Protein AF-A0A2E7ZIE2-F1 (afdb_monomer)

Mean predicted aligned error: 14.26 Å

Sequence (470 aa):
MERVPLSIRKDHQDFEILAGKIQESRYFQNIDISLLKELLRQGEIVNFKAEEHLIRESEDRKPEIYVLIEGSLAVLSRETFLMRLEKAGDMVGEMSILDDREKNTTSVVAETESTVIAFSHNLFEVEPGASRVSVVYLIFTHILSEKLRITSARVMLEGNVREEDNSQPQLALVEGDNLLREQFASLIEKNWENVQLETYETPQTFLQSENQLIDLLIMDPGSSQSMNEIRDCILVSKQRARAIMIVSDFAEDTENRRLLSQWGVFEFLAKPCPEFDFEHALNRQRVIHYRERELKRVEEAADTDRLTGLANRRRLDEFVEALVTLYPEERAPFSLVISDVDNFKHYNDTHGHQMGDVVLARISGILKNRVRRGDLAARFGGEEFVVILPKCGSENAMRIAEQLRVAVEEEDIPYQDQQPLGNLTATFGVATFPEDADDVETLLKKADDCLYKGKESGRNVVISASNLSS

Secondary structure (DSSP, 8-state):
--EEEGGG---HHHHHHHHHHHHTSTTTTTS-HHHHHHHHHTSEEEEE-TT-EEE-TT--S--EEEEEEES-EEEEETTEEEEEE-STT-EESHHHHHTT-SS-S-EEEESSSEEEEEEEGGGG---TT-SS--HHHHHHHHHHHHHHHHHHHHHHHHHTS---TTPPPEEEEE-SSHHHHHHHHHHHHHHSTT-EEEEESSHHHHHTS----EEEEEE---SSS-HHHHHHHHHHHTTTEEEEEEESGGGGSHHHHHHHHHTT-SEEEPSS--HHHHHHHHHHHHHHHHHHHHHHHHHHHHHB-TTT-SBPHHHHHHHHHHHHHHHHHHT--EEEEEEEETTHHHHHHHH-HHHHHHHHHHHHHHHHHHSPTT-EEEEEETTEEEEEETT--HHHHHHHHHHHHHHHHTS--TTGGGSTTSS--EEEEEEEETTT-SSHHHHHHHHHHHHHHHHHTTSS-EEEHHHHT-

Nearest PDB structures (foldseek):
  6zxc-assembly2_D  TM=6.744E-01  e=1.181E-22  Leptospira biflexa serovar Patoc strain 'Patoc 1 (Paris)'
  2wb4-assembly1_B  TM=4.665E-01  e=3.055E-21  Caulobacter vibrioides CB15
  2v0n-assembly1_B  TM=4.742E-01  e=2.881E-20  Caulobacter vibrioides CB15
  7e6g-assembly1_B  TM=7.595E-01  e=2.134E-13  Pseudomonas aeruginosa
  6et7-assembly1_B  TM=3.714E-01  e=2.539E-15  Idiomarina sp. A28L

Radius of gyration: 28.69 Å; Cα contacts (8 Å, |Δi|>4): 835; chains: 1; bounding box: 59×73×70 Å

Solvent-accessible surface area (backbone atoms only — not comparable to full-atom values): 25091 Å² total; per-residue (Å²): 128,65,73,45,58,38,68,76,60,85,61,69,66,62,45,53,52,53,32,52,50,27,34,77,15,88,62,35,52,91,53,56,64,70,57,44,38,57,42,50,42,70,19,26,42,37,58,40,50,51,75,39,68,79,38,53,57,68,37,91,48,83,44,40,37,36,32,32,62,46,45,31,35,42,33,23,40,93,88,37,82,74,51,74,41,68,48,33,41,36,72,49,44,56,66,33,59,75,67,71,41,75,45,34,76,40,27,29,31,21,73,30,58,25,35,30,36,40,32,58,52,74,61,69,66,74,64,91,85,60,94,70,78,56,70,56,34,56,51,48,53,51,28,51,52,50,52,49,52,47,53,52,25,49,53,50,58,65,60,48,53,82,72,79,94,75,73,59,54,31,34,37,39,24,35,70,51,67,69,58,38,54,50,53,51,53,53,46,58,75,74,40,80,72,56,45,77,47,80,29,58,38,62,66,59,54,74,70,48,80,97,60,75,26,55,36,31,38,34,34,81,64,86,90,60,55,73,63,57,46,50,50,51,52,60,58,46,53,80,39,24,78,35,38,33,38,51,25,62,63,44,63,42,69,67,47,44,52,49,43,50,74,73,61,43,72,45,76,39,34,54,87,63,56,66,67,60,52,52,51,53,50,51,54,49,51,54,49,54,52,49,53,51,52,50,50,50,52,51,50,59,72,32,32,29,88,82,44,72,29,29,17,45,69,45,44,53,54,52,51,52,25,46,64,67,54,25,77,81,69,70,46,26,28,20,42,35,35,34,38,47,53,64,48,66,60,52,26,78,73,63,34,61,73,50,42,51,52,51,49,33,50,52,36,48,52,51,62,71,72,51,57,93,61,40,46,49,24,43,64,51,98,66,30,34,36,36,41,35,69,76,25,48,59,72,60,41,52,54,51,50,46,54,50,40,51,53,45,53,70,50,92,56,87,73,23,66,76,35,99,78,51,44,52,34,33,18,26,3,26,26,23,37,66,88,71,22,94,46,70,69,57,32,52,49,41,9,48,54,19,26,54,50,19,54,73,74,71,38,69,36,74,28,41,44,76,66,72,78,111

pLDDT: mean 83.03, std 12.36, range [40.09, 98.31]

Foldseek 3Di:
DDKAQLLVDPDPVVLLVLLVQQCVPQLNVPPDSVLSSVLLNQWIKDKDAAFDKPFDWFDQDAFKKKFWRAAKKFKAAPNHTDDMDHGGRDMDRVVCLVVVPSTDRIIMGTNHTTMIIIHGSVLCDDPVPDPDRDSNNVSVVSSVVLVVLLVVLVVLLVVLFDDPLDDFAEEEEADQDPVVQVVLVVLLCVQGPRYDYHYHNALVRVLPDDQAAHAEYEYANDDPDDPVSSLVSLLSCVVRYPAYEYEECLVVDPVSVVVCVVSPHPYYHYPVGDSVNSSVVSNVSVVVSVVVSVVVVVVQVVQADPLASFGEQVVVVSNVSSCLSPCVVVVQKKKKKKKFKPPLVVVCVVPNVVLSSVLNNVLSVLLVVLDDRSKGWYAHDDRMIMIMGTSDDDVRVQVSVLVSQVSSQPDDRPPQCVDPVRGITMEMFMFMPPVQHSDDVSRVVNSVVQRVVCSVVPGSYYGYSVNVVD

Structure (mmCIF, N/CA/C/O backbone):
data_AF-A0A2E7ZIE2-F1
#
_entry.id   AF-A0A2E7ZIE2-F1
#
loop_
_atom_site.group_PDB
_atom_site.id
_atom_site.type_symbol
_atom_site.label_atom_id
_atom_site.label_alt_id
_atom_site.label_comp_id
_atom_site.label_asym_id
_atom_site.label_entity_id
_atom_site.label_seq_id
_atom_site.pdbx_PDB_ins_code
_atom_site.Cartn_x
_atom_site.Cartn_y
_atom_site.Cartn_z
_atom_site.occupancy
_atom_site.B_iso_or_equiv
_atom_site.auth_seq_id
_atom_site.auth_comp_id
_atom_site.auth_asym_id
_atom_site.auth_atom_id
_atom_site.pdbx_PDB_model_num
ATOM 1 N N . MET A 1 1 ? 14.250 -29.341 -28.963 1.00 61.09 1 MET A N 1
ATOM 2 C CA . MET A 1 1 ? 13.100 -29.419 -28.043 1.00 61.09 1 MET A CA 1
ATOM 3 C C . MET A 1 1 ? 12.189 -30.533 -28.509 1.00 61.09 1 MET A C 1
ATOM 5 O O . MET A 1 1 ? 11.716 -30.480 -29.639 1.00 61.09 1 MET A O 1
ATOM 9 N N . GLU A 1 2 ? 11.998 -31.556 -27.685 1.00 71.00 2 GLU A N 1
ATOM 10 C CA . GLU A 1 2 ? 10.989 -32.583 -27.937 1.00 71.00 2 GLU A CA 1
ATOM 11 C C . GLU A 1 2 ? 9.670 -32.096 -27.331 1.00 71.00 2 GLU A C 1
ATOM 13 O O . GLU A 1 2 ? 9.598 -31.839 -26.130 1.00 71.00 2 GLU A O 1
ATOM 18 N N . ARG A 1 3 ? 8.657 -31.897 -28.177 1.00 79.88 3 ARG A N 1
ATOM 19 C CA . ARG A 1 3 ? 7.297 -31.552 -27.756 1.00 79.88 3 ARG A CA 1
ATOM 20 C C . ARG A 1 3 ? 6.421 -32.776 -27.926 1.00 79.88 3 ARG A C 1
ATOM 22 O O . ARG A 1 3 ? 6.376 -33.348 -29.015 1.00 79.88 3 ARG A O 1
ATOM 29 N N . VAL A 1 4 ? 5.737 -33.172 -26.860 1.00 78.56 4 VAL A N 1
ATOM 30 C CA . VAL A 1 4 ? 4.848 -34.335 -26.879 1.00 78.56 4 VAL A CA 1
ATOM 31 C C . VAL A 1 4 ? 3.434 -33.869 -26.543 1.00 78.56 4 VAL A C 1
ATOM 33 O O . VAL A 1 4 ? 3.190 -33.481 -25.396 1.00 78.56 4 VAL A O 1
ATOM 36 N N . PRO A 1 5 ? 2.491 -33.912 -27.504 1.00 78.25 5 PRO A N 1
ATOM 37 C CA . PRO A 1 5 ? 1.094 -33.609 -27.229 1.00 78.25 5 PRO A CA 1
ATOM 38 C C . PRO A 1 5 ? 0.547 -34.549 -26.160 1.00 78.25 5 PRO A C 1
ATOM 40 O O . PRO A 1 5 ? 0.622 -35.777 -26.295 1.00 78.25 5 PRO A O 1
ATOM 43 N N . LEU A 1 6 ? -0.031 -33.982 -25.102 1.00 74.44 6 LEU A N 1
ATOM 44 C CA . LEU A 1 6 ? -0.607 -34.780 -24.024 1.00 74.44 6 LEU A CA 1
ATOM 45 C C . LEU A 1 6 ? -1.815 -35.594 -24.502 1.00 74.44 6 LEU A C 1
ATOM 47 O O . LEU A 1 6 ? -2.008 -36.718 -24.049 1.00 74.44 6 LEU A O 1
ATOM 51 N N . SER A 1 7 ? -2.555 -35.099 -25.496 1.00 66.62 7 SER A N 1
ATOM 52 C CA . SER A 1 7 ? -3.693 -35.785 -26.127 1.00 66.62 7 SER A CA 1
ATOM 53 C C . SER A 1 7 ? -3.383 -37.181 -26.697 1.00 66.62 7 SER A C 1
ATOM 55 O O . SER A 1 7 ? -4.295 -37.991 -26.859 1.00 66.62 7 SER A O 1
ATOM 57 N N . ILE A 1 8 ? -2.113 -37.488 -26.991 1.00 62.53 8 ILE A N 1
ATOM 58 C CA . ILE A 1 8 ? -1.680 -38.773 -27.569 1.00 62.53 8 ILE A CA 1
ATOM 59 C C . ILE A 1 8 ? -1.384 -39.818 -26.474 1.00 62.53 8 ILE A C 1
ATOM 61 O O . ILE A 1 8 ? -1.391 -41.025 -26.746 1.00 62.53 8 ILE A O 1
ATOM 65 N N . ARG A 1 9 ? -1.165 -39.394 -25.220 1.00 62.25 9 ARG A N 1
ATOM 66 C CA . ARG A 1 9 ? -0.920 -40.313 -24.100 1.00 62.25 9 ARG A CA 1
ATOM 67 C C . ARG A 1 9 ? -2.225 -40.985 -23.672 1.00 62.25 9 ARG A C 1
ATOM 69 O O . ARG A 1 9 ? -3.185 -40.331 -23.283 1.00 62.25 9 ARG A O 1
ATOM 76 N N . LYS A 1 10 ? -2.253 -42.319 -23.741 1.00 53.31 10 LYS A N 1
ATOM 77 C CA . LYS A 1 10 ? -3.412 -43.145 -23.351 1.00 53.31 10 LYS A CA 1
ATOM 78 C C . LYS A 1 10 ? -3.459 -43.477 -21.858 1.00 53.31 10 LYS A C 1
ATOM 80 O O . LYS A 1 10 ? -4.452 -44.047 -21.412 1.00 53.31 10 LYS A O 1
ATOM 85 N N . ASP A 1 11 ? -2.400 -43.171 -21.110 1.00 57.69 11 ASP A N 1
ATOM 86 C CA . ASP A 1 11 ? -2.289 -43.571 -19.711 1.00 57.69 11 ASP A CA 1
ATOM 87 C C . ASP A 1 11 ? -2.931 -42.526 -18.790 1.00 57.69 11 ASP A C 1
ATOM 89 O O . ASP A 1 11 ? -2.459 -41.397 -18.662 1.00 57.69 11 ASP A O 1
ATOM 93 N N . HIS A 1 12 ? -4.056 -42.890 -18.175 1.00 55.53 12 HIS A N 1
ATOM 94 C CA . HIS A 1 12 ? -4.834 -41.996 -17.315 1.00 55.53 12 HIS A CA 1
ATOM 95 C C . HIS A 1 12 ? -4.101 -41.631 -16.011 1.00 55.53 12 HIS A C 1
ATOM 97 O O . HIS A 1 12 ? -4.421 -40.604 -15.415 1.00 55.53 12 HIS A O 1
ATOM 103 N N . GLN A 1 13 ? -3.124 -42.439 -15.576 1.00 55.69 13 GLN A N 1
ATOM 104 C CA . GLN A 1 13 ? -2.374 -42.205 -14.335 1.00 55.69 13 GLN A CA 1
ATOM 105 C C . GLN A 1 13 ? -1.437 -40.990 -14.421 1.00 55.69 13 GLN A C 1
ATOM 107 O O . GLN A 1 13 ? -1.330 -40.248 -13.447 1.00 55.69 13 GLN A O 1
ATOM 112 N N . ASP A 1 14 ? -0.841 -40.721 -15.587 1.00 67.81 14 ASP A N 1
ATOM 113 C CA . ASP A 1 14 ? 0.045 -39.564 -15.791 1.00 67.81 14 ASP A CA 1
ATOM 114 C C . ASP A 1 14 ? -0.699 -38.232 -15.593 1.00 67.81 14 ASP A C 1
ATOM 116 O O . ASP A 1 14 ? -0.176 -37.300 -14.984 1.00 67.81 14 ASP A O 1
ATOM 120 N N . PHE A 1 15 ? -1.948 -38.144 -16.065 1.00 72.75 15 PHE A N 1
ATOM 121 C CA . PHE A 1 15 ? -2.773 -36.940 -15.923 1.00 72.75 15 PHE A CA 1
ATOM 122 C C . PHE A 1 15 ? -3.209 -36.687 -14.484 1.00 72.75 15 PHE A C 1
ATOM 124 O O . PHE A 1 15 ? -3.296 -35.532 -14.082 1.00 72.75 15 PHE A O 1
ATOM 131 N N . GLU A 1 16 ? -3.483 -37.743 -13.716 1.00 78.44 16 GLU A N 1
ATOM 132 C CA . GLU A 1 16 ? -3.817 -37.627 -12.295 1.00 78.44 16 GLU A CA 1
ATOM 133 C C . GLU A 1 16 ? -2.646 -37.026 -11.513 1.00 78.44 16 GLU A C 1
ATOM 135 O O . GLU A 1 16 ? -2.832 -36.107 -10.722 1.00 78.44 16 GLU A O 1
ATOM 140 N N . ILE A 1 17 ? -1.431 -37.511 -11.790 1.00 81.81 17 ILE A N 1
ATOM 141 C CA . ILE A 1 17 ? -0.204 -37.058 -11.130 1.00 81.81 17 ILE A CA 1
ATOM 142 C C . ILE A 1 17 ? 0.107 -35.610 -11.512 1.00 81.81 17 ILE A C 1
ATOM 144 O O . ILE A 1 17 ? 0.389 -34.794 -10.638 1.00 81.81 17 ILE A O 1
ATOM 148 N N . LEU A 1 18 ? 0.040 -35.271 -12.804 1.00 84.38 18 LEU A N 1
ATOM 149 C CA . LEU A 1 18 ? 0.296 -33.907 -13.274 1.00 84.38 18 LEU A CA 1
ATOM 150 C C . LEU A 1 18 ? -0.753 -32.920 -12.756 1.00 84.38 18 LEU A C 1
ATOM 152 O O . LEU A 1 18 ? -0.381 -31.843 -12.298 1.00 84.38 18 LEU A O 1
ATOM 156 N N . ALA A 1 19 ? -2.037 -33.293 -12.792 1.00 84.50 19 ALA A N 1
ATOM 157 C CA . ALA A 1 19 ? -3.115 -32.471 -12.253 1.00 84.50 19 ALA A CA 1
ATOM 158 C C . ALA A 1 19 ? -2.938 -32.264 -10.746 1.00 84.50 19 ALA A C 1
ATOM 160 O O . ALA A 1 19 ? -3.031 -31.130 -10.296 1.00 84.50 19 ALA A O 1
ATOM 161 N N . GLY A 1 20 ? -2.602 -33.317 -9.993 1.00 84.19 20 GLY A N 1
ATOM 162 C CA . GLY A 1 20 ? -2.297 -33.214 -8.565 1.00 84.19 20 GLY A CA 1
ATOM 163 C C . GLY A 1 20 ? -1.125 -32.272 -8.280 1.00 84.19 20 GLY A C 1
ATOM 164 O O . GLY A 1 20 ? -1.261 -31.375 -7.456 1.00 84.19 20 GLY A O 1
ATOM 165 N N . LYS A 1 21 ? -0.015 -32.398 -9.027 1.00 84.56 21 LYS A N 1
ATOM 166 C CA . LYS A 1 21 ? 1.160 -31.515 -8.889 1.00 84.56 21 LYS A CA 1
ATOM 167 C C . LYS A 1 21 ? 0.812 -30.038 -9.089 1.00 84.56 21 LYS A C 1
ATOM 169 O O . LYS A 1 21 ? 1.276 -29.202 -8.323 1.00 84.56 21 LYS A O 1
ATOM 174 N N . ILE A 1 22 ? 0.030 -29.698 -10.120 1.00 86.12 22 ILE A N 1
ATOM 175 C CA . ILE A 1 22 ? -0.343 -28.294 -10.356 1.00 86.12 22 ILE A CA 1
ATOM 176 C C . ILE A 1 22 ? -1.458 -27.827 -9.424 1.00 86.12 22 ILE A C 1
ATOM 178 O O . ILE A 1 22 ? -1.486 -26.649 -9.108 1.00 86.12 22 ILE A O 1
ATOM 182 N N . GLN A 1 23 ? -2.348 -28.709 -8.958 1.00 84.12 23 GLN A N 1
ATOM 183 C CA . GLN A 1 23 ? -3.450 -28.352 -8.057 1.00 84.12 23 GLN A CA 1
ATOM 184 C C . GLN A 1 23 ? -2.951 -27.875 -6.687 1.00 84.12 23 GLN A C 1
ATOM 186 O O . GLN A 1 23 ? -3.627 -27.096 -6.029 1.00 84.12 23 GLN A O 1
ATOM 191 N N . GLU A 1 24 ? -1.746 -28.275 -6.279 1.00 78.62 24 GLU A N 1
ATOM 192 C CA . GLU A 1 24 ? -1.072 -27.722 -5.096 1.00 78.62 24 GLU A CA 1
ATOM 193 C C . GLU A 1 24 ? -0.619 -26.260 -5.285 1.00 78.62 24 GLU A C 1
ATOM 195 O O . GLU A 1 24 ? -0.261 -25.587 -4.320 1.00 78.62 24 GLU A O 1
ATOM 200 N N . SER A 1 25 ? -0.633 -25.746 -6.517 1.00 79.94 25 SER A N 1
ATOM 201 C CA . SER A 1 25 ? -0.287 -24.363 -6.836 1.00 79.94 25 SER A CA 1
ATOM 202 C C . SER A 1 25 ? -1.461 -23.412 -6.627 1.00 79.94 25 SER A C 1
ATOM 204 O O . SER A 1 25 ? -2.591 -23.688 -7.040 1.00 79.94 25 SER A O 1
ATOM 206 N N . ARG A 1 26 ? -1.174 -22.210 -6.116 1.00 70.88 26 ARG A N 1
ATOM 207 C CA . ARG A 1 26 ? -2.163 -21.144 -5.871 1.00 70.88 26 ARG A CA 1
ATOM 208 C C . ARG A 1 26 ? -3.068 -20.792 -7.037 1.00 70.88 26 ARG A C 1
ATOM 210 O O . ARG A 1 26 ? -4.203 -20.388 -6.820 1.00 70.88 26 ARG A O 1
ATOM 217 N N . TYR A 1 27 ? -2.575 -20.926 -8.266 1.00 78.94 27 TYR A N 1
ATOM 218 C CA . TYR A 1 27 ? -3.345 -20.581 -9.458 1.00 78.94 27 TYR A CA 1
ATOM 219 C C . TYR A 1 27 ? -4.385 -21.649 -9.821 1.00 78.94 27 TYR A C 1
ATOM 221 O O . TYR A 1 27 ? -5.355 -21.351 -10.513 1.00 78.94 27 TYR A O 1
ATOM 229 N N . PHE A 1 28 ? -4.192 -22.887 -9.361 1.00 80.62 28 PHE A N 1
ATOM 230 C CA . PHE A 1 28 ? -4.978 -24.050 -9.774 1.00 80.62 28 PHE A CA 1
ATOM 231 C C . PHE A 1 28 ? -5.731 -24.722 -8.612 1.00 80.62 28 PHE A C 1
ATOM 233 O O . PHE A 1 28 ? -6.606 -25.546 -8.869 1.00 80.62 28 PHE A O 1
ATOM 240 N N . GLN A 1 29 ? -5.448 -24.361 -7.355 1.00 76.75 29 GLN A N 1
ATOM 241 C CA . GLN A 1 29 ? -6.015 -24.996 -6.153 1.00 76.75 29 GLN A CA 1
ATOM 242 C C . GLN A 1 29 ? -7.550 -25.006 -6.080 1.00 76.75 29 GLN A C 1
ATOM 244 O O . GLN A 1 29 ? -8.136 -25.966 -5.586 1.00 76.75 29 GLN A O 1
ATOM 249 N N . ASN A 1 30 ? -8.213 -23.980 -6.623 1.00 72.44 30 ASN A N 1
ATOM 250 C CA . ASN A 1 30 ? -9.676 -23.856 -6.609 1.00 72.44 30 ASN A CA 1
ATOM 251 C C . ASN A 1 30 ? -10.349 -24.445 -7.859 1.00 72.44 30 ASN A C 1
ATOM 253 O O . ASN A 1 30 ? -11.558 -24.300 -8.048 1.00 72.44 30 ASN A O 1
ATOM 257 N N . ILE A 1 31 ? -9.580 -25.098 -8.731 1.00 77.50 31 ILE A N 1
ATOM 258 C CA . ILE A 1 31 ? -10.083 -25.694 -9.964 1.00 77.50 31 ILE A CA 1
ATOM 259 C C . ILE A 1 31 ? -10.325 -27.181 -9.726 1.00 77.50 31 ILE A C 1
ATOM 261 O O . ILE A 1 31 ? -9.458 -27.903 -9.229 1.00 77.50 31 ILE A O 1
ATOM 265 N N . ASP A 1 32 ? -11.515 -27.650 -10.106 1.00 79.25 32 ASP A N 1
ATOM 266 C CA . ASP A 1 32 ? -11.859 -29.065 -10.021 1.00 79.25 32 ASP A CA 1
ATOM 267 C C . ASP A 1 32 ? -10.839 -29.913 -10.798 1.00 79.25 32 ASP A C 1
ATOM 269 O O . ASP A 1 32 ? -10.479 -29.609 -11.940 1.00 79.25 32 ASP A O 1
ATOM 273 N N . ILE A 1 33 ? -10.380 -31.007 -10.191 1.00 82.75 33 ILE A N 1
ATOM 274 C CA . ILE A 1 33 ? -9.320 -31.837 -10.766 1.00 82.75 33 ILE A CA 1
ATOM 275 C C . ILE A 1 33 ? -9.715 -32.424 -12.132 1.00 82.75 33 ILE A C 1
ATOM 277 O O . ILE A 1 33 ? -8.855 -32.666 -12.977 1.00 82.75 33 ILE A O 1
ATOM 281 N N . SER A 1 34 ? -11.009 -32.641 -12.393 1.00 79.69 34 SER A N 1
ATOM 282 C CA . SER A 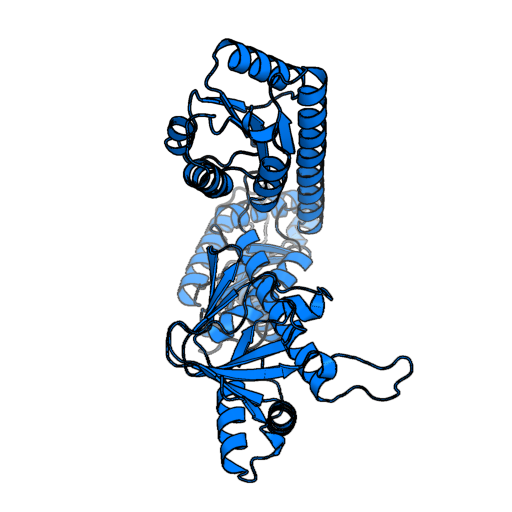1 34 ? -11.492 -33.087 -13.703 1.00 79.69 34 SER A CA 1
ATOM 283 C C . SER A 1 34 ? -11.321 -32.012 -14.779 1.00 79.69 34 SER A C 1
ATOM 285 O O . SER A 1 34 ? -10.935 -32.335 -15.904 1.00 79.69 34 SER A O 1
ATOM 287 N N . LEU A 1 35 ? -11.516 -30.740 -14.421 1.00 79.44 35 LEU A N 1
ATOM 288 C CA . LEU A 1 35 ? -11.279 -29.591 -15.295 1.00 79.44 35 LEU A CA 1
ATOM 289 C C . LEU A 1 35 ? -9.783 -29.378 -15.538 1.00 79.44 35 LEU A C 1
ATOM 291 O O . LEU A 1 35 ? -9.390 -29.114 -16.672 1.00 79.44 35 LEU A O 1
ATOM 295 N N . LEU A 1 36 ? -8.941 -29.574 -14.517 1.00 82.31 36 LEU A N 1
ATOM 296 C CA . LEU A 1 36 ? -7.484 -29.550 -14.675 1.00 82.31 36 LEU A CA 1
ATOM 297 C C . LEU A 1 36 ? -7.002 -30.628 -15.646 1.00 82.31 36 LEU A C 1
ATOM 299 O O . LEU A 1 36 ? -6.205 -30.345 -16.533 1.00 82.31 36 LEU A O 1
ATOM 303 N N . LYS A 1 37 ? -7.514 -31.858 -15.549 1.00 82.31 37 LYS A N 1
ATOM 304 C CA . LYS A 1 37 ? -7.164 -32.922 -16.505 1.00 82.31 37 LYS A CA 1
ATOM 305 C C . LYS A 1 37 ? -7.562 -32.556 -17.932 1.00 82.31 37 LYS A C 1
ATOM 307 O O . LYS A 1 37 ? -6.804 -32.828 -18.860 1.00 82.31 37 LYS A O 1
ATOM 312 N N . GLU A 1 38 ? -8.729 -31.940 -18.111 1.00 79.62 38 GLU A N 1
ATOM 313 C CA . GLU A 1 38 ? -9.181 -31.501 -19.432 1.00 79.62 38 GLU A CA 1
ATOM 314 C C . GLU A 1 38 ? -8.338 -30.345 -19.975 1.00 79.62 38 GLU A C 1
ATOM 316 O O . GLU A 1 38 ? -7.999 -30.352 -21.156 1.00 79.62 38 GLU A O 1
ATOM 321 N N . LEU A 1 39 ? -7.908 -29.418 -19.112 1.00 82.19 39 LEU A N 1
ATOM 322 C CA . LEU A 1 39 ? -6.913 -28.407 -19.455 1.00 82.19 39 LEU A CA 1
ATOM 323 C C . LEU A 1 39 ? -5.627 -29.075 -19.952 1.00 82.19 39 LEU A C 1
ATOM 325 O O . LEU A 1 39 ? -5.203 -28.829 -21.077 1.00 82.19 39 LEU A O 1
ATOM 329 N N . LEU A 1 40 ? -5.038 -29.964 -19.146 1.00 83.94 40 LEU A N 1
ATOM 330 C CA . LEU A 1 40 ? -3.769 -30.624 -19.455 1.00 83.94 40 LEU A CA 1
ATOM 331 C C . LEU A 1 40 ? -3.797 -31.371 -20.794 1.00 83.94 40 LEU A C 1
ATOM 333 O O . LEU A 1 40 ? -2.806 -31.371 -21.517 1.00 83.94 40 LEU A O 1
ATOM 337 N N . ARG A 1 41 ? -4.933 -31.963 -21.178 1.00 82.69 41 ARG A N 1
ATOM 338 C CA . ARG A 1 41 ? -5.091 -32.646 -22.477 1.00 82.69 41 ARG A CA 1
ATOM 339 C C . ARG A 1 41 ? -4.884 -31.744 -23.691 1.00 82.69 41 ARG A C 1
ATOM 341 O O . ARG A 1 41 ? -4.563 -32.257 -24.761 1.00 82.69 41 ARG A O 1
ATOM 348 N N . GLN A 1 42 ? -5.076 -30.439 -23.528 1.00 82.50 42 GLN A N 1
ATOM 349 C CA . GLN A 1 42 ? -4.936 -29.436 -24.584 1.00 82.50 4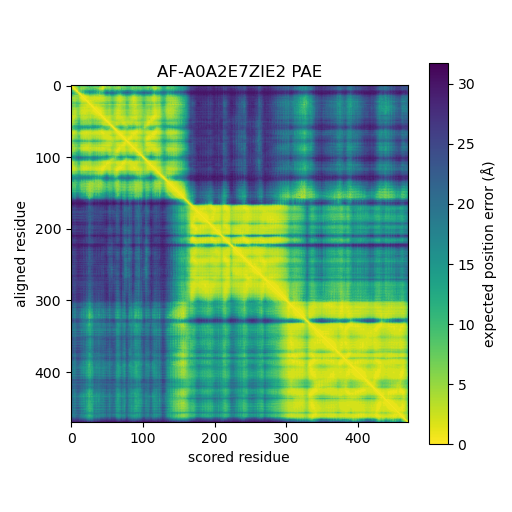2 GLN A CA 1
ATOM 350 C C . GLN A 1 42 ? -3.515 -28.850 -24.649 1.00 82.50 42 GLN A C 1
ATOM 352 O O . GLN A 1 42 ? -3.233 -28.034 -25.524 1.00 82.50 42 GLN A O 1
ATOM 357 N N . GLY A 1 43 ? -2.628 -29.255 -23.733 1.00 85.25 43 GLY A N 1
ATOM 358 C CA . GLY A 1 43 ? -1.239 -28.812 -23.677 1.00 85.25 43 GLY A CA 1
ATOM 359 C C . GLY A 1 43 ? -0.240 -29.795 -24.296 1.00 85.25 43 GLY A C 1
ATOM 360 O O . GLY A 1 43 ? -0.531 -30.962 -24.576 1.00 85.25 43 GLY A O 1
ATOM 361 N N . GLU A 1 44 ? 0.987 -29.319 -24.471 1.00 87.94 44 GLU A N 1
ATOM 362 C CA . GLU A 1 44 ? 2.140 -30.117 -24.891 1.00 87.94 44 GLU A CA 1
ATOM 363 C C . GLU A 1 44 ? 3.158 -30.167 -23.752 1.00 87.94 44 GLU A C 1
ATOM 365 O O . GLU A 1 44 ? 3.555 -29.122 -23.240 1.00 87.94 44 GLU A O 1
ATOM 370 N N . ILE A 1 45 ? 3.621 -31.360 -23.362 1.00 87.69 45 ILE A N 1
ATOM 371 C CA . ILE A 1 45 ? 4.778 -31.446 -22.462 1.00 87.69 45 ILE A CA 1
ATOM 372 C C . ILE A 1 45 ? 6.019 -31.059 -23.251 1.00 87.69 45 ILE A C 1
ATOM 374 O O . ILE A 1 45 ? 6.259 -31.579 -24.348 1.00 87.69 45 ILE A O 1
ATOM 378 N N . VAL A 1 46 ? 6.825 -30.189 -22.655 1.00 89.06 46 VAL A N 1
ATOM 379 C CA . VAL A 1 46 ? 8.121 -29.795 -23.190 1.00 89.06 46 VAL A CA 1
ATOM 380 C C . VAL A 1 46 ? 9.173 -29.950 -22.100 1.00 89.06 46 VAL A C 1
ATOM 382 O O . VAL A 1 46 ? 9.029 -29.414 -21.002 1.00 89.06 46 VAL A O 1
ATOM 385 N N . ASN A 1 47 ? 10.224 -30.702 -22.419 1.00 88.12 47 ASN A N 1
ATOM 386 C CA . ASN A 1 47 ? 11.371 -30.906 -21.541 1.00 88.12 47 ASN A CA 1
ATOM 387 C C . ASN A 1 47 ? 12.531 -30.018 -21.993 1.00 88.12 47 ASN A C 1
ATOM 389 O O . ASN A 1 47 ? 12.807 -29.924 -23.194 1.00 88.12 47 ASN A O 1
ATOM 393 N N . PHE A 1 48 ? 13.219 -29.429 -21.023 1.00 83.31 48 PHE A N 1
ATOM 394 C CA . PHE A 1 48 ? 14.355 -28.538 -21.212 1.00 83.31 48 PHE A CA 1
ATOM 395 C C . PHE A 1 48 ? 15.558 -29.070 -20.470 1.00 83.31 48 PHE A C 1
ATOM 397 O O . PHE A 1 48 ? 15.444 -29.555 -19.342 1.00 83.31 48 PHE A O 1
ATOM 404 N N . LYS A 1 49 ? 16.720 -28.927 -21.095 1.00 87.50 49 LYS A N 1
ATOM 405 C CA . LYS A 1 49 ? 17.994 -29.024 -20.387 1.00 87.50 49 LYS A CA 1
ATOM 406 C C . LYS A 1 49 ? 18.316 -27.690 -19.725 1.00 87.50 49 LYS A C 1
ATOM 408 O O . LYS A 1 49 ? 17.806 -26.650 -20.139 1.00 87.50 49 LYS A O 1
ATOM 413 N N . ALA A 1 50 ? 19.196 -27.723 -18.729 1.00 83.50 50 ALA A N 1
ATOM 414 C CA . ALA A 1 50 ? 19.774 -26.500 -18.189 1.00 83.50 50 ALA A CA 1
ATOM 415 C C . ALA A 1 50 ? 20.372 -25.642 -19.323 1.00 83.50 50 ALA A C 1
ATOM 417 O O . ALA A 1 50 ? 20.928 -26.177 -20.284 1.00 83.50 50 ALA A O 1
ATOM 418 N N . GLU A 1 51 ? 20.229 -24.326 -19.194 1.00 81.25 51 GLU A N 1
ATOM 419 C CA . GLU A 1 51 ? 20.642 -23.278 -20.137 1.00 81.25 51 GLU A CA 1
ATOM 420 C C . GLU A 1 51 ? 19.843 -23.213 -21.456 1.00 81.25 51 GLU A C 1
ATOM 422 O O . GLU A 1 51 ? 20.088 -22.338 -22.291 1.00 81.25 51 GLU A O 1
ATOM 427 N N . GLU A 1 52 ? 18.843 -24.078 -21.668 1.00 87.94 52 GLU A N 1
ATOM 428 C CA . GLU A 1 52 ? 17.962 -23.955 -22.832 1.00 87.94 52 GLU A CA 1
ATOM 429 C C . GLU A 1 52 ? 16.957 -22.803 -22.657 1.00 87.94 52 GLU A C 1
ATOM 431 O O . GLU A 1 52 ? 16.288 -22.662 -21.632 1.00 87.94 52 GLU A O 1
ATOM 436 N N . HIS A 1 53 ? 16.822 -21.976 -23.698 1.00 83.38 53 HIS A N 1
ATOM 437 C CA . HIS A 1 53 ? 15.839 -20.893 -23.735 1.00 83.38 53 HIS A CA 1
ATOM 438 C C . HIS A 1 53 ? 14.457 -21.434 -24.106 1.00 83.38 53 HIS A C 1
ATOM 440 O O . HIS A 1 53 ? 14.277 -21.963 -25.201 1.00 83.38 53 HIS A O 1
ATOM 446 N N . LEU A 1 54 ? 13.483 -21.232 -23.224 1.00 84.12 54 LEU A N 1
ATOM 447 C CA . LEU A 1 54 ? 12.064 -21.498 -23.447 1.00 84.12 54 LEU A CA 1
ATOM 448 C C . LEU A 1 54 ? 11.410 -20.413 -24.313 1.00 84.12 54 LEU A C 1
ATOM 450 O O . LEU A 1 54 ? 10.664 -20.719 -25.240 1.00 84.12 54 LEU A O 1
ATOM 454 N N . ILE A 1 55 ? 11.699 -19.150 -23.997 1.00 83.38 55 ILE A N 1
ATOM 455 C CA . ILE A 1 55 ? 11.224 -17.965 -24.719 1.00 83.38 55 ILE A CA 1
ATOM 456 C C . ILE A 1 55 ? 12.440 -17.091 -25.000 1.00 83.38 55 ILE A C 1
ATOM 458 O O . ILE A 1 55 ? 13.253 -16.863 -24.098 1.00 83.38 55 ILE A O 1
ATOM 462 N N . ARG A 1 56 ? 12.577 -16.582 -26.225 1.00 81.75 56 ARG A N 1
ATOM 463 C CA . ARG A 1 56 ? 13.539 -15.517 -26.526 1.00 81.75 56 ARG A CA 1
ATOM 464 C C . ARG A 1 56 ? 12.816 -14.188 -26.711 1.00 81.75 56 ARG A C 1
ATOM 466 O O . ARG A 1 56 ? 11.748 -14.113 -27.315 1.00 81.75 56 ARG A O 1
ATOM 473 N N . GLU A 1 57 ? 13.419 -13.129 -26.182 1.00 70.75 57 GLU A N 1
ATOM 474 C CA . GLU A 1 57 ? 12.912 -11.771 -26.363 1.00 70.75 57 GLU A CA 1
ATOM 475 C C . GLU A 1 57 ? 12.932 -11.411 -27.857 1.00 70.75 57 GLU A C 1
ATOM 477 O O . GLU A 1 57 ? 13.885 -11.729 -28.570 1.00 70.75 57 GLU A O 1
ATOM 482 N N . SER A 1 58 ? 11.873 -10.756 -28.336 1.00 65.50 58 SER A N 1
ATOM 483 C CA . SER A 1 58 ? 11.676 -10.392 -29.748 1.00 65.50 58 SER A CA 1
ATOM 484 C C . SER A 1 58 ? 11.628 -11.562 -30.743 1.00 65.50 58 SER A C 1
ATOM 486 O O . SER A 1 58 ? 11.741 -11.335 -31.949 1.00 65.50 58 SER A O 1
ATOM 488 N N . GLU A 1 59 ? 11.439 -12.796 -30.269 1.00 74.69 59 GLU A N 1
ATOM 489 C CA . GLU A 1 59 ? 11.216 -13.954 -31.136 1.00 74.69 59 GLU A CA 1
ATOM 490 C C . GLU A 1 59 ? 9.885 -13.811 -31.886 1.00 74.69 59 GLU A C 1
ATOM 492 O O . GLU A 1 59 ? 8.850 -13.536 -31.276 1.00 74.69 59 GLU A O 1
ATOM 497 N N . ASP A 1 60 ? 9.923 -13.993 -33.209 1.00 66.38 60 ASP A N 1
ATOM 498 C CA . ASP A 1 60 ? 8.753 -13.952 -34.094 1.00 66.38 60 ASP A CA 1
ATOM 499 C C . ASP A 1 60 ? 7.981 -15.273 -33.996 1.00 66.38 60 ASP A C 1
ATOM 501 O O . ASP A 1 60 ? 8.033 -16.151 -34.861 1.00 66.38 60 ASP A O 1
ATOM 505 N N . ARG A 1 61 ? 7.356 -15.465 -32.837 1.00 70.00 61 ARG A N 1
ATOM 506 C CA . ARG A 1 61 ? 6.610 -16.664 -32.492 1.00 70.00 61 ARG A CA 1
ATOM 507 C C . ARG A 1 61 ? 5.363 -16.259 -31.734 1.00 70.00 61 ARG A C 1
ATOM 509 O O . ARG A 1 61 ? 5.435 -15.512 -30.761 1.00 70.00 61 ARG A O 1
ATOM 516 N N . LYS A 1 62 ? 4.229 -16.816 -32.156 1.00 71.38 62 LYS A N 1
ATOM 517 C CA . LYS A 1 62 ? 2.958 -16.610 -31.469 1.00 71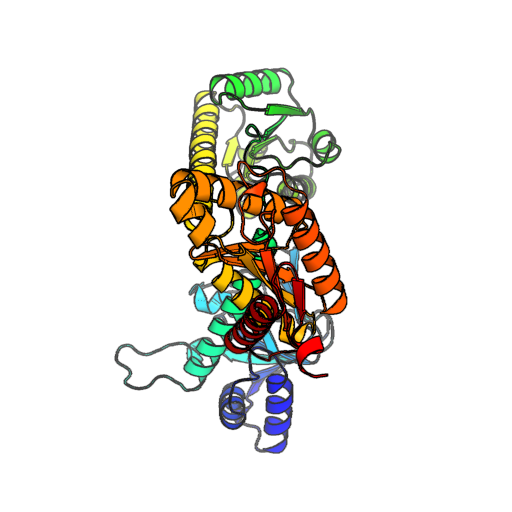.38 62 LYS A CA 1
ATOM 518 C C . LYS A 1 62 ? 3.084 -17.002 -29.989 1.00 71.38 62 LYS A C 1
ATOM 520 O O . LYS A 1 62 ? 3.671 -18.052 -29.706 1.00 71.38 62 LYS A O 1
ATOM 525 N N . PRO A 1 63 ? 2.562 -16.184 -29.064 1.00 74.31 63 PRO A N 1
ATOM 526 C CA . PRO A 1 63 ? 2.800 -16.385 -27.647 1.00 74.31 63 PRO A CA 1
ATOM 527 C C . PRO A 1 63 ? 2.150 -17.683 -27.146 1.00 74.31 63 PRO A C 1
ATOM 529 O O . PRO A 1 63 ? 1.155 -18.169 -27.683 1.00 74.31 63 PRO A O 1
ATOM 532 N N . GLU A 1 64 ? 2.748 -18.286 -26.127 1.00 84.19 64 GLU A N 1
ATOM 533 C CA . GLU A 1 64 ? 2.260 -19.509 -25.489 1.00 84.19 64 GLU A CA 1
ATOM 534 C C . GLU A 1 64 ? 2.302 -19.300 -23.975 1.00 84.19 64 GLU A C 1
ATOM 536 O O . GLU A 1 64 ? 3.185 -18.597 -23.477 1.00 84.19 64 GLU A O 1
ATOM 541 N N . ILE A 1 65 ? 1.371 -19.913 -23.243 1.00 85.94 65 ILE A N 1
ATOM 542 C CA . ILE A 1 65 ? 1.477 -20.004 -21.783 1.00 85.94 65 ILE A CA 1
ATOM 543 C C . ILE A 1 65 ? 2.255 -21.261 -21.445 1.00 85.94 65 ILE A C 1
ATOM 545 O O . ILE A 1 65 ? 1.952 -22.341 -21.948 1.00 85.94 65 ILE A O 1
ATOM 549 N N . TYR A 1 66 ? 3.221 -21.126 -20.550 1.00 88.94 66 TYR A N 1
ATOM 550 C CA . TYR A 1 66 ? 3.972 -22.243 -20.009 1.00 88.94 66 TYR A CA 1
ATOM 551 C C . TYR A 1 66 ? 3.670 -22.386 -18.529 1.00 88.94 66 TYR A C 1
ATOM 553 O O . TYR A 1 66 ? 3.754 -21.411 -17.787 1.00 88.94 66 TYR A O 1
ATOM 561 N N . VAL A 1 67 ? 3.337 -23.604 -18.113 1.00 90.44 67 VAL A N 1
ATOM 562 C CA . VAL A 1 67 ? 3.124 -23.976 -16.712 1.00 90.44 67 VAL A CA 1
ATOM 563 C C . VAL A 1 67 ? 4.243 -24.921 -16.296 1.00 90.44 67 VAL A C 1
ATOM 565 O O . VAL A 1 67 ? 4.406 -25.986 -16.892 1.00 90.44 67 VAL A O 1
ATOM 568 N N . LEU A 1 68 ? 5.029 -24.531 -15.298 1.00 90.94 68 LEU A N 1
ATOM 569 C CA . LEU A 1 68 ? 6.113 -25.332 -14.745 1.00 90.94 68 LEU A CA 1
ATOM 570 C C . LEU A 1 68 ? 5.540 -26.560 -14.032 1.00 90.94 68 LEU A C 1
ATOM 572 O O . LEU A 1 68 ? 4.603 -26.454 -13.248 1.00 90.94 68 LEU A O 1
ATOM 576 N N . ILE A 1 69 ? 6.112 -27.730 -14.290 1.00 90.81 69 ILE A N 1
ATOM 577 C CA . ILE A 1 69 ? 5.795 -28.970 -13.569 1.00 90.81 69 ILE A CA 1
ATOM 578 C C . ILE A 1 69 ? 6.938 -29.343 -12.633 1.00 90.81 69 ILE A C 1
ATOM 580 O O . ILE A 1 69 ? 6.696 -29.813 -11.524 1.00 90.81 69 ILE A O 1
ATOM 584 N N . GLU A 1 70 ? 8.175 -29.160 -13.091 1.00 89.62 70 GLU A N 1
ATOM 585 C CA . GLU A 1 70 ? 9.382 -29.531 -12.357 1.00 89.62 70 GLU A CA 1
ATOM 586 C C . GLU A 1 70 ? 10.589 -28.760 -12.900 1.00 89.62 70 GLU A C 1
ATOM 588 O O . GLU A 1 70 ? 10.638 -28.479 -14.098 1.00 89.62 70 GLU A O 1
ATOM 593 N N . GLY A 1 71 ? 11.560 -28.447 -12.041 1.00 88.50 71 GLY A N 1
ATOM 594 C CA . GLY A 1 71 ? 12.777 -27.710 -12.395 1.00 88.50 71 GLY A CA 1
ATOM 595 C C . GLY A 1 71 ? 12.740 -26.238 -11.981 1.00 88.50 71 GLY A C 1
ATOM 596 O O . GLY A 1 71 ? 11.971 -25.857 -11.102 1.00 88.50 71 GLY A O 1
ATOM 597 N N . SER A 1 72 ? 13.594 -25.424 -12.602 1.00 87.12 72 SER A N 1
ATOM 598 C CA . SER A 1 72 ? 13.732 -23.992 -12.324 1.00 87.12 72 SER A CA 1
ATOM 599 C C . SER A 1 72 ? 13.882 -23.206 -13.617 1.00 87.12 72 SER A C 1
ATOM 601 O O . SER A 1 72 ? 14.728 -23.532 -14.456 1.00 87.12 72 SER A O 1
ATOM 603 N N . LEU A 1 73 ? 13.090 -22.146 -13.761 1.00 87.38 73 LEU A N 1
ATOM 604 C CA . LEU A 1 73 ? 13.147 -21.239 -14.903 1.00 87.38 73 LEU A CA 1
ATOM 605 C C . LEU A 1 73 ? 13.425 -19.810 -14.434 1.00 87.38 73 LEU A C 1
ATOM 607 O O . LEU A 1 73 ? 12.685 -19.267 -13.614 1.00 87.38 73 LEU A O 1
ATOM 611 N N . ALA A 1 74 ? 14.435 -19.168 -15.010 1.00 76.88 74 ALA A N 1
ATOM 612 C CA . ALA A 1 74 ? 14.685 -17.742 -14.857 1.00 76.88 74 ALA A CA 1
ATOM 613 C C . ALA A 1 74 ? 13.940 -16.958 -15.943 1.00 76.88 74 ALA A C 1
ATOM 615 O O . ALA A 1 74 ? 14.105 -17.216 -17.137 1.00 76.88 74 ALA A O 1
ATOM 616 N N . VAL A 1 75 ? 13.144 -15.976 -15.530 1.00 81.81 75 VAL A N 1
ATOM 617 C CA . VAL A 1 75 ? 12.482 -15.016 -16.416 1.00 81.81 75 VAL A CA 1
ATOM 618 C C . VAL A 1 75 ? 13.303 -13.735 -16.419 1.00 81.81 75 VAL A C 1
ATOM 620 O O . VAL A 1 75 ? 13.551 -13.139 -15.371 1.00 81.81 75 VAL A O 1
ATOM 623 N N . LEU A 1 76 ? 13.721 -13.302 -17.601 1.00 71.81 76 LEU A N 1
ATOM 624 C CA . LEU A 1 76 ? 14.550 -12.126 -17.820 1.00 71.81 76 LEU A CA 1
ATOM 625 C C . LEU A 1 76 ? 13.838 -11.163 -18.776 1.00 71.81 76 LEU A C 1
ATOM 627 O O . LEU A 1 76 ? 13.132 -11.589 -19.683 1.00 71.81 76 LEU A O 1
ATOM 631 N N . SER A 1 77 ? 14.060 -9.863 -18.643 1.00 75.75 77 SER A N 1
ATOM 632 C CA . SER A 1 77 ? 13.682 -8.867 -19.654 1.00 75.75 77 SER A CA 1
ATOM 633 C C . SER A 1 77 ? 14.876 -7.975 -19.913 1.00 75.75 77 SER A C 1
ATOM 635 O O . SER A 1 77 ? 15.473 -7.473 -18.960 1.00 75.75 77 SER A O 1
ATOM 637 N N . ARG A 1 78 ? 15.273 -7.815 -21.182 1.00 71.75 78 ARG A N 1
ATOM 638 C CA . ARG A 1 78 ? 16.469 -7.050 -21.563 1.00 71.75 78 ARG A CA 1
ATOM 639 C C . ARG A 1 78 ? 17.705 -7.492 -20.769 1.00 71.75 78 ARG A C 1
ATOM 641 O O . ARG A 1 78 ? 18.425 -6.661 -20.218 1.00 71.75 78 ARG A O 1
ATOM 648 N N . GLU A 1 79 ? 17.887 -8.812 -20.653 1.00 65.25 79 GLU A N 1
ATOM 649 C CA . GLU A 1 79 ? 18.955 -9.490 -19.884 1.00 65.25 79 GLU A CA 1
ATOM 650 C C . GLU A 1 79 ? 18.940 -9.240 -18.363 1.00 65.25 79 GLU A C 1
ATOM 652 O O . GLU A 1 79 ? 19.816 -9.719 -17.648 1.00 65.25 79 GLU A O 1
ATOM 657 N N . THR A 1 80 ? 17.938 -8.533 -17.840 1.00 54.59 80 THR A N 1
ATOM 658 C CA . THR A 1 80 ? 17.769 -8.310 -16.400 1.00 54.59 80 THR A CA 1
ATOM 659 C C . THR A 1 80 ? 16.874 -9.395 -15.821 1.00 54.59 80 THR A C 1
ATOM 661 O O . THR A 1 80 ? 15.789 -9.640 -16.348 1.00 54.59 80 THR A O 1
ATOM 664 N N . PHE A 1 81 ? 17.305 -10.039 -14.737 1.00 66.38 81 PHE A N 1
ATOM 665 C CA . PHE A 1 81 ? 16.490 -11.018 -14.019 1.00 66.38 81 PHE A CA 1
ATOM 666 C C . PHE A 1 81 ? 15.243 -10.340 -13.442 1.00 66.38 81 PHE A C 1
ATOM 668 O O . PHE A 1 81 ? 15.351 -9.373 -12.691 1.00 66.38 81 PHE A O 1
ATOM 675 N N . LEU A 1 82 ? 14.066 -10.852 -13.799 1.00 62.00 82 LEU A N 1
ATOM 676 C CA . LEU A 1 82 ? 12.789 -10.387 -13.266 1.00 62.00 82 LEU A CA 1
ATOM 677 C C . LEU A 1 82 ? 12.338 -11.260 -12.103 1.00 62.00 82 LEU A C 1
ATOM 679 O O . LEU A 1 82 ? 12.028 -10.767 -11.023 1.00 62.00 82 LEU A O 1
ATOM 683 N N . MET A 1 83 ? 12.264 -12.565 -12.346 1.00 71.88 83 MET A N 1
ATOM 684 C CA . MET A 1 83 ? 11.761 -13.529 -11.380 1.00 71.88 83 MET A CA 1
ATOM 685 C C . MET A 1 83 ? 12.209 -14.939 -11.740 1.00 71.88 83 MET A C 1
ATOM 687 O O . MET A 1 83 ? 12.639 -15.208 -12.862 1.00 71.88 83 MET A O 1
ATOM 691 N N . ARG A 1 84 ? 12.042 -15.853 -10.789 1.00 80.38 84 ARG A N 1
ATOM 692 C CA . ARG A 1 84 ? 12.262 -17.280 -10.985 1.00 80.38 84 ARG A CA 1
ATOM 693 C C . ARG A 1 84 ? 10.973 -18.051 -10.736 1.00 80.38 84 ARG A C 1
ATOM 695 O O . ARG A 1 84 ? 10.210 -17.693 -9.840 1.00 80.38 84 ARG A O 1
ATOM 702 N N . LEU A 1 85 ? 10.753 -19.083 -11.539 1.00 83.19 85 LEU A N 1
ATOM 703 C CA . LEU A 1 85 ? 9.701 -20.077 -11.364 1.00 83.19 85 LEU A CA 1
ATOM 704 C C . LEU A 1 85 ? 10.356 -21.335 -10.799 1.00 83.19 85 LEU A C 1
ATOM 706 O O . LEU A 1 85 ? 11.254 -21.880 -11.438 1.00 83.19 85 LEU A O 1
ATOM 710 N N . GLU A 1 86 ? 9.927 -21.774 -9.621 1.00 83.81 86 GLU A N 1
ATOM 711 C CA . GLU A 1 86 ? 10.514 -22.933 -8.921 1.00 83.81 86 GLU A CA 1
ATOM 712 C C . GLU A 1 86 ? 9.446 -23.932 -8.455 1.00 83.81 86 GLU A C 1
ATOM 714 O O . GLU A 1 86 ? 9.767 -25.065 -8.095 1.00 83.81 86 GLU A O 1
ATOM 719 N N . LYS A 1 87 ? 8.167 -23.536 -8.435 1.00 84.62 87 LYS A N 1
ATOM 720 C CA . LYS A 1 87 ? 7.075 -24.382 -7.953 1.00 84.62 87 LYS A CA 1
ATOM 721 C C . LYS A 1 87 ? 6.272 -24.947 -9.116 1.00 84.62 87 LYS A C 1
ATOM 723 O O . LYS A 1 87 ? 6.017 -24.268 -10.110 1.00 84.62 87 LYS A O 1
ATOM 728 N N . ALA A 1 88 ? 5.806 -26.186 -8.963 1.00 86.88 88 ALA A N 1
ATOM 729 C CA . ALA A 1 88 ? 4.810 -26.739 -9.871 1.00 86.88 88 ALA A CA 1
ATOM 730 C C . ALA A 1 88 ? 3.584 -25.806 -9.925 1.00 86.88 88 ALA A C 1
ATOM 732 O O . ALA A 1 88 ? 3.139 -25.283 -8.905 1.00 86.88 88 ALA A O 1
ATOM 733 N N . GLY A 1 89 ? 3.077 -25.554 -11.129 1.00 85.88 89 GLY A N 1
ATOM 734 C CA . GLY A 1 89 ? 2.010 -24.599 -11.409 1.00 85.88 89 GLY A CA 1
ATOM 735 C C . GLY A 1 89 ? 2.457 -23.141 -11.586 1.00 85.88 89 GLY A C 1
ATOM 736 O O . GLY A 1 89 ? 1.645 -22.334 -12.032 1.00 85.88 89 GLY A O 1
ATOM 737 N N . ASP A 1 90 ? 3.717 -22.776 -11.315 1.00 86.00 90 ASP A N 1
ATOM 738 C CA . ASP A 1 90 ? 4.222 -21.449 -11.692 1.00 86.00 90 ASP A CA 1
ATOM 739 C C . ASP A 1 90 ? 4.109 -21.251 -13.212 1.00 86.00 90 ASP A C 1
ATOM 741 O O . ASP A 1 90 ? 4.334 -22.179 -13.990 1.00 86.00 90 ASP A O 1
ATOM 745 N N . MET A 1 91 ? 3.751 -20.043 -13.655 1.00 87.12 91 MET A N 1
ATOM 746 C CA . MET A 1 91 ? 3.412 -19.791 -15.059 1.00 87.12 91 MET A CA 1
ATOM 747 C C . MET A 1 91 ? 4.075 -18.543 -15.644 1.00 87.12 91 MET A C 1
ATOM 749 O O . MET A 1 91 ? 4.263 -17.542 -14.942 1.00 87.12 91 MET A O 1
ATOM 753 N N . VAL A 1 92 ? 4.356 -18.592 -16.948 1.00 83.56 92 VAL A N 1
ATOM 754 C CA . VAL A 1 92 ? 4.924 -17.488 -17.739 1.00 83.56 92 VAL A CA 1
ATOM 755 C C . VAL A 1 92 ? 4.375 -17.471 -19.166 1.00 83.56 92 VAL A C 1
ATOM 757 O O . VAL A 1 92 ? 3.900 -18.487 -19.672 1.00 83.56 92 VAL A O 1
ATOM 760 N N . GLY A 1 93 ? 4.468 -16.317 -19.828 1.00 77.69 93 GLY A N 1
ATOM 761 C CA . GLY A 1 93 ? 4.013 -16.096 -21.205 1.00 77.69 93 GLY A CA 1
ATOM 762 C C . GLY A 1 93 ? 2.620 -15.470 -21.301 1.00 77.69 93 GLY A C 1
ATOM 763 O O . GLY A 1 93 ? 2.196 -15.057 -22.377 1.00 77.69 93 GLY A O 1
ATOM 764 N N . GLU A 1 94 ? 1.926 -15.313 -20.175 1.00 72.69 94 GLU A N 1
ATOM 765 C CA . GLU A 1 94 ? 0.563 -14.791 -20.144 1.00 72.69 94 GLU A CA 1
ATOM 766 C C . GLU A 1 94 ? 0.431 -13.319 -20.536 1.00 72.69 94 GLU A C 1
ATOM 768 O O . GLU A 1 94 ? -0.562 -12.935 -21.150 1.00 72.69 94 GLU A O 1
ATOM 773 N N . MET A 1 95 ? 1.434 -12.498 -20.215 1.00 64.94 95 MET A N 1
ATOM 774 C CA . MET A 1 95 ? 1.440 -11.075 -20.566 1.00 64.94 95 MET A CA 1
ATOM 775 C C . MET A 1 95 ? 1.485 -10.869 -22.078 1.00 64.94 95 MET A C 1
ATOM 777 O O . MET A 1 95 ? 0.829 -9.968 -22.592 1.00 64.94 95 MET A O 1
ATOM 781 N N . SER A 1 96 ? 2.190 -11.741 -22.805 1.00 67.75 96 SER A N 1
ATOM 782 C CA . SER A 1 96 ? 2.225 -11.681 -24.267 1.00 67.75 96 SER A CA 1
ATOM 783 C C . SER A 1 96 ? 0.858 -11.997 -24.892 1.00 67.75 96 SER A C 1
ATOM 785 O O . SER A 1 96 ? 0.566 -11.488 -25.968 1.00 67.75 96 SER A O 1
ATOM 787 N N . ILE A 1 97 ? 0.015 -12.799 -24.224 1.00 67.19 97 ILE A N 1
ATOM 788 C CA . ILE A 1 97 ? -1.350 -13.120 -24.681 1.00 67.19 97 ILE A CA 1
ATOM 789 C C . ILE A 1 97 ? -2.340 -12.010 -24.315 1.00 67.19 97 ILE A C 1
ATOM 791 O O . ILE A 1 97 ? -3.203 -11.682 -25.120 1.00 67.19 97 ILE A O 1
ATOM 795 N N . LEU A 1 98 ? -2.220 -11.420 -23.122 1.00 60.84 98 LEU A N 1
ATOM 796 C CA . LEU A 1 98 ? -3.123 -10.361 -22.657 1.00 60.84 98 LEU A CA 1
ATOM 797 C C . LEU A 1 98 ? -2.938 -9.036 -23.407 1.00 60.84 98 LEU A C 1
ATOM 799 O O . LEU A 1 98 ? -3.923 -8.358 -23.686 1.00 60.84 98 LEU A O 1
ATOM 803 N N . ASP A 1 99 ? -1.700 -8.686 -23.755 1.00 56.19 99 ASP A N 1
ATOM 804 C CA . ASP A 1 99 ? -1.396 -7.439 -24.463 1.00 56.19 99 ASP A CA 1
ATOM 805 C C . ASP A 1 99 ? -1.524 -7.558 -25.999 1.00 56.19 99 ASP A C 1
ATOM 807 O O . ASP A 1 99 ? -1.192 -6.603 -26.702 1.00 56.19 99 ASP A O 1
ATOM 811 N N . ASP A 1 100 ? -1.940 -8.723 -26.521 1.00 55.72 100 ASP A N 1
ATOM 812 C CA . ASP A 1 100 ? -1.990 -9.048 -27.961 1.00 55.72 100 ASP A CA 1
ATOM 813 C C . ASP A 1 100 ? -0.695 -8.650 -28.703 1.00 55.72 100 ASP A C 1
ATOM 815 O O . ASP A 1 100 ? -0.693 -8.102 -29.808 1.00 55.72 100 ASP A O 1
ATOM 819 N N . ARG A 1 101 ? 0.456 -8.843 -28.043 1.00 55.91 101 ARG A N 1
ATOM 820 C CA . ARG A 1 101 ? 1.748 -8.433 -28.603 1.00 55.91 101 ARG A CA 1
ATOM 821 C C . ARG A 1 101 ? 2.215 -9.474 -29.605 1.00 55.91 101 ARG A C 1
ATOM 823 O O . ARG A 1 101 ? 2.375 -10.643 -29.271 1.00 55.91 101 ARG A O 1
ATOM 830 N N . GLU A 1 102 ? 2.592 -9.012 -30.794 1.00 54.47 102 GLU A N 1
ATOM 831 C CA . GLU A 1 102 ? 3.206 -9.861 -31.824 1.00 54.47 102 GLU A CA 1
ATOM 832 C C . GLU A 1 102 ? 4.576 -10.437 -31.403 1.00 54.47 102 GLU A C 1
ATOM 834 O O . GLU A 1 102 ? 5.067 -11.370 -32.032 1.00 54.47 102 GLU A O 1
ATOM 839 N N . LYS A 1 103 ? 5.219 -9.893 -30.354 1.00 58.62 103 LYS A N 1
ATOM 840 C CA . LYS A 1 103 ? 6.573 -10.272 -29.914 1.00 58.62 103 LYS A CA 1
ATOM 841 C C . LYS A 1 103 ? 6.694 -10.395 -28.398 1.00 58.62 103 LYS A C 1
ATOM 843 O O . LYS A 1 103 ? 6.177 -9.563 -27.652 1.00 58.62 103 LYS A O 1
ATOM 848 N N . ASN A 1 104 ? 7.480 -11.378 -27.956 1.00 60.72 104 ASN A N 1
ATOM 849 C CA . ASN A 1 104 ? 7.796 -11.581 -26.542 1.00 60.72 104 ASN A CA 1
ATOM 850 C C . ASN A 1 104 ? 8.696 -10.463 -25.992 1.00 60.72 104 ASN A C 1
ATOM 852 O O . ASN A 1 104 ? 9.719 -10.124 -26.585 1.00 60.72 104 ASN A O 1
ATOM 856 N N . THR A 1 105 ? 8.336 -9.921 -24.830 1.00 63.56 105 THR A N 1
ATOM 857 C CA . THR A 1 105 ? 9.075 -8.863 -24.107 1.00 63.56 105 THR A CA 1
ATOM 858 C C . THR A 1 105 ? 10.020 -9.406 -23.032 1.00 63.56 105 THR A C 1
ATOM 860 O O . THR A 1 105 ? 10.728 -8.649 -22.364 1.00 63.56 105 THR A O 1
ATOM 863 N N . THR A 1 106 ? 10.011 -10.723 -22.841 1.00 73.94 106 THR A N 1
ATOM 864 C CA . THR A 1 106 ? 10.814 -11.442 -21.857 1.00 73.94 106 THR A CA 1
ATOM 865 C C . THR A 1 106 ? 11.506 -12.620 -22.530 1.00 73.94 106 THR A C 1
ATOM 867 O O . THR A 1 106 ? 11.040 -13.145 -23.543 1.00 73.94 106 THR A O 1
ATOM 870 N N . SER A 1 107 ? 12.639 -13.022 -21.971 1.00 82.81 107 SER A N 1
ATOM 871 C CA . SER A 1 107 ? 13.269 -14.303 -22.242 1.00 82.81 107 SER A CA 1
ATOM 872 C C . SER A 1 107 ? 13.115 -15.200 -21.024 1.00 82.81 107 SER A C 1
ATOM 874 O O . SER A 1 107 ? 13.130 -14.735 -19.889 1.00 82.81 107 SER A O 1
ATOM 876 N N . VAL A 1 108 ? 12.931 -16.490 -21.258 1.00 86.56 108 VAL A N 1
ATOM 877 C CA . VAL A 1 108 ? 12.809 -17.483 -20.193 1.00 86.56 108 VAL A CA 1
ATOM 878 C C . VAL A 1 108 ? 13.850 -18.553 -20.448 1.00 86.56 108 VAL A C 1
ATOM 880 O O . VAL A 1 108 ? 13.913 -19.086 -21.555 1.00 86.56 108 VAL A O 1
ATOM 883 N N . VAL A 1 109 ? 14.673 -18.844 -19.448 1.00 88.06 109 VAL A N 1
ATOM 884 C CA . VAL A 1 109 ? 15.794 -19.785 -19.537 1.00 88.06 109 VAL A CA 1
ATOM 885 C C . VAL A 1 109 ? 15.658 -20.820 -18.440 1.00 88.06 109 VAL A C 1
ATOM 887 O O . VAL A 1 109 ? 15.379 -20.474 -17.295 1.00 88.06 109 VAL A O 1
ATOM 890 N N . ALA A 1 110 ? 15.861 -22.087 -18.777 1.00 88.06 110 ALA A N 1
ATOM 891 C CA . ALA A 1 110 ? 15.916 -23.145 -17.785 1.00 88.06 110 ALA A CA 1
ATOM 892 C C . ALA A 1 110 ? 17.247 -23.083 -17.022 1.00 88.06 110 ALA A C 1
ATOM 894 O O . ALA A 1 110 ? 18.313 -23.178 -17.619 1.00 88.06 110 ALA A O 1
ATOM 895 N N . GLU A 1 111 ? 17.210 -22.917 -15.703 1.00 79.94 111 GLU A N 1
ATOM 896 C CA . GLU A 1 111 ? 18.417 -22.964 -14.862 1.00 79.94 111 GLU A CA 1
ATOM 897 C C . GLU A 1 111 ? 18.815 -24.412 -14.545 1.00 79.94 111 GLU A C 1
ATOM 899 O O . GLU A 1 111 ? 19.991 -24.719 -14.358 1.00 79.94 111 GLU A O 1
ATOM 904 N N . THR A 1 112 ? 17.833 -25.314 -14.519 1.00 87.88 112 THR A N 1
ATOM 905 C CA . THR A 1 112 ? 18.010 -26.760 -14.338 1.00 87.88 112 THR A CA 1
ATOM 906 C C . THR A 1 112 ? 17.301 -27.523 -15.449 1.00 87.88 112 THR A C 1
ATOM 908 O O . THR A 1 112 ? 16.519 -26.946 -16.207 1.00 87.88 112 THR A O 1
ATOM 911 N N . GLU A 1 113 ? 17.495 -28.844 -15.518 1.00 89.62 113 GLU A N 1
ATOM 912 C CA . GLU A 1 113 ? 16.551 -29.679 -16.267 1.00 89.62 113 GLU A CA 1
ATOM 913 C C . GLU A 1 113 ? 15.131 -29.412 -15.756 1.00 89.62 113 GLU A C 1
ATOM 915 O O . GLU A 1 113 ? 14.894 -29.399 -14.545 1.00 89.62 113 GLU A O 1
ATOM 920 N N . SER A 1 114 ? 14.228 -29.090 -16.680 1.00 90.25 114 SER A N 1
ATOM 921 C CA . SER A 1 114 ? 12.904 -28.568 -16.352 1.00 90.25 114 SER A CA 1
ATOM 922 C C . SER A 1 114 ? 11.845 -29.147 -17.279 1.00 90.25 114 SER A C 1
ATOM 924 O O . SER A 1 114 ? 12.080 -29.351 -18.468 1.00 90.25 114 SER A O 1
ATOM 926 N N . THR A 1 115 ? 10.660 -29.395 -16.737 1.00 90.75 115 THR A N 1
ATOM 927 C CA . THR A 1 115 ? 9.488 -29.876 -17.471 1.00 90.75 115 THR A CA 1
ATOM 928 C C . THR A 1 115 ? 8.389 -28.837 -17.367 1.00 90.75 115 THR A C 1
ATOM 930 O O . THR A 1 115 ? 8.026 -28.427 -16.264 1.00 90.75 115 THR A O 1
ATOM 933 N N . VAL A 1 116 ? 7.824 -28.438 -18.503 1.00 91.50 116 VAL A N 1
ATOM 934 C CA . VAL A 1 116 ? 6.681 -27.519 -18.556 1.00 91.50 116 VAL A CA 1
ATOM 935 C C . VAL A 1 116 ? 5.562 -28.099 -19.407 1.00 91.50 116 VAL A C 1
ATOM 937 O O . VAL A 1 116 ? 5.781 -28.994 -20.228 1.00 91.50 116 VAL A O 1
ATOM 940 N N . ILE A 1 117 ? 4.373 -27.528 -19.262 1.00 90.31 117 ILE A N 1
ATOM 941 C CA . ILE A 1 117 ? 3.252 -27.740 -20.171 1.00 90.31 117 ILE A CA 1
ATOM 942 C C . ILE A 1 117 ? 3.008 -26.444 -20.934 1.00 90.31 117 ILE A C 1
ATOM 944 O O . ILE A 1 117 ? 2.772 -25.400 -20.328 1.00 90.31 117 ILE A O 1
ATOM 948 N N . ALA A 1 118 ? 3.110 -26.520 -22.257 1.00 88.75 118 ALA A N 1
ATOM 949 C CA . ALA A 1 118 ? 2.902 -25.411 -23.174 1.00 88.75 118 ALA A CA 1
ATOM 950 C C . ALA A 1 118 ? 1.459 -25.397 -23.690 1.00 88.75 118 ALA A C 1
ATOM 952 O O . ALA A 1 118 ? 0.939 -26.425 -24.129 1.00 88.75 118 ALA A O 1
ATOM 953 N N . PHE A 1 119 ? 0.838 -24.222 -23.674 1.00 86.88 119 PHE A N 1
ATOM 954 C CA . PHE A 1 119 ? -0.512 -23.966 -24.161 1.00 86.88 119 PHE A CA 1
ATOM 955 C C . PHE A 1 119 ? -0.476 -22.899 -25.251 1.00 86.88 119 PHE A C 1
ATOM 957 O O . PHE A 1 119 ? 0.018 -21.791 -25.043 1.00 86.88 119 PHE A O 1
ATOM 964 N N . SER A 1 120 ? -1.017 -23.231 -26.420 1.00 82.00 120 SER A N 1
ATOM 965 C CA . SER A 1 120 ? -0.985 -22.352 -27.591 1.00 82.00 120 SER A CA 1
ATOM 966 C C . SER A 1 120 ? -1.955 -21.168 -27.472 1.00 82.00 120 SER A C 1
ATOM 968 O O . SER A 1 120 ? -3.085 -21.367 -27.027 1.00 82.00 120 SER A O 1
ATOM 970 N N . HIS A 1 121 ? -1.575 -19.975 -27.964 1.00 76.00 121 HIS A N 1
ATOM 971 C CA . HIS A 1 121 ? -2.472 -18.805 -28.100 1.00 76.00 121 HIS A CA 1
ATOM 972 C C . HIS A 1 121 ? -3.833 -19.119 -28.760 1.00 76.00 121 HIS A C 1
ATOM 974 O O . HIS A 1 121 ? -4.827 -18.494 -28.413 1.00 76.00 121 HIS A O 1
ATOM 980 N N . ASN A 1 122 ? -3.916 -20.103 -29.667 1.00 74.69 122 ASN A N 1
ATOM 981 C CA . ASN A 1 122 ? -5.175 -20.475 -30.332 1.00 74.69 122 ASN A CA 1
ATOM 982 C C . ASN A 1 122 ? -6.264 -20.907 -29.333 1.00 74.69 122 ASN A C 1
ATOM 984 O O . ASN A 1 122 ? -7.451 -20.804 -29.620 1.00 74.69 122 ASN A O 1
ATOM 988 N N . LEU A 1 123 ? -5.874 -21.405 -28.152 1.00 73.25 123 LEU A N 1
ATOM 989 C CA . LEU A 1 123 ? -6.811 -21.791 -27.092 1.00 73.25 123 LEU A CA 1
ATOM 990 C C . LEU A 1 123 ? -7.516 -20.578 -26.458 1.00 73.25 123 LEU A C 1
ATOM 992 O O . LEU A 1 123 ? -8.486 -20.759 -25.718 1.00 73.25 123 LEU A O 1
ATOM 996 N N . PHE A 1 124 ? -7.031 -19.368 -26.750 1.00 68.44 124 PHE A N 1
ATOM 997 C CA . PHE A 1 124 ? -7.509 -18.096 -26.217 1.00 68.44 124 PHE A CA 1
ATOM 998 C C . PHE A 1 124 ? -8.319 -17.282 -27.236 1.00 68.44 124 PHE A C 1
ATOM 1000 O O . PHE A 1 124 ? -8.942 -16.289 -26.863 1.00 68.44 124 PHE A O 1
ATOM 1007 N N . GLU A 1 125 ? -8.348 -17.702 -28.504 1.00 68.81 125 GLU A N 1
ATOM 1008 C CA . GLU A 1 125 ? -9.139 -17.050 -29.546 1.00 68.81 125 GLU A CA 1
ATOM 1009 C C . GLU A 1 125 ? -10.623 -17.432 -29.403 1.00 68.81 125 GLU A C 1
ATOM 1011 O O . GLU A 1 125 ? -10.988 -18.608 -29.349 1.00 68.81 125 GLU A O 1
ATOM 1016 N N . VAL A 1 126 ? -11.499 -16.426 -29.340 1.00 63.50 126 VAL A N 1
ATOM 1017 C CA . VAL A 1 126 ? -12.957 -16.614 -29.332 1.00 63.50 126 VAL A CA 1
ATOM 1018 C C . VAL A 1 126 ? -13.508 -16.124 -30.665 1.00 63.50 126 VAL A C 1
ATOM 1020 O O . VAL A 1 126 ? -13.405 -14.939 -30.981 1.00 63.50 126 VAL A O 1
ATOM 1023 N N . GLU A 1 127 ? -14.109 -17.021 -31.454 1.00 64.50 127 GLU A N 1
ATOM 1024 C CA . GLU A 1 127 ? -14.730 -16.625 -32.721 1.00 64.50 127 GLU A CA 1
ATOM 1025 C C . GLU A 1 127 ? -15.872 -15.612 -32.486 1.00 64.50 127 GLU A C 1
ATOM 1027 O O . GLU A 1 127 ? -16.719 -15.822 -31.605 1.00 64.50 127 GLU A O 1
ATOM 1032 N N . PRO A 1 128 ? -15.960 -14.528 -33.282 1.00 53.50 128 PRO A N 1
ATOM 1033 C CA . PRO A 1 128 ? -17.045 -13.561 -33.170 1.00 53.50 128 PRO A CA 1
ATOM 1034 C C . PRO A 1 128 ? -18.417 -14.232 -33.344 1.00 53.50 128 PRO A C 1
ATOM 1036 O O . PRO A 1 128 ? -18.731 -14.765 -34.405 1.00 53.50 128 PRO A O 1
ATOM 1039 N N . GLY A 1 129 ? -19.256 -14.189 -32.303 1.00 57.41 129 GLY A N 1
ATOM 1040 C CA . GLY A 1 129 ? -20.591 -14.804 -32.310 1.00 57.41 129 GLY A CA 1
ATOM 1041 C C . GLY A 1 129 ? -20.647 -16.254 -31.813 1.00 57.41 129 GLY A C 1
ATOM 1042 O O . GLY A 1 129 ? -21.711 -16.875 -31.880 1.00 57.41 129 GLY A O 1
ATOM 1043 N N . ALA A 1 130 ? -19.546 -16.798 -31.285 1.00 65.00 130 ALA A N 1
ATOM 1044 C CA . ALA A 1 130 ? -19.546 -18.105 -30.642 1.00 65.00 130 ALA A CA 1
ATOM 1045 C C . ALA A 1 130 ? -20.512 -18.139 -29.440 1.00 65.00 130 ALA A C 1
ATOM 1047 O O . ALA A 1 130 ? -20.457 -17.309 -28.536 1.00 65.00 130 ALA A O 1
ATOM 1048 N N . SER A 1 131 ? -21.396 -19.141 -29.411 1.00 49.59 131 SER A N 1
ATOM 1049 C CA . SER A 1 131 ? -22.356 -19.352 -28.312 1.00 49.59 131 SER A CA 1
ATOM 1050 C C . SER A 1 131 ? -21.762 -20.098 -27.112 1.00 49.59 131 SER A C 1
ATOM 1052 O O . SER A 1 131 ? -22.439 -20.283 -26.099 1.00 49.59 131 SER A O 1
ATOM 1054 N N . ARG A 1 132 ? -20.517 -20.575 -27.229 1.00 54.88 132 ARG A N 1
ATOM 1055 C CA . ARG A 1 132 ? -19.802 -21.347 -26.208 1.00 54.88 132 ARG A CA 1
ATOM 1056 C C . ARG A 1 132 ? -18.329 -20.962 -26.215 1.00 54.88 132 ARG A C 1
ATOM 1058 O O . ARG A 1 132 ? -17.716 -20.898 -27.275 1.00 54.88 132 ARG A O 1
ATOM 1065 N N . VAL A 1 133 ? -17.785 -20.746 -25.026 1.00 60.22 133 VAL A N 1
ATOM 1066 C CA . VAL A 1 133 ? -16.366 -20.472 -24.781 1.00 60.22 133 VAL A CA 1
ATOM 1067 C C . VAL A 1 133 ? -15.685 -21.786 -24.388 1.00 60.22 133 VAL A C 1
ATOM 1069 O O . VAL A 1 133 ? -16.303 -22.623 -23.726 1.00 60.22 133 VAL A O 1
ATOM 1072 N N . SER A 1 134 ? -14.438 -22.000 -24.816 1.00 67.69 134 SER A N 1
ATOM 1073 C CA . SER A 1 134 ? -13.678 -23.201 -24.444 1.00 67.69 134 SER A CA 1
ATOM 1074 C C . SER A 1 134 ? -13.500 -23.284 -22.923 1.00 67.69 134 SER A C 1
ATOM 1076 O O . SER A 1 134 ? -13.228 -22.281 -22.265 1.00 67.69 134 SER A O 1
ATOM 1078 N N . VAL A 1 135 ? -13.601 -24.490 -22.358 1.00 66.38 135 VAL A N 1
ATOM 1079 C CA . VAL A 1 135 ? -13.316 -24.744 -20.932 1.00 66.38 135 VAL A CA 1
ATOM 1080 C C . VAL A 1 135 ? -11.896 -24.289 -20.568 1.00 66.38 135 VAL A C 1
ATOM 1082 O O . VAL A 1 135 ? -11.683 -23.741 -19.492 1.00 66.38 135 VAL A O 1
ATOM 1085 N N . VAL A 1 136 ? -10.948 -24.430 -21.500 1.00 66.81 136 VAL A N 1
ATOM 1086 C CA . VAL A 1 136 ? -9.563 -23.957 -21.355 1.00 66.81 136 VAL A CA 1
ATOM 1087 C C . VAL A 1 136 ? -9.495 -22.447 -21.165 1.00 66.81 136 VAL A C 1
ATOM 1089 O O . VAL A 1 136 ? -8.792 -21.976 -20.276 1.00 66.81 136 VAL A O 1
ATOM 1092 N N . TYR A 1 137 ? -10.249 -21.698 -21.972 1.00 68.94 137 TYR A N 1
ATOM 1093 C CA . TYR A 1 137 ? -10.307 -20.244 -21.869 1.00 68.94 137 TYR A CA 1
ATOM 1094 C C . TYR A 1 137 ? -10.819 -19.835 -20.487 1.00 68.94 137 TYR A C 1
ATOM 1096 O O . TYR A 1 137 ? -10.164 -19.054 -19.814 1.00 68.94 137 TYR A O 1
ATOM 1104 N N . LEU A 1 138 ? -11.926 -20.426 -20.016 1.00 68.25 138 LEU A N 1
ATOM 1105 C CA . LEU A 1 138 ? -12.490 -20.121 -18.693 1.00 68.25 138 LEU A CA 1
ATOM 1106 C C . LEU A 1 138 ? -11.503 -20.407 -17.552 1.00 68.25 138 LEU A C 1
ATOM 1108 O O . LEU A 1 138 ? -11.370 -19.595 -16.637 1.00 68.25 138 LEU A O 1
ATOM 1112 N N . ILE A 1 139 ? -10.795 -21.537 -17.623 1.00 71.19 139 ILE A N 1
ATOM 1113 C CA . ILE A 1 139 ? -9.776 -21.914 -16.639 1.00 71.19 139 ILE A CA 1
ATOM 1114 C C . ILE A 1 139 ? -8.624 -20.905 -16.641 1.00 71.19 139 ILE A C 1
ATOM 1116 O O . ILE A 1 139 ? -8.247 -20.411 -15.581 1.00 71.19 139 ILE A O 1
ATOM 1120 N N . PHE A 1 140 ? -8.091 -20.542 -17.809 1.00 71.12 140 PHE A N 1
ATOM 1121 C CA . PHE A 1 140 ? -7.024 -19.550 -17.868 1.00 71.12 140 PHE A CA 1
ATOM 1122 C C . PHE A 1 140 ? -7.481 -18.149 -17.481 1.00 71.12 140 PHE A C 1
ATOM 1124 O O . PHE A 1 140 ? -6.733 -17.456 -16.805 1.00 71.12 140 PHE A O 1
ATOM 1131 N N . THR A 1 141 ? -8.693 -17.722 -17.834 1.00 66.94 141 THR A N 1
ATOM 1132 C CA . THR A 1 141 ? -9.242 -16.449 -17.348 1.00 66.94 141 THR A CA 1
ATOM 1133 C C . THR A 1 141 ? -9.283 -16.430 -15.822 1.00 66.94 141 THR A C 1
ATOM 1135 O O . THR A 1 141 ? -8.886 -15.436 -15.219 1.00 66.94 141 THR A O 1
ATOM 1138 N N . HIS A 1 142 ? -9.696 -17.534 -15.192 1.00 71.44 142 HIS A N 1
ATOM 1139 C CA . HIS A 1 142 ? -9.669 -17.666 -13.737 1.00 71.44 142 HIS A CA 1
ATOM 1140 C C . HIS A 1 142 ? -8.239 -17.570 -13.181 1.00 71.44 142 HIS A C 1
ATOM 1142 O O . HIS A 1 142 ? -7.979 -16.753 -12.304 1.00 71.44 142 HIS A O 1
ATOM 1148 N N . ILE A 1 143 ? -7.296 -18.323 -13.752 1.00 71.44 143 ILE A N 1
ATOM 1149 C CA . ILE A 1 143 ? -5.874 -18.307 -13.372 1.00 71.44 143 ILE A CA 1
ATOM 1150 C C . ILE A 1 143 ? -5.260 -16.901 -13.498 1.00 71.44 143 ILE A C 1
ATOM 1152 O O . ILE A 1 143 ? -4.561 -16.437 -12.598 1.00 71.44 143 ILE A O 1
ATOM 1156 N N . LEU A 1 144 ? -5.524 -16.204 -14.605 1.00 67.81 144 LEU A N 1
ATOM 1157 C CA . LEU A 1 144 ? -5.016 -14.855 -14.860 1.00 67.81 144 LEU A CA 1
ATOM 1158 C C . LEU A 1 144 ? -5.633 -13.835 -13.911 1.00 67.81 144 LEU A C 1
ATOM 1160 O O . LEU A 1 144 ? -4.915 -12.987 -13.386 1.00 67.81 144 LEU A O 1
ATOM 1164 N N . SER A 1 145 ? -6.935 -13.950 -13.646 1.00 67.56 145 SER A N 1
ATOM 1165 C CA . SER A 1 145 ? -7.615 -13.145 -12.633 1.00 67.56 145 SER A CA 1
ATOM 1166 C C . SER A 1 145 ? -6.981 -13.345 -11.255 1.00 67.56 145 SER A C 1
ATOM 1168 O O . SER A 1 145 ? -6.727 -12.370 -10.552 1.00 67.56 145 SER A O 1
ATOM 1170 N N . GLU A 1 146 ? -6.670 -14.587 -10.883 1.00 69.56 146 GLU A N 1
ATOM 1171 C CA . GLU A 1 146 ? -6.027 -14.916 -9.609 1.00 69.56 146 GLU A CA 1
ATOM 1172 C C . GLU A 1 146 ? -4.603 -14.336 -9.527 1.00 69.56 146 GLU A C 1
ATOM 1174 O O . GLU A 1 146 ? -4.217 -13.726 -8.527 1.00 69.56 146 GLU A O 1
ATOM 1179 N N . LYS A 1 147 ? -3.824 -14.443 -10.612 1.00 69.06 147 LYS A N 1
ATOM 1180 C CA . LYS A 1 147 ? -2.469 -13.873 -10.708 1.00 69.06 147 LYS A CA 1
ATOM 1181 C C . LYS A 1 147 ? -2.465 -12.344 -10.645 1.00 69.06 147 LYS A C 1
ATOM 1183 O O . LYS A 1 147 ? -1.589 -11.767 -9.992 1.00 69.06 147 LYS A O 1
ATOM 1188 N N . LEU A 1 148 ? -3.440 -11.694 -11.280 1.00 63.25 148 LEU A N 1
ATOM 1189 C CA . LEU A 1 148 ? -3.645 -10.250 -11.172 1.00 63.25 148 LEU A CA 1
ATOM 1190 C C . LEU A 1 148 ? -4.006 -9.865 -9.737 1.00 63.25 148 LEU A C 1
ATOM 1192 O O . LEU A 1 148 ? -3.353 -8.981 -9.190 1.00 63.25 148 LEU A O 1
ATOM 1196 N N . ARG A 1 149 ? -4.938 -10.582 -9.089 1.00 65.62 149 ARG A N 1
ATOM 1197 C CA . ARG A 1 149 ? -5.319 -10.331 -7.687 1.00 65.62 149 ARG A CA 1
ATOM 1198 C C . ARG A 1 149 ? -4.106 -10.366 -6.755 1.00 65.62 149 ARG A C 1
ATOM 1200 O O . ARG A 1 149 ? -3.922 -9.456 -5.953 1.00 65.62 149 ARG A O 1
ATOM 1207 N N . ILE A 1 150 ? -3.234 -11.366 -6.907 1.00 65.94 150 ILE A N 1
ATOM 1208 C CA . ILE A 1 150 ? -2.001 -11.510 -6.111 1.00 65.94 150 ILE A CA 1
ATOM 1209 C C . ILE A 1 150 ? -1.014 -10.367 -6.378 1.00 65.94 150 ILE A C 1
ATOM 1211 O O . ILE A 1 150 ? -0.447 -9.808 -5.439 1.00 65.94 150 ILE A O 1
ATOM 1215 N N . THR A 1 151 ? -0.785 -10.022 -7.646 1.00 59.38 151 THR A N 1
ATOM 1216 C CA . THR A 1 151 ? 0.134 -8.933 -8.016 1.00 59.38 151 THR A CA 1
ATOM 1217 C C . THR A 1 151 ? -0.363 -7.595 -7.468 1.00 59.38 151 THR A C 1
ATOM 1219 O O . THR A 1 151 ? 0.402 -6.873 -6.832 1.00 59.38 151 THR A O 1
ATOM 1222 N N . SER A 1 152 ? -1.654 -7.301 -7.635 1.00 56.56 152 SER A N 1
ATOM 1223 C CA . SER A 1 152 ? -2.297 -6.107 -7.084 1.00 56.56 152 SER A CA 1
ATOM 1224 C C . SER A 1 152 ? -2.205 -6.061 -5.560 1.00 56.56 152 SER A C 1
ATOM 1226 O O . SER A 1 152 ? -1.839 -5.025 -5.011 1.00 56.56 152 SER A O 1
ATOM 1228 N N . ALA A 1 153 ? -2.445 -7.184 -4.875 1.00 65.31 153 ALA A N 1
ATOM 1229 C CA . ALA A 1 153 ? -2.294 -7.277 -3.426 1.00 65.31 153 ALA A CA 1
ATOM 1230 C C . ALA A 1 153 ? -0.855 -6.965 -2.976 1.00 65.31 153 ALA A C 1
ATOM 1232 O O . ALA A 1 153 ? -0.663 -6.220 -2.018 1.00 65.31 153 ALA A O 1
ATOM 1233 N N . ARG A 1 154 ? 0.169 -7.471 -3.683 1.00 65.75 154 ARG A N 1
ATOM 1234 C CA . ARG A 1 154 ? 1.579 -7.178 -3.357 1.00 65.75 154 ARG A CA 1
ATOM 1235 C C . ARG A 1 154 ? 1.897 -5.698 -3.493 1.00 65.75 154 ARG A C 1
ATOM 1237 O O . ARG A 1 154 ? 2.396 -5.107 -2.540 1.00 65.75 154 ARG A O 1
ATOM 1244 N N . VAL A 1 155 ? 1.544 -5.104 -4.632 1.00 60.41 155 VAL A N 1
ATOM 1245 C CA . VAL A 1 155 ? 1.749 -3.670 -4.887 1.00 60.41 155 VAL A CA 1
ATOM 1246 C C . VAL A 1 155 ? 1.034 -2.827 -3.830 1.00 60.41 155 VAL A C 1
ATOM 1248 O O . VAL A 1 155 ? 1.594 -1.855 -3.331 1.00 60.41 155 VAL A O 1
ATOM 1251 N N . MET A 1 156 ? -0.178 -3.218 -3.429 1.00 67.19 156 MET A N 1
ATOM 1252 C CA . MET A 1 156 ? -0.935 -2.514 -2.399 1.00 67.19 156 MET A CA 1
ATOM 1253 C C . MET A 1 156 ? -0.260 -2.573 -1.020 1.00 67.19 156 MET A C 1
ATOM 1255 O O . MET A 1 156 ? -0.183 -1.548 -0.336 1.00 67.19 156 MET A O 1
ATOM 1259 N N . LEU A 1 157 ? 0.231 -3.747 -0.605 1.00 70.88 157 LEU A N 1
ATOM 1260 C CA . LEU A 1 157 ? 0.933 -3.901 0.673 1.00 70.88 157 LEU A CA 1
ATOM 1261 C C . LEU A 1 157 ? 2.285 -3.172 0.675 1.00 70.88 157 LEU A C 1
ATOM 1263 O O . LEU A 1 157 ? 2.626 -2.537 1.672 1.00 70.88 157 LEU A O 1
ATOM 1267 N N . GLU A 1 158 ? 3.030 -3.221 -0.432 1.00 65.06 158 GLU A N 1
ATOM 1268 C CA . GLU A 1 158 ? 4.285 -2.477 -0.618 1.00 65.06 158 GLU A CA 1
ATOM 1269 C C . GLU A 1 158 ? 4.045 -0.957 -0.609 1.00 65.06 158 GLU A C 1
ATOM 1271 O O . GLU A 1 158 ? 4.795 -0.207 0.018 1.00 65.06 158 GLU A O 1
ATOM 1276 N N . GLY A 1 159 ? 2.949 -0.509 -1.228 1.00 56.66 159 GLY A N 1
ATOM 1277 C CA . GLY A 1 159 ? 2.516 0.887 -1.277 1.00 56.66 159 GLY A CA 1
ATOM 1278 C C . GLY A 1 159 ? 1.918 1.428 0.026 1.00 56.66 159 GLY A C 1
ATOM 1279 O O . GLY A 1 159 ? 1.739 2.635 0.149 1.00 56.66 159 GLY A O 1
ATOM 1280 N N . ASN A 1 160 ? 1.654 0.591 1.041 1.00 63.31 160 ASN A N 1
ATOM 1281 C CA . ASN A 1 160 ? 1.191 1.053 2.365 1.00 63.31 160 ASN A CA 1
ATOM 1282 C C . ASN A 1 160 ? 2.287 1.790 3.172 1.00 63.31 160 ASN A C 1
ATOM 1284 O O . ASN A 1 160 ? 2.113 2.195 4.324 1.00 63.31 160 ASN A O 1
ATOM 1288 N N . VAL A 1 161 ? 3.450 1.974 2.559 1.00 51.06 161 VAL A N 1
ATOM 1289 C CA . VAL A 1 161 ? 4.509 2.852 3.018 1.00 51.06 161 VAL A CA 1
ATOM 1290 C C . VAL A 1 161 ? 4.110 4.304 2.741 1.00 51.06 161 VAL A C 1
ATOM 1292 O O . VAL A 1 161 ? 4.220 4.787 1.620 1.00 51.06 161 VAL A O 1
ATOM 1295 N N . ARG A 1 162 ? 3.683 5.024 3.785 1.00 48.53 162 ARG A N 1
ATOM 1296 C CA . ARG A 1 162 ? 3.506 6.482 3.717 1.00 48.53 162 ARG A CA 1
ATOM 1297 C C . ARG A 1 162 ? 4.828 7.134 3.296 1.00 48.53 162 ARG A C 1
ATOM 1299 O O . ARG A 1 162 ? 5.796 7.091 4.055 1.00 48.53 162 ARG A O 1
ATOM 1306 N N . GLU A 1 163 ? 4.876 7.705 2.095 1.00 47.59 163 GLU A N 1
ATOM 1307 C CA . GLU A 1 163 ? 5.913 8.677 1.736 1.00 47.59 163 GLU A CA 1
ATOM 1308 C C . GLU A 1 163 ? 5.583 9.992 2.454 1.00 47.59 163 GLU A C 1
ATOM 1310 O O . GLU A 1 163 ? 4.422 10.396 2.504 1.00 47.59 163 GLU A O 1
ATOM 1315 N N . GLU A 1 164 ? 6.576 10.649 3.050 1.00 46.91 164 GLU A N 1
ATOM 1316 C CA . GLU A 1 164 ? 6.371 11.966 3.656 1.00 46.91 164 GLU A CA 1
ATOM 1317 C C . GLU A 1 164 ? 6.062 12.996 2.551 1.00 46.91 164 GLU A C 1
ATOM 1319 O O . GLU A 1 164 ? 6.931 13.368 1.766 1.00 46.91 164 GLU A O 1
ATOM 1324 N N . ASP A 1 165 ? 4.802 13.444 2.490 1.00 47.12 165 ASP A N 1
ATOM 1325 C CA . ASP A 1 165 ? 4.205 14.312 1.454 1.00 47.12 165 ASP A CA 1
ATOM 1326 C C . ASP A 1 165 ? 4.659 15.789 1.522 1.00 47.12 165 ASP A C 1
ATOM 1328 O O . ASP A 1 165 ? 3.891 16.715 1.272 1.00 47.12 165 ASP A O 1
ATOM 1332 N N . ASN A 1 166 ? 5.912 16.056 1.901 1.00 47.34 166 ASN A N 1
ATOM 1333 C CA . ASN A 1 166 ? 6.382 17.439 2.060 1.00 47.34 166 ASN A CA 1
ATOM 1334 C C . ASN A 1 166 ? 7.797 17.724 1.545 1.00 47.34 166 ASN A C 1
ATOM 1336 O O . ASN A 1 166 ? 8.350 18.786 1.833 1.00 47.34 166 ASN A O 1
ATOM 1340 N N . SER A 1 167 ? 8.397 16.823 0.764 1.00 63.03 167 SER A N 1
ATOM 1341 C CA . SER A 1 167 ? 9.698 17.097 0.155 1.00 63.03 167 SER A CA 1
ATOM 1342 C C . SER A 1 167 ? 9.557 18.009 -1.072 1.00 63.03 167 SER A C 1
ATOM 1344 O O . SER A 1 167 ? 8.752 17.776 -1.986 1.00 63.03 167 SER A O 1
ATOM 1346 N N . GLN A 1 168 ? 10.356 19.079 -1.081 1.00 80.56 168 GLN A N 1
ATOM 1347 C CA . GLN A 1 168 ? 10.655 19.863 -2.282 1.00 80.56 168 GLN A CA 1
ATOM 1348 C C . GLN A 1 168 ? 11.116 18.919 -3.407 1.00 80.56 168 GLN A C 1
ATOM 1350 O O . GLN A 1 168 ? 11.793 17.935 -3.085 1.00 80.56 168 GLN A O 1
ATOM 1355 N N . PRO A 1 169 ? 10.763 19.181 -4.686 1.00 87.62 169 PRO A N 1
ATOM 1356 C CA . PRO A 1 169 ? 11.227 18.362 -5.800 1.00 87.62 169 PRO A CA 1
ATOM 1357 C C . PRO A 1 169 ? 12.749 18.216 -5.760 1.00 87.62 169 PRO A C 1
ATOM 1359 O O . PRO A 1 169 ? 13.452 19.218 -5.630 1.00 87.62 169 PRO A O 1
ATOM 1362 N N . GLN A 1 170 ? 13.238 16.983 -5.835 1.00 91.19 170 GLN A N 1
ATOM 1363 C CA . GLN A 1 170 ? 14.664 16.662 -5.776 1.00 91.19 170 GLN A CA 1
ATOM 1364 C C . GLN A 1 170 ? 15.188 16.453 -7.188 1.00 91.19 170 GLN A C 1
ATOM 1366 O O . GLN A 1 170 ? 14.808 15.487 -7.849 1.00 91.19 170 GLN A O 1
ATOM 1371 N N . LEU A 1 171 ? 16.046 17.345 -7.668 1.00 94.62 171 LEU A N 1
ATOM 1372 C CA . LEU A 1 171 ? 16.675 17.236 -8.979 1.00 94.62 171 LEU A CA 1
ATOM 1373 C C . LEU A 1 171 ? 18.175 17.009 -8.828 1.00 94.62 171 LEU A C 1
ATOM 1375 O O . LEU A 1 171 ? 18.825 17.597 -7.967 1.00 94.62 171 LEU A O 1
ATOM 1379 N N . ALA A 1 172 ? 18.729 16.196 -9.722 1.00 95.19 172 ALA A N 1
ATOM 1380 C CA . ALA A 1 172 ? 20.168 16.020 -9.850 1.00 95.19 172 ALA A CA 1
ATOM 1381 C C . ALA A 1 172 ? 20.610 16.380 -11.271 1.00 95.19 172 ALA A C 1
ATOM 1383 O O . ALA A 1 172 ? 19.981 15.957 -12.241 1.00 95.19 172 ALA A O 1
ATOM 1384 N N . LEU A 1 173 ? 21.695 17.143 -11.395 1.00 96.81 173 LEU A N 1
ATOM 1385 C CA . LEU A 1 173 ? 22.323 17.502 -12.664 1.00 96.81 173 LEU A CA 1
ATOM 1386 C C . LEU A 1 173 ? 23.750 16.956 -12.705 1.00 96.81 173 LEU A C 1
ATOM 1388 O O . LEU A 1 173 ? 24.590 17.363 -11.910 1.00 96.81 173 LEU A O 1
ATOM 1392 N N . VAL A 1 174 ? 24.038 16.070 -13.651 1.00 95.62 174 VAL A N 1
ATOM 1393 C CA . VAL A 1 174 ? 25.373 15.521 -13.900 1.00 95.62 174 VAL A CA 1
ATOM 1394 C C . VAL A 1 174 ? 25.889 16.084 -15.218 1.00 95.62 174 VAL A C 1
ATOM 1396 O O . VAL A 1 174 ? 25.415 15.703 -16.287 1.00 95.62 174 VAL A O 1
ATOM 1399 N N . GLU A 1 175 ? 26.860 16.989 -15.142 1.00 94.94 175 GLU A N 1
ATOM 1400 C CA . GLU A 1 175 ? 27.444 17.646 -16.311 1.00 94.94 175 GLU A CA 1
ATOM 1401 C C . GLU A 1 175 ? 28.932 17.927 -16.070 1.00 94.94 175 GLU A C 1
ATOM 1403 O O . GLU A 1 175 ? 29.309 18.550 -15.073 1.00 94.94 175 GLU A O 1
ATOM 1408 N N . GLY A 1 176 ? 29.778 17.455 -16.987 1.00 92.19 176 GLY A N 1
ATOM 1409 C CA . GLY A 1 176 ? 31.231 17.574 -16.873 1.00 92.19 176 GLY A CA 1
ATOM 1410 C C . GLY A 1 176 ? 31.751 18.958 -17.254 1.00 92.19 176 GLY A C 1
ATOM 1411 O O . GLY A 1 176 ? 32.743 19.419 -16.690 1.00 92.19 176 GLY A O 1
ATOM 1412 N N . ASP A 1 177 ? 31.078 19.643 -18.181 1.00 92.94 177 ASP A N 1
ATOM 1413 C CA . ASP A 1 177 ? 31.424 21.012 -18.554 1.00 92.94 177 ASP A CA 1
ATOM 1414 C C . ASP A 1 177 ? 30.866 22.007 -17.523 1.00 92.94 177 ASP A C 1
ATOM 1416 O O . ASP A 1 177 ? 29.655 22.146 -17.356 1.00 92.94 177 ASP A O 1
ATOM 1420 N N . ASN A 1 178 ? 31.751 22.732 -16.829 1.00 94.12 178 ASN A N 1
ATOM 1421 C CA . ASN A 1 178 ? 31.337 23.658 -15.774 1.00 94.12 178 ASN A CA 1
ATOM 1422 C C . ASN A 1 178 ? 30.427 24.791 -16.283 1.00 94.12 178 ASN A C 1
ATOM 1424 O O . ASN A 1 178 ? 29.514 25.197 -15.570 1.00 94.12 178 ASN A O 1
ATOM 1428 N N . LEU A 1 179 ? 30.648 25.290 -17.504 1.00 94.19 179 LEU A N 1
ATOM 1429 C CA . LEU A 1 179 ? 29.842 26.371 -18.071 1.00 94.19 179 LEU A CA 1
ATOM 1430 C C . LEU A 1 179 ? 28.434 25.873 -18.414 1.00 94.19 179 LEU A C 1
ATOM 1432 O O . LEU A 1 179 ? 27.454 26.536 -18.079 1.00 94.19 179 LEU A O 1
ATOM 1436 N N . LEU A 1 180 ? 28.326 24.695 -19.039 1.00 93.38 180 LEU A N 1
ATOM 1437 C CA . LEU A 1 180 ? 27.026 24.078 -19.327 1.00 93.38 180 LEU A CA 1
ATOM 1438 C C . LEU A 1 180 ? 26.291 23.686 -18.045 1.00 93.38 180 LEU A C 1
ATOM 1440 O O . LEU A 1 180 ? 25.078 23.867 -17.956 1.00 93.38 180 LEU A O 1
ATOM 1444 N N . ARG A 1 181 ? 27.014 23.202 -17.031 1.00 95.50 181 ARG A N 1
ATOM 1445 C CA . ARG A 1 181 ? 26.443 22.858 -15.726 1.00 95.50 181 ARG A CA 1
ATOM 1446 C C . ARG A 1 181 ? 25.830 24.080 -15.048 1.00 95.50 181 ARG A C 1
ATOM 1448 O O . ARG A 1 181 ? 24.686 24.011 -14.609 1.00 95.50 181 ARG A O 1
ATOM 1455 N N . GLU A 1 182 ? 26.554 25.199 -15.003 1.00 96.06 182 GLU A N 1
ATOM 1456 C CA . GLU A 1 182 ? 26.045 26.471 -14.469 1.00 96.06 182 GLU A CA 1
ATOM 1457 C C . GLU A 1 182 ? 24.854 26.997 -15.286 1.00 96.06 182 GLU A C 1
ATOM 1459 O O . GLU A 1 182 ? 23.864 27.462 -14.716 1.00 96.06 182 GLU A O 1
ATOM 1464 N N . GLN A 1 183 ? 24.908 26.878 -16.618 1.00 95.69 183 GLN A N 1
ATOM 1465 C CA . GLN A 1 183 ? 23.818 27.286 -17.503 1.00 95.69 183 GLN A CA 1
ATOM 1466 C C . GLN A 1 183 ? 22.544 26.465 -17.256 1.00 95.69 183 GLN A C 1
ATOM 1468 O O . GLN A 1 183 ? 21.481 27.042 -17.027 1.00 95.69 183 GLN A O 1
ATOM 1473 N N . PHE A 1 184 ? 22.630 25.131 -17.268 1.00 96.25 184 PHE A N 1
ATOM 1474 C CA . PHE A 1 184 ? 21.475 24.265 -17.025 1.00 96.25 184 PHE A CA 1
ATOM 1475 C C . PHE A 1 184 ? 20.941 24.409 -15.601 1.00 96.25 184 PHE A C 1
ATOM 1477 O O . PHE A 1 184 ? 19.725 24.462 -15.434 1.00 96.25 184 PHE A O 1
ATOM 1484 N N . ALA A 1 185 ? 21.805 24.551 -14.590 1.00 96.69 185 ALA A N 1
ATOM 1485 C CA . ALA A 1 185 ? 21.372 24.818 -13.219 1.00 96.69 185 ALA A CA 1
ATOM 1486 C C . ALA A 1 185 ? 20.546 26.112 -13.126 1.00 96.69 185 ALA A C 1
ATOM 1488 O O . ALA A 1 185 ? 19.430 26.098 -12.607 1.00 96.69 185 ALA A O 1
ATOM 1489 N N . SER A 1 186 ? 21.033 27.201 -13.731 1.00 95.56 186 SER A N 1
ATOM 1490 C CA . SER A 1 186 ? 20.312 28.479 -13.802 1.00 95.56 186 SER A CA 1
ATOM 1491 C C . SER A 1 186 ? 18.959 28.351 -14.515 1.00 95.56 186 SER A C 1
ATOM 1493 O O . SER A 1 186 ? 17.944 28.875 -14.051 1.00 95.56 186 SER A O 1
ATOM 1495 N N . LEU A 1 187 ? 18.904 27.601 -15.623 1.00 95.44 187 LEU A N 1
ATOM 1496 C CA . LEU A 1 187 ? 17.654 27.331 -16.340 1.00 95.44 187 LEU A CA 1
ATOM 1497 C C . LEU A 1 187 ? 16.663 26.519 -15.497 1.00 95.44 187 LEU A C 1
ATOM 1499 O O . LEU A 1 187 ? 15.465 26.805 -15.549 1.00 95.44 187 LEU A O 1
ATOM 1503 N N . ILE A 1 188 ? 17.137 25.542 -14.717 1.00 96.31 188 ILE A N 1
ATOM 1504 C CA . ILE A 1 188 ? 16.302 24.747 -13.808 1.00 96.31 188 ILE A CA 1
ATOM 1505 C C . ILE A 1 188 ? 15.696 25.641 -12.730 1.00 96.31 188 ILE A C 1
ATOM 1507 O O . ILE A 1 188 ? 14.474 25.685 -12.603 1.00 96.31 188 ILE A O 1
ATOM 1511 N N . GLU A 1 189 ? 16.520 26.398 -12.007 1.00 93.19 189 GLU A N 1
ATOM 1512 C CA . GLU A 1 189 ? 16.069 27.265 -10.911 1.00 93.19 189 GLU A CA 1
ATOM 1513 C C . GLU A 1 189 ? 15.100 28.354 -11.391 1.00 93.19 189 GLU A C 1
ATOM 1515 O O . GLU A 1 189 ? 14.123 28.676 -10.715 1.00 93.19 189 GLU A O 1
ATOM 1520 N N . LYS A 1 190 ? 15.323 28.888 -12.597 1.00 92.81 190 LYS A N 1
ATOM 1521 C CA . LYS A 1 190 ? 14.434 29.871 -13.231 1.00 92.81 190 LYS A CA 1
ATOM 1522 C C . LYS A 1 190 ? 13.071 29.283 -13.608 1.00 92.81 190 LYS A C 1
ATOM 1524 O O . LYS A 1 190 ? 12.069 29.996 -13.561 1.00 92.81 190 LYS A O 1
ATOM 1529 N N . ASN A 1 191 ? 13.023 28.022 -14.043 1.00 90.62 191 ASN A N 1
ATOM 1530 C CA . ASN A 1 191 ? 11.814 27.406 -14.602 1.00 90.62 191 ASN A CA 1
ATOM 1531 C C . ASN A 1 191 ? 11.097 26.456 -13.630 1.00 90.62 191 ASN A C 1
ATOM 1533 O O . ASN A 1 191 ? 9.953 26.078 -13.889 1.00 90.62 191 ASN A O 1
ATOM 1537 N N . TRP A 1 192 ? 11.707 26.078 -12.509 1.00 90.94 192 TRP A N 1
ATOM 1538 C CA . TRP A 1 192 ? 11.104 25.207 -11.505 1.00 90.94 192 TRP A CA 1
ATOM 1539 C C . TRP A 1 192 ? 11.307 25.777 -10.100 1.00 90.94 192 TRP A C 1
ATOM 1541 O O . TRP A 1 192 ? 12.340 25.594 -9.466 1.00 90.94 192 TRP A O 1
ATOM 1551 N N . GLU A 1 193 ? 10.283 26.471 -9.601 1.00 84.38 193 GLU A N 1
ATOM 1552 C CA . GLU A 1 193 ? 10.316 27.077 -8.269 1.00 84.38 193 GLU A CA 1
ATOM 1553 C C . GLU A 1 193 ? 10.379 26.022 -7.151 1.00 84.38 193 GLU A C 1
ATOM 1555 O O . GLU A 1 193 ? 9.740 24.971 -7.233 1.00 84.38 193 GLU A O 1
ATOM 1560 N N . ASN A 1 194 ? 11.089 26.353 -6.064 1.00 84.12 194 ASN A N 1
ATOM 1561 C CA . ASN A 1 194 ? 11.213 25.542 -4.843 1.00 84.12 194 ASN A CA 1
ATOM 1562 C C . ASN A 1 194 ? 11.811 24.138 -5.050 1.00 84.12 194 ASN A C 1
ATOM 1564 O O . ASN A 1 194 ? 11.468 23.215 -4.312 1.00 84.12 194 ASN A O 1
ATOM 1568 N N . VAL A 1 195 ? 12.691 23.980 -6.038 1.00 89.94 195 VAL A N 1
ATOM 1569 C CA . VAL A 1 195 ? 13.454 22.751 -6.277 1.00 89.94 195 VAL A CA 1
ATOM 1570 C C . VAL A 1 195 ? 14.689 22.674 -5.372 1.00 89.94 195 VAL A C 1
ATOM 1572 O O . VAL A 1 195 ? 15.337 23.688 -5.114 1.00 89.94 195 VAL A O 1
ATOM 1575 N N . GLN A 1 196 ? 15.034 21.474 -4.907 1.00 91.69 196 GLN A N 1
ATOM 1576 C CA . GLN A 1 196 ? 16.367 21.173 -4.387 1.00 91.69 196 GLN A CA 1
ATOM 1577 C C . GLN A 1 196 ? 17.186 20.575 -5.525 1.00 91.69 196 GLN A C 1
ATOM 1579 O O . GLN A 1 196 ? 16.869 19.492 -6.013 1.00 91.69 196 GLN A O 1
ATOM 1584 N N . LEU A 1 197 ? 18.190 21.319 -5.986 1.00 94.25 197 LEU A N 1
ATOM 1585 C CA . LEU A 1 197 ? 19.067 20.910 -7.075 1.00 94.25 197 LEU A CA 1
ATOM 1586 C C . LEU A 1 197 ? 20.443 20.536 -6.527 1.00 94.25 197 LEU A C 1
ATOM 1588 O O . LEU A 1 197 ? 21.131 21.364 -5.933 1.00 94.25 197 LEU A O 1
ATOM 1592 N N . GLU A 1 198 ? 20.866 19.309 -6.800 1.00 94.19 198 GLU A N 1
ATOM 1593 C CA . GLU A 1 198 ? 22.234 18.857 -6.579 1.00 94.19 198 GLU A CA 1
ATOM 1594 C C . GLU A 1 198 ? 22.975 18.745 -7.911 1.00 94.19 198 GLU A C 1
ATOM 1596 O O . GLU A 1 198 ? 22.459 18.198 -8.886 1.00 94.19 198 GLU A O 1
ATOM 1601 N N . THR A 1 199 ? 24.207 19.247 -7.966 1.00 95.69 199 THR A N 1
ATOM 1602 C CA . THR A 1 199 ? 25.024 19.210 -9.183 1.00 95.69 199 THR A CA 1
ATOM 1603 C C . THR A 1 199 ? 26.256 18.338 -8.997 1.00 95.69 199 THR A C 1
ATOM 1605 O O . THR A 1 199 ? 26.929 18.414 -7.971 1.00 95.69 199 THR A O 1
ATOM 1608 N N . TYR A 1 200 ? 26.597 17.582 -10.030 1.00 94.00 200 TYR A N 1
ATOM 1609 C CA . TYR A 1 200 ? 27.669 16.602 -10.043 1.00 94.00 200 TYR A CA 1
ATOM 1610 C C . TYR A 1 200 ? 28.512 16.767 -11.304 1.00 94.00 200 TYR A C 1
ATOM 1612 O O . TYR A 1 200 ? 27.998 17.078 -12.379 1.00 94.00 200 TYR A O 1
ATOM 1620 N N . GLU A 1 201 ? 29.816 16.528 -11.184 1.00 92.56 201 GLU A N 1
ATOM 1621 C CA . GLU A 1 201 ? 30.727 16.638 -12.330 1.00 92.56 201 GLU A CA 1
ATOM 1622 C C . GLU A 1 201 ? 30.749 15.368 -13.174 1.00 92.56 201 GLU A C 1
ATOM 1624 O O . GLU A 1 201 ? 31.000 15.412 -14.374 1.00 92.56 201 GLU A O 1
ATOM 1629 N N . THR A 1 202 ? 30.504 14.220 -12.541 1.00 90.94 202 THR A N 1
ATOM 1630 C CA . THR A 1 202 ? 30.559 12.917 -13.204 1.00 90.94 202 THR A CA 1
ATOM 1631 C C . THR A 1 202 ? 29.446 11.996 -12.712 1.00 90.94 202 THR A C 1
ATOM 1633 O O . THR A 1 202 ? 29.015 12.109 -11.554 1.00 90.94 202 THR A O 1
ATOM 1636 N N . PRO A 1 203 ? 29.013 11.021 -13.530 1.00 88.88 203 PRO A N 1
ATOM 1637 C CA . PRO A 1 203 ? 28.042 10.033 -13.079 1.00 88.88 203 PRO A CA 1
ATOM 1638 C C . PRO A 1 203 ? 28.531 9.238 -11.862 1.00 88.88 203 PRO A C 1
ATOM 1640 O O . PRO A 1 203 ? 27.747 8.932 -10.968 1.00 88.88 203 PRO A O 1
ATOM 1643 N N . GLN A 1 204 ? 29.838 8.974 -11.755 1.00 87.06 204 GLN A N 1
ATOM 1644 C CA . GLN A 1 204 ? 30.415 8.277 -10.604 1.00 87.06 204 GLN A CA 1
ATOM 1645 C C . GLN A 1 204 ? 30.226 9.063 -9.299 1.00 87.06 204 GLN A C 1
ATOM 1647 O O . GLN A 1 204 ? 29.886 8.466 -8.280 1.00 87.06 204 GLN A O 1
ATOM 1652 N N . THR A 1 205 ? 30.402 10.390 -9.325 1.00 89.88 205 THR A N 1
ATOM 1653 C CA . THR A 1 205 ? 30.185 11.233 -8.135 1.00 89.88 205 THR A CA 1
ATOM 1654 C C . THR A 1 205 ? 28.723 11.260 -7.692 1.00 89.88 205 THR A C 1
ATOM 1656 O O . THR A 1 205 ? 28.460 11.259 -6.494 1.00 89.88 205 THR A O 1
ATOM 1659 N N . PHE A 1 206 ? 27.778 11.198 -8.635 1.00 89.50 206 PHE A N 1
ATOM 1660 C CA . PHE A 1 206 ? 26.357 11.037 -8.320 1.00 89.50 206 PHE A CA 1
ATOM 1661 C C . PHE A 1 206 ? 26.083 9.671 -7.686 1.00 89.50 206 PHE A C 1
ATOM 1663 O O . PHE A 1 206 ? 25.479 9.578 -6.622 1.00 89.50 206 PHE A O 1
ATOM 1670 N N . LEU A 1 207 ? 26.594 8.591 -8.281 1.00 84.12 207 LEU A N 1
ATOM 1671 C CA . LEU A 1 207 ? 26.372 7.233 -7.780 1.00 84.12 207 LEU A CA 1
ATOM 1672 C C . LEU A 1 207 ? 26.949 6.989 -6.373 1.00 84.12 207 LEU A C 1
ATOM 1674 O O . LEU A 1 207 ? 26.465 6.097 -5.681 1.00 84.12 207 LEU A O 1
ATOM 1678 N N . GLN A 1 208 ? 27.930 7.785 -5.939 1.00 84.50 208 GLN A N 1
ATOM 1679 C CA . GLN A 1 208 ? 28.542 7.719 -4.605 1.00 84.50 208 GLN A CA 1
ATOM 1680 C C . GLN A 1 208 ? 27.863 8.604 -3.542 1.00 84.50 208 GLN A C 1
ATOM 1682 O O . GLN A 1 208 ? 28.222 8.493 -2.369 1.00 84.50 208 GLN A O 1
ATOM 1687 N N . SER A 1 209 ? 26.924 9.483 -3.916 1.00 82.38 209 SER A N 1
ATOM 1688 C CA . SER A 1 209 ? 26.244 10.379 -2.968 1.00 82.38 209 SER A CA 1
ATOM 1689 C C . SER A 1 209 ? 25.197 9.668 -2.098 1.00 82.38 209 SER A C 1
ATOM 1691 O O . SER A 1 209 ? 24.861 8.506 -2.337 1.00 82.38 209 SER A O 1
ATOM 1693 N N . GLU A 1 210 ? 24.693 10.356 -1.064 1.00 73.00 210 GLU A N 1
ATOM 1694 C CA . GLU A 1 210 ? 23.719 9.802 -0.115 1.00 73.00 210 GLU A CA 1
ATOM 1695 C C . GLU A 1 210 ? 22.433 9.290 -0.795 1.00 73.00 210 GLU A C 1
ATOM 1697 O O . GLU A 1 210 ? 21.992 9.776 -1.839 1.00 73.00 210 GLU A O 1
ATOM 1702 N N . ASN A 1 211 ? 21.810 8.275 -0.184 1.00 60.88 211 ASN A N 1
ATOM 1703 C CA . ASN A 1 211 ? 20.605 7.619 -0.696 1.00 60.88 211 ASN A CA 1
ATOM 1704 C C . ASN A 1 211 ? 19.356 8.491 -0.496 1.00 60.88 211 ASN A C 1
ATOM 1706 O O . ASN A 1 211 ? 18.524 8.215 0.369 1.00 60.88 211 ASN A O 1
ATOM 1710 N N . GLN A 1 212 ? 19.206 9.512 -1.334 1.00 69.50 212 GLN A N 1
ATOM 1711 C CA . GLN A 1 212 ? 17.946 10.213 -1.532 1.00 69.50 212 GLN A CA 1
ATOM 1712 C C . GLN A 1 212 ? 17.365 9.872 -2.908 1.00 69.50 212 GLN A C 1
ATOM 1714 O O . GLN A 1 212 ? 18.093 9.730 -3.893 1.00 69.50 212 GLN A O 1
ATOM 1719 N N . LEU A 1 213 ? 16.044 9.681 -2.959 1.00 80.94 213 LEU A N 1
ATOM 1720 C CA . LEU A 1 213 ? 15.324 9.447 -4.207 1.00 80.94 213 LEU A CA 1
ATOM 1721 C C . LEU A 1 213 ? 15.179 10.777 -4.960 1.00 80.94 213 LEU A C 1
ATOM 1723 O O . LEU A 1 213 ? 14.682 11.754 -4.402 1.00 80.94 213 LEU A O 1
ATOM 1727 N N . ILE A 1 214 ? 15.595 10.787 -6.221 1.00 88.44 214 ILE A N 1
ATOM 1728 C CA . ILE A 1 214 ? 15.578 11.941 -7.117 1.00 88.44 214 ILE A CA 1
ATOM 1729 C C . ILE A 1 214 ? 14.314 11.894 -7.984 1.00 88.44 214 ILE A C 1
ATOM 1731 O O . ILE A 1 214 ? 13.975 10.860 -8.563 1.00 88.44 214 ILE A O 1
ATOM 1735 N N . ASP A 1 215 ? 13.612 13.016 -8.107 1.00 88.12 215 ASP A N 1
ATOM 1736 C CA . ASP A 1 215 ? 12.436 13.148 -8.968 1.00 88.12 215 ASP A CA 1
ATOM 1737 C C . ASP A 1 215 ? 12.831 13.220 -10.451 1.00 88.12 215 ASP A C 1
ATOM 1739 O O . ASP A 1 215 ? 12.209 12.568 -11.290 1.00 88.12 215 ASP A O 1
ATOM 1743 N N . LEU A 1 216 ? 13.890 13.968 -10.777 1.00 93.31 216 LEU A N 1
ATOM 1744 C CA . LEU A 1 216 ? 14.439 14.056 -12.130 1.00 93.31 216 LEU A CA 1
ATOM 1745 C C . LEU A 1 216 ? 15.972 14.126 -12.102 1.00 93.31 216 LEU A C 1
ATOM 1747 O O . LEU A 1 216 ? 16.558 15.045 -11.531 1.00 93.31 216 LEU A O 1
ATOM 1751 N N . LEU A 1 217 ? 16.617 13.164 -12.761 1.00 95.06 217 LEU A N 1
ATOM 1752 C CA . LEU A 1 217 ? 18.050 13.178 -13.040 1.00 95.06 217 LEU A CA 1
ATOM 1753 C C . LEU A 1 217 ? 18.284 13.683 -14.464 1.00 95.06 217 LEU A C 1
ATOM 1755 O O . LEU A 1 217 ? 17.834 13.062 -15.424 1.00 95.06 217 LEU A O 1
ATOM 1759 N N . ILE A 1 218 ? 19.022 14.776 -14.601 1.00 97.00 218 ILE A N 1
ATOM 1760 C CA . ILE A 1 218 ? 19.513 15.298 -15.874 1.00 97.00 218 ILE A CA 1
ATOM 1761 C C . ILE A 1 218 ? 20.989 14.931 -15.961 1.00 97.00 218 ILE A C 1
ATOM 1763 O O . ILE A 1 218 ? 21.759 15.289 -15.075 1.00 97.00 218 ILE A O 1
ATOM 1767 N N . MET A 1 219 ? 21.394 14.186 -16.983 1.00 94.50 219 MET A N 1
ATOM 1768 C CA . MET A 1 219 ? 22.745 13.628 -17.026 1.00 94.50 219 MET A CA 1
ATOM 1769 C C . MET A 1 219 ? 23.329 13.614 -18.434 1.00 94.50 219 MET A C 1
ATOM 1771 O O . MET A 1 219 ? 22.686 13.162 -19.382 1.00 94.50 219 MET A O 1
ATOM 1775 N N . ASP A 1 220 ? 24.591 14.016 -18.542 1.00 94.19 220 ASP A N 1
ATOM 1776 C CA . ASP A 1 220 ? 25.474 13.556 -19.607 1.00 94.19 220 ASP A CA 1
ATOM 1777 C C . ASP A 1 220 ? 26.234 12.306 -19.122 1.00 94.19 220 ASP A C 1
ATOM 1779 O O . ASP A 1 220 ? 27.028 12.402 -18.181 1.00 94.19 220 ASP A O 1
ATOM 1783 N N . PRO A 1 221 ? 26.009 11.116 -19.713 1.00 84.25 221 PRO A N 1
ATOM 1784 C CA . PRO A 1 221 ? 26.755 9.916 -19.343 1.00 84.25 221 PRO A CA 1
ATOM 1785 C C . PRO A 1 221 ? 28.232 9.972 -19.781 1.00 84.25 221 PRO A C 1
ATOM 1787 O O . PRO A 1 221 ? 29.036 9.172 -19.306 1.00 84.25 221 PRO A O 1
ATOM 1790 N N . GLY A 1 222 ? 28.608 10.930 -20.637 1.00 78.81 222 GLY A N 1
ATOM 1791 C CA . GLY A 1 222 ? 29.966 11.130 -21.133 1.00 78.81 222 GLY A CA 1
ATOM 1792 C C . GLY A 1 222 ? 30.236 10.430 -22.469 1.00 78.81 222 GLY A C 1
ATOM 1793 O O . GLY A 1 222 ? 29.731 9.346 -22.750 1.00 78.81 222 GLY A O 1
ATOM 1794 N N . SER A 1 223 ? 31.073 11.056 -23.302 1.00 63.78 223 SER A N 1
ATOM 1795 C CA . SER A 1 223 ? 31.356 10.635 -24.685 1.00 63.78 223 SER A CA 1
ATOM 1796 C C . SER A 1 223 ? 32.565 9.701 -24.848 1.00 63.78 223 SER A C 1
ATOM 1798 O O . SER A 1 223 ? 32.774 9.145 -25.924 1.00 63.78 223 SER A O 1
ATOM 1800 N N . SER A 1 224 ? 33.368 9.502 -23.798 1.00 57.03 224 SER A N 1
ATOM 1801 C CA . SER A 1 224 ? 34.576 8.657 -23.814 1.00 57.03 224 SER A CA 1
ATOM 1802 C C . SER A 1 224 ? 34.370 7.243 -23.255 1.00 57.03 224 SER A C 1
ATOM 1804 O O . SER A 1 224 ? 35.326 6.469 -23.191 1.00 57.03 224 SER A O 1
ATOM 1806 N N . GLN A 1 225 ? 33.144 6.906 -22.852 1.00 63.53 225 GLN A N 1
ATOM 1807 C CA . GLN A 1 225 ? 32.779 5.615 -22.268 1.00 63.53 225 GLN A CA 1
ATOM 1808 C C . GLN A 1 225 ? 32.286 4.632 -23.339 1.00 63.53 225 GLN A C 1
ATOM 1810 O O . GLN A 1 225 ? 31.753 5.019 -24.380 1.00 63.53 225 GLN A O 1
ATOM 1815 N N . SER A 1 226 ? 32.462 3.337 -23.090 1.00 75.12 226 SER A N 1
ATOM 1816 C CA . SER A 1 226 ? 31.879 2.283 -23.922 1.00 75.12 226 SER A CA 1
ATOM 1817 C C . SER A 1 226 ? 30.347 2.270 -23.807 1.00 75.12 226 SER A C 1
ATOM 1819 O O . SER A 1 226 ? 29.785 2.665 -22.787 1.00 75.12 226 SER A O 1
ATOM 1821 N N . MET A 1 227 ? 29.643 1.753 -24.824 1.00 74.44 227 MET A N 1
ATOM 1822 C CA . MET A 1 227 ? 28.171 1.655 -24.777 1.00 74.44 227 MET A CA 1
ATOM 1823 C C . MET A 1 227 ? 27.650 0.886 -23.553 1.00 74.44 227 MET A C 1
ATOM 1825 O O . MET A 1 227 ? 26.587 1.220 -23.035 1.00 74.44 227 MET A O 1
ATOM 1829 N N . ASN A 1 228 ? 28.389 -0.124 -23.081 1.00 71.94 228 ASN A N 1
ATOM 1830 C CA . ASN A 1 228 ? 28.002 -0.899 -21.902 1.00 71.94 228 ASN A CA 1
ATOM 1831 C C . ASN A 1 228 ? 28.107 -0.068 -20.619 1.00 71.94 228 ASN A C 1
ATOM 1833 O O . ASN A 1 228 ? 27.211 -0.128 -19.790 1.00 71.94 228 ASN A O 1
ATOM 1837 N N . GLU A 1 229 ? 29.141 0.762 -20.485 1.00 73.62 229 GLU A N 1
ATOM 1838 C CA . GLU A 1 229 ? 29.300 1.646 -19.323 1.00 73.62 229 GLU A CA 1
ATOM 1839 C C . GLU A 1 229 ? 28.183 2.698 -19.260 1.00 73.62 229 GLU A C 1
ATOM 1841 O O . GLU A 1 229 ? 27.617 2.929 -18.192 1.00 73.62 229 GLU A O 1
ATOM 1846 N N . ILE A 1 230 ? 27.794 3.265 -20.409 1.00 79.38 230 ILE A N 1
ATOM 1847 C CA . ILE A 1 230 ? 26.661 4.200 -20.501 1.00 79.38 230 ILE A CA 1
ATOM 1848 C C . ILE A 1 230 ? 25.350 3.501 -20.108 1.00 79.38 230 ILE A C 1
ATOM 1850 O O . ILE A 1 230 ? 24.568 4.046 -19.323 1.00 79.38 230 ILE A O 1
ATOM 1854 N N . ARG A 1 231 ? 25.112 2.284 -20.624 1.00 81.38 231 ARG A N 1
ATOM 1855 C CA . ARG A 1 231 ? 23.938 1.466 -20.278 1.00 81.38 231 ARG A CA 1
ATOM 1856 C C . ARG A 1 231 ? 23.881 1.207 -18.776 1.00 81.38 231 ARG A C 1
ATOM 1858 O O . ARG A 1 231 ? 22.865 1.505 -18.150 1.00 81.38 231 ARG A O 1
ATOM 1865 N N . ASP A 1 232 ? 24.956 0.672 -18.207 1.00 73.12 232 ASP A N 1
ATOM 1866 C CA . ASP A 1 232 ? 25.019 0.294 -16.796 1.00 73.12 232 ASP A CA 1
ATOM 1867 C C . ASP A 1 232 ? 24.827 1.515 -15.898 1.00 73.12 232 ASP A C 1
ATOM 1869 O O . ASP A 1 232 ? 24.055 1.466 -14.941 1.00 73.12 232 ASP A O 1
ATOM 1873 N N . CYS A 1 233 ? 25.431 2.650 -16.257 1.00 81.62 233 CYS A N 1
ATOM 1874 C CA . CYS A 1 233 ? 25.225 3.906 -15.553 1.00 81.62 233 CYS A CA 1
ATOM 1875 C C . CYS A 1 233 ? 23.744 4.314 -15.519 1.00 81.62 233 CYS A C 1
ATOM 1877 O O . CYS A 1 233 ? 23.228 4.663 -14.459 1.00 81.62 233 CYS A O 1
ATOM 1879 N N . ILE A 1 234 ? 23.038 4.259 -16.653 1.00 80.69 234 ILE A N 1
ATOM 1880 C CA . ILE A 1 234 ? 21.610 4.610 -16.721 1.00 80.69 234 ILE A CA 1
ATOM 1881 C C . ILE A 1 234 ? 20.771 3.632 -15.891 1.00 80.69 234 ILE A C 1
ATOM 1883 O O . ILE A 1 234 ? 19.890 4.060 -15.142 1.00 80.69 234 ILE A O 1
ATOM 1887 N N . LEU A 1 235 ? 21.042 2.329 -15.997 1.00 76.94 235 LEU A N 1
ATOM 1888 C CA . LEU A 1 235 ? 20.293 1.296 -15.279 1.00 76.94 235 LEU A CA 1
ATOM 1889 C C . LEU A 1 235 ? 20.485 1.385 -13.760 1.00 76.94 235 LEU A C 1
ATOM 1891 O O . LEU A 1 235 ? 19.515 1.232 -13.020 1.00 76.94 235 LEU A O 1
ATOM 1895 N N . VAL A 1 236 ? 21.698 1.679 -13.289 1.00 77.25 236 VAL A N 1
ATOM 1896 C CA . VAL A 1 236 ? 21.958 1.903 -11.860 1.00 77.25 236 VAL A CA 1
ATOM 1897 C C . VAL A 1 236 ? 21.296 3.203 -11.396 1.00 77.25 236 VAL A C 1
ATOM 1899 O O . VAL A 1 236 ? 20.607 3.207 -10.376 1.00 77.25 236 VAL A O 1
ATOM 1902 N N . SER A 1 237 ? 21.409 4.290 -12.166 1.00 81.44 237 SER A N 1
ATOM 1903 C CA . SER A 1 237 ? 20.770 5.571 -11.838 1.00 81.44 237 SER A CA 1
ATOM 1904 C C . SER A 1 237 ? 19.244 5.477 -11.740 1.00 81.44 237 SER A C 1
ATOM 1906 O O . SER A 1 237 ? 18.644 6.184 -10.933 1.00 81.44 237 SER A O 1
ATOM 1908 N N . LYS A 1 238 ? 18.599 4.565 -12.479 1.00 78.56 238 LYS A N 1
ATOM 1909 C CA . LYS A 1 238 ? 17.150 4.312 -12.372 1.00 78.56 238 LYS A CA 1
ATOM 1910 C C . LYS A 1 238 ? 16.690 3.803 -11.014 1.00 78.56 238 LYS A C 1
ATOM 1912 O O . LYS A 1 238 ? 15.522 3.955 -10.679 1.00 78.56 238 LYS A O 1
ATOM 1917 N N . GLN A 1 239 ? 17.581 3.212 -10.226 1.00 76.06 239 GLN A N 1
ATOM 1918 C CA . GLN A 1 239 ? 17.243 2.812 -8.860 1.00 76.06 239 GLN A CA 1
ATOM 1919 C C . GLN A 1 239 ? 17.130 4.023 -7.924 1.00 76.06 239 GLN A C 1
ATOM 1921 O O . GLN A 1 239 ? 16.545 3.918 -6.850 1.00 76.06 239 GLN A O 1
ATOM 1926 N N . ARG A 1 240 ? 17.691 5.171 -8.330 1.00 80.19 240 ARG A N 1
ATOM 1927 C CA . ARG A 1 240 ? 17.761 6.400 -7.534 1.00 80.19 240 ARG A CA 1
ATOM 1928 C C . ARG A 1 240 ? 16.961 7.557 -8.124 1.00 80.19 240 ARG A C 1
ATOM 1930 O O . ARG A 1 240 ? 16.722 8.517 -7.404 1.00 80.19 240 ARG A O 1
ATOM 1937 N N . ALA A 1 241 ? 16.534 7.479 -9.383 1.00 83.44 241 ALA A N 1
ATOM 1938 C CA . ALA A 1 241 ? 15.797 8.539 -10.064 1.00 83.44 241 ALA A CA 1
ATOM 1939 C C . ALA A 1 241 ? 14.473 8.036 -10.655 1.00 83.44 241 ALA A C 1
ATOM 1941 O O . ALA A 1 241 ? 14.454 7.042 -11.383 1.00 83.44 241 ALA A O 1
ATOM 1942 N N . ARG A 1 242 ? 13.374 8.758 -10.390 1.00 83.81 242 ARG A N 1
ATOM 1943 C CA . ARG A 1 242 ? 12.038 8.472 -10.947 1.00 83.81 242 ARG A CA 1
ATOM 1944 C C . ARG A 1 242 ? 11.986 8.721 -12.456 1.00 83.81 242 ARG A C 1
ATOM 1946 O O . ARG A 1 242 ? 11.431 7.912 -13.195 1.00 83.81 242 ARG A O 1
ATOM 1953 N N . ALA A 1 243 ? 12.615 9.802 -12.914 1.00 88.00 243 ALA A N 1
ATOM 1954 C CA . ALA A 1 243 ? 12.788 10.117 -14.326 1.00 88.00 243 ALA A CA 1
ATOM 1955 C C . ALA A 1 243 ? 14.252 10.441 -14.645 1.00 88.00 243 ALA A C 1
ATOM 1957 O O . ALA A 1 243 ? 14.964 11.035 -13.835 1.00 88.00 243 ALA A O 1
ATOM 1958 N N . ILE A 1 244 ? 14.698 10.064 -15.847 1.00 93.06 244 ILE A N 1
ATOM 1959 C CA . ILE A 1 244 ? 16.041 10.372 -16.353 1.00 93.06 244 ILE A CA 1
ATOM 1960 C C . ILE A 1 244 ? 15.914 11.105 -17.684 1.00 93.06 244 ILE A C 1
ATOM 1962 O O . ILE A 1 244 ? 15.271 10.605 -18.610 1.00 93.06 244 ILE A O 1
ATOM 1966 N N . MET A 1 245 ? 16.567 12.256 -17.779 1.00 95.56 245 MET A N 1
ATOM 1967 C CA . MET A 1 245 ? 16.736 13.050 -18.986 1.00 95.56 245 MET A CA 1
ATOM 1968 C C . MET A 1 245 ? 18.215 13.064 -19.378 1.00 95.56 245 MET A C 1
ATOM 1970 O O . MET A 1 245 ? 19.073 13.412 -18.570 1.00 95.56 245 MET A O 1
ATOM 1974 N N . ILE A 1 246 ? 18.521 12.687 -20.616 1.00 95.69 246 ILE A N 1
ATOM 1975 C CA . ILE A 1 246 ? 19.896 12.652 -21.122 1.00 95.69 246 ILE A CA 1
ATOM 1976 C C . ILE A 1 246 ? 20.162 13.886 -21.974 1.00 95.69 246 ILE A C 1
ATOM 1978 O O . ILE A 1 246 ? 19.434 14.140 -22.925 1.00 95.69 246 ILE A O 1
ATOM 1982 N N . VAL A 1 247 ? 21.216 14.639 -21.668 1.00 95.56 247 VAL A N 1
ATOM 1983 C CA . VAL A 1 247 ? 21.663 15.771 -22.495 1.00 95.56 247 VAL A CA 1
ATOM 1984 C C . VAL A 1 247 ? 23.107 15.506 -22.890 1.00 95.56 247 VAL A C 1
ATOM 1986 O O . VAL A 1 247 ? 24.005 15.651 -22.071 1.00 95.56 247 VAL A O 1
ATOM 1989 N N . SER A 1 248 ? 23.339 15.031 -24.114 1.00 93.69 248 SER A N 1
ATOM 1990 C CA . SER A 1 248 ? 24.645 14.477 -24.496 1.00 93.69 248 SER A CA 1
ATOM 1991 C C . SER A 1 248 ? 24.862 14.462 -26.006 1.00 93.69 248 SER A C 1
ATOM 1993 O O . SER A 1 248 ? 23.909 14.289 -26.768 1.00 93.69 248 SER A O 1
ATOM 1995 N N . ASP A 1 249 ? 26.123 14.532 -26.439 1.00 91.12 249 ASP A N 1
ATOM 1996 C CA . ASP A 1 249 ? 26.525 14.245 -27.826 1.00 91.12 249 ASP A CA 1
ATOM 1997 C C . ASP A 1 249 ? 26.128 12.813 -28.231 1.00 91.12 249 ASP A C 1
ATOM 1999 O O . ASP A 1 249 ? 25.827 12.536 -29.389 1.00 91.12 249 ASP A O 1
ATOM 2003 N N . PHE A 1 250 ? 26.042 11.889 -27.262 1.00 88.56 250 PHE A N 1
ATOM 2004 C CA . PHE A 1 250 ? 25.580 10.519 -27.501 1.00 88.56 250 PHE A CA 1
ATOM 2005 C C . PHE A 1 250 ? 24.176 10.487 -28.120 1.00 88.56 250 PHE A C 1
ATOM 2007 O O . PHE A 1 250 ? 23.872 9.604 -28.920 1.00 88.56 250 PHE A O 1
ATOM 2014 N N . ALA A 1 251 ? 23.337 11.474 -27.794 1.00 90.06 251 ALA A N 1
ATOM 2015 C CA . ALA A 1 251 ? 22.000 11.618 -28.344 1.00 90.06 251 ALA A CA 1
ATOM 2016 C C . ALA A 1 251 ? 21.977 12.284 -29.733 1.00 90.06 251 ALA A C 1
ATOM 2018 O O . ALA A 1 251 ? 20.891 12.529 -30.246 1.00 90.06 251 ALA A O 1
ATOM 2019 N N . GLU A 1 252 ? 23.101 12.594 -30.385 1.00 89.75 252 GLU A N 1
ATOM 2020 C CA . GLU A 1 252 ? 23.096 13.018 -31.796 1.00 89.75 252 GLU A CA 1
ATOM 2021 C C . GLU A 1 252 ? 22.728 11.859 -32.733 1.00 89.75 252 GLU A C 1
ATOM 2023 O O . GLU A 1 252 ? 21.946 12.033 -33.672 1.00 89.75 252 GLU A O 1
ATOM 2028 N N . ASP A 1 253 ? 23.247 10.663 -32.449 1.00 89.62 253 ASP A N 1
ATOM 2029 C CA . ASP A 1 253 ? 23.054 9.482 -33.284 1.00 89.62 253 ASP A CA 1
ATOM 2030 C C . ASP A 1 253 ? 21.663 8.851 -33.087 1.00 89.62 253 ASP A C 1
ATOM 2032 O O . ASP A 1 253 ? 21.152 8.695 -31.975 1.00 89.62 253 ASP A O 1
ATOM 2036 N N . THR A 1 254 ? 21.026 8.472 -34.196 1.00 88.81 254 THR A N 1
ATOM 2037 C CA . THR A 1 254 ? 19.655 7.941 -34.176 1.00 88.81 254 THR A CA 1
ATOM 2038 C C . THR A 1 254 ? 19.567 6.550 -33.547 1.00 88.81 254 THR A C 1
ATOM 2040 O O . THR A 1 254 ? 18.584 6.263 -32.864 1.00 88.81 254 THR A O 1
ATOM 2043 N N . GLU A 1 255 ? 20.568 5.692 -33.732 1.00 86.50 255 GLU A N 1
ATOM 2044 C CA . GLU A 1 255 ? 20.603 4.366 -33.111 1.00 86.50 255 GLU A CA 1
ATOM 2045 C C . GLU A 1 255 ? 20.868 4.479 -31.608 1.00 86.50 255 GLU A C 1
ATOM 2047 O O . GLU A 1 255 ? 20.189 3.824 -30.815 1.00 86.50 255 GLU A O 1
ATOM 2052 N N . ASN A 1 256 ? 21.723 5.412 -31.187 1.00 88.06 256 ASN A N 1
ATOM 2053 C CA . ASN A 1 256 ? 21.899 5.722 -29.768 1.00 88.06 256 ASN A CA 1
ATOM 2054 C C . ASN A 1 256 ? 20.594 6.199 -29.112 1.00 88.06 256 ASN A C 1
ATOM 2056 O O . ASN A 1 256 ? 20.249 5.742 -28.024 1.00 88.06 256 ASN A O 1
ATOM 2060 N N . ARG A 1 257 ? 19.800 7.046 -29.784 1.00 86.25 257 ARG A N 1
ATOM 2061 C CA . ARG A 1 257 ? 18.465 7.449 -29.290 1.00 86.25 257 ARG A CA 1
ATOM 2062 C C . ARG A 1 257 ? 17.524 6.258 -29.103 1.00 86.25 257 ARG A C 1
ATOM 2064 O O . ARG A 1 257 ? 16.773 6.219 -28.125 1.00 86.25 257 ARG A O 1
ATOM 2071 N N . ARG A 1 258 ? 17.559 5.272 -30.011 1.00 79.88 258 ARG A N 1
ATOM 2072 C CA . ARG A 1 258 ? 16.778 4.030 -29.852 1.00 79.88 258 ARG A CA 1
ATOM 2073 C C . ARG A 1 258 ? 17.210 3.278 -28.599 1.00 79.88 258 ARG A C 1
ATOM 2075 O O . ARG A 1 258 ? 16.344 2.833 -27.849 1.00 79.88 258 ARG A O 1
ATOM 2082 N N . LEU A 1 259 ? 18.515 3.177 -28.353 1.00 80.12 259 LEU A N 1
ATOM 2083 C CA . LEU A 1 259 ? 19.060 2.529 -27.160 1.00 80.12 259 LEU A CA 1
ATOM 2084 C C . LEU A 1 259 ? 18.651 3.258 -25.874 1.00 80.12 259 LEU A C 1
ATOM 2086 O O . LEU A 1 259 ? 18.131 2.622 -24.961 1.00 80.12 259 LEU A O 1
ATOM 2090 N N . LEU A 1 260 ? 18.772 4.590 -25.823 1.00 82.50 260 LEU A N 1
ATOM 2091 C CA . LEU A 1 260 ? 18.325 5.392 -24.675 1.00 82.50 260 LEU A CA 1
ATOM 2092 C C . LEU A 1 260 ? 16.838 5.151 -24.366 1.00 82.50 260 LEU A C 1
ATOM 2094 O O . LEU A 1 260 ? 16.466 4.903 -23.215 1.00 82.50 260 LEU A O 1
ATOM 2098 N N . SER A 1 261 ? 15.989 5.135 -25.399 1.00 76.44 261 SER A N 1
ATOM 2099 C CA . SER A 1 261 ? 14.567 4.802 -25.259 1.00 76.44 261 SER A CA 1
ATOM 2100 C C . SER A 1 261 ? 14.353 3.374 -24.729 1.00 76.44 261 SER A C 1
ATOM 2102 O O . SER A 1 261 ? 13.540 3.159 -23.829 1.00 76.44 261 SER A O 1
ATOM 2104 N N . GLN A 1 262 ? 15.126 2.395 -25.209 1.00 76.19 262 GLN A N 1
ATOM 2105 C CA . GLN A 1 262 ? 15.081 1.008 -24.726 1.00 76.19 262 GLN A CA 1
ATOM 2106 C C . GLN A 1 262 ? 15.615 0.839 -23.298 1.00 76.19 262 GLN A C 1
ATOM 2108 O O . GLN A 1 262 ? 15.209 -0.087 -22.603 1.00 76.19 262 GLN A O 1
ATOM 2113 N N . TRP A 1 263 ? 16.474 1.718 -22.799 1.00 78.19 263 TRP A N 1
ATOM 2114 C CA . TRP A 1 263 ? 16.873 1.718 -21.383 1.00 78.19 263 TRP A CA 1
ATOM 2115 C C . TRP A 1 263 ? 15.864 2.477 -20.503 1.00 78.19 263 TRP A C 1
ATOM 2117 O O . TRP A 1 263 ? 15.934 2.473 -19.272 1.00 78.19 263 TRP A O 1
ATOM 2127 N N . GLY A 1 264 ? 14.838 3.049 -21.138 1.00 73.38 264 GLY A N 1
ATOM 2128 C CA . GLY A 1 264 ? 13.730 3.762 -20.523 1.00 73.38 264 GLY A CA 1
ATOM 2129 C C . GLY A 1 264 ? 14.143 5.113 -19.953 1.00 73.38 264 GLY A C 1
ATOM 2130 O O . GLY A 1 264 ? 13.645 5.497 -18.896 1.00 73.38 264 GLY A O 1
ATOM 2131 N N . VAL A 1 265 ? 15.067 5.789 -20.637 1.00 84.94 265 VAL A N 1
ATOM 2132 C CA . VAL A 1 265 ? 15.276 7.232 -20.507 1.00 84.94 265 VAL A CA 1
ATOM 2133 C C . VAL A 1 265 ? 13.987 7.938 -20.921 1.00 84.94 265 VAL A C 1
ATOM 2135 O O . VAL A 1 265 ? 13.383 7.586 -21.935 1.00 84.94 265 VAL A O 1
ATOM 2138 N N . PHE A 1 266 ? 13.558 8.911 -20.120 1.00 82.25 266 PHE A N 1
ATOM 2139 C CA . PHE A 1 266 ? 12.314 9.637 -20.348 1.00 82.25 266 PHE A CA 1
ATOM 2140 C C . PHE A 1 266 ? 12.440 10.633 -21.513 1.00 82.25 266 PHE A C 1
ATOM 2142 O O . PHE A 1 266 ? 11.530 10.750 -22.333 1.00 82.25 266 PHE A O 1
ATOM 2149 N N . GLU A 1 267 ? 13.552 11.366 -21.573 1.00 89.94 267 GLU A N 1
ATOM 2150 C CA . GLU A 1 267 ? 13.816 12.379 -22.600 1.00 89.94 267 GLU A CA 1
ATOM 2151 C C . GLU A 1 267 ? 15.303 12.412 -22.946 1.00 89.94 267 GLU A C 1
ATOM 2153 O O . GLU A 1 267 ? 16.146 12.183 -22.079 1.00 89.94 267 GLU A O 1
ATOM 2158 N N . PHE A 1 268 ? 15.638 12.711 -24.198 1.00 94.31 268 PHE A N 1
ATOM 2159 C CA . PHE A 1 268 ? 17.024 12.885 -24.620 1.00 94.31 268 PHE A CA 1
ATOM 2160 C C . PHE A 1 268 ? 17.187 14.093 -25.550 1.00 94.31 268 PHE A C 1
ATOM 2162 O O . PHE A 1 268 ? 16.452 14.254 -26.521 1.00 94.31 268 PHE A O 1
ATOM 2169 N N . LEU A 1 269 ? 18.183 14.932 -25.270 1.00 94.62 269 LEU A N 1
ATOM 2170 C CA . LEU A 1 269 ? 18.546 16.108 -26.054 1.00 94.62 269 LEU A CA 1
ATOM 2171 C C . LEU A 1 269 ? 19.998 15.986 -26.520 1.00 94.62 269 LEU A C 1
ATOM 2173 O O . LEU A 1 269 ? 20.886 15.619 -25.750 1.00 94.62 269 LEU A O 1
ATOM 2177 N N . ALA A 1 270 ? 20.233 16.294 -27.793 1.00 93.69 270 ALA A N 1
ATOM 2178 C CA . ALA A 1 270 ? 21.579 16.359 -28.344 1.00 93.69 270 ALA A CA 1
ATOM 2179 C C . ALA A 1 270 ? 22.255 17.674 -27.949 1.00 93.69 270 ALA A C 1
ATOM 2181 O O . ALA A 1 270 ? 21.604 18.721 -27.884 1.00 93.69 270 ALA A O 1
ATOM 2182 N N . LYS A 1 271 ? 23.564 17.621 -27.715 1.00 91.62 271 LYS A N 1
ATOM 2183 C CA . LYS A 1 271 ? 24.400 18.816 -27.606 1.00 91.62 271 LYS A CA 1
ATOM 2184 C C . LYS A 1 271 ? 24.864 19.254 -29.012 1.00 91.62 271 LYS A C 1
ATOM 2186 O O . LYS A 1 271 ? 24.946 18.408 -29.890 1.00 91.62 271 LYS A O 1
ATOM 2191 N N . PRO A 1 272 ? 25.126 20.554 -29.253 1.00 90.69 272 PRO A N 1
ATOM 2192 C CA . PRO A 1 272 ? 24.767 21.678 -28.392 1.00 90.69 272 PRO A CA 1
ATOM 2193 C C . PRO A 1 272 ? 23.240 21.795 -28.270 1.00 90.69 272 PRO A C 1
ATOM 2195 O O . PRO A 1 272 ? 22.528 21.793 -29.269 1.00 90.69 272 PRO A O 1
ATOM 2198 N N . CYS A 1 273 ? 22.747 21.903 -27.035 1.00 91.81 273 CYS A N 1
ATOM 2199 C CA . CYS A 1 273 ? 21.319 21.931 -26.739 1.00 91.81 273 CYS A CA 1
ATOM 2200 C C . CYS A 1 273 ? 20.843 23.388 -26.648 1.00 91.81 273 CYS A C 1
ATOM 2202 O O . CYS A 1 273 ? 21.286 24.101 -25.743 1.00 91.81 273 CYS A O 1
ATOM 2204 N N . PRO A 1 274 ? 19.949 23.858 -27.536 1.00 94.38 274 PRO A N 1
ATOM 2205 C CA . PRO A 1 274 ? 19.342 25.175 -27.393 1.00 94.38 274 PRO A CA 1
ATOM 2206 C C . PRO A 1 274 ? 18.604 25.308 -26.055 1.00 94.38 274 PRO A C 1
ATOM 2208 O O . PRO A 1 274 ? 17.932 24.372 -25.617 1.00 94.38 274 PRO A O 1
ATOM 2211 N N . GLU A 1 275 ? 18.673 26.490 -25.430 1.00 94.75 275 GLU A N 1
ATOM 2212 C CA . GLU A 1 275 ? 17.996 26.747 -24.145 1.00 94.75 275 GLU A CA 1
ATOM 2213 C C . GLU A 1 275 ? 16.495 26.465 -24.231 1.00 94.75 275 GLU A C 1
ATOM 2215 O O . G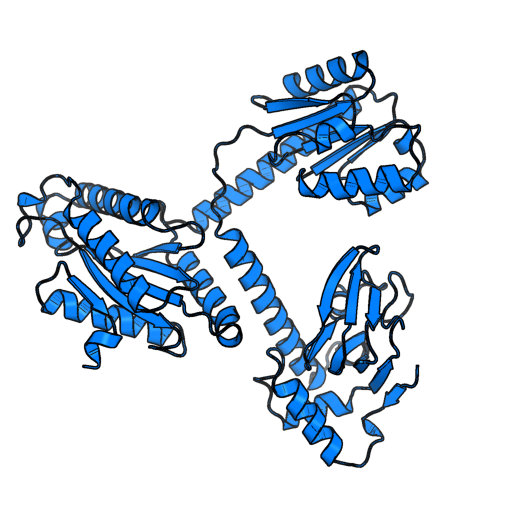LU A 1 275 ? 15.924 25.880 -23.319 1.00 94.75 275 GLU A O 1
ATOM 2220 N N . PHE A 1 276 ? 15.869 26.814 -25.360 1.00 94.38 276 PHE A N 1
ATOM 2221 C CA . PHE A 1 276 ? 14.449 26.565 -25.594 1.00 94.38 276 PHE A CA 1
ATOM 2222 C C . PHE A 1 276 ? 14.090 25.076 -25.516 1.00 94.38 276 PHE A C 1
ATOM 2224 O O . PHE A 1 276 ? 13.085 24.730 -24.900 1.00 94.38 276 PHE A O 1
ATOM 2231 N N . ASP A 1 277 ? 14.897 24.196 -26.114 1.00 94.38 277 ASP A N 1
ATOM 2232 C CA . ASP A 1 277 ? 14.617 22.757 -26.133 1.00 94.38 277 ASP A CA 1
ATOM 2233 C C . ASP A 1 277 ? 14.764 22.157 -24.730 1.00 94.38 277 ASP A C 1
ATOM 2235 O O . ASP A 1 277 ? 13.923 21.366 -24.293 1.00 94.38 277 ASP A O 1
ATOM 2239 N N . PHE A 1 278 ? 15.779 22.608 -23.985 1.00 96.00 278 PHE A N 1
ATOM 2240 C CA . PHE A 1 278 ? 15.972 22.242 -22.585 1.00 96.00 278 PHE A CA 1
ATOM 2241 C C . PHE A 1 278 ? 14.812 22.725 -21.703 1.00 96.00 278 PHE A C 1
ATOM 2243 O O . PHE A 1 278 ? 14.210 21.930 -20.981 1.00 96.00 278 PHE A O 1
ATOM 2250 N N . GLU A 1 279 ? 14.447 24.009 -21.793 1.00 94.25 279 GLU A N 1
ATOM 2251 C CA . GLU A 1 279 ? 13.319 24.583 -21.053 1.00 94.25 279 GLU A CA 1
ATOM 2252 C C . GLU A 1 279 ? 12.004 23.876 -21.419 1.00 94.25 279 GLU A C 1
ATOM 2254 O O . GLU A 1 279 ? 11.176 23.622 -20.542 1.00 94.25 279 GLU A O 1
ATOM 2259 N N . HIS A 1 280 ? 11.791 23.520 -22.689 1.00 92.12 280 HIS A N 1
ATOM 2260 C CA . HIS A 1 280 ? 10.594 22.805 -23.130 1.00 92.12 280 HIS A CA 1
ATOM 2261 C C . HIS A 1 280 ? 10.504 21.402 -22.512 1.00 92.12 280 HIS A C 1
ATOM 2263 O O . HIS A 1 280 ? 9.462 21.037 -21.956 1.00 92.12 280 HIS A O 1
ATOM 2269 N N . ALA A 1 281 ? 11.598 20.637 -22.555 1.00 91.75 281 ALA A N 1
ATOM 2270 C CA . ALA A 1 281 ? 11.692 19.315 -21.941 1.00 91.75 281 ALA A CA 1
ATOM 2271 C C . ALA A 1 281 ? 11.481 19.371 -20.418 1.00 91.75 281 ALA A C 1
ATOM 2273 O O . ALA A 1 281 ? 10.656 18.627 -19.875 1.00 91.75 281 ALA A O 1
ATOM 2274 N N . LEU A 1 282 ? 12.153 20.308 -19.743 1.00 93.69 282 LEU A N 1
ATOM 2275 C CA . LEU A 1 282 ? 12.028 20.527 -18.304 1.00 93.69 282 LEU A CA 1
ATOM 2276 C C . LEU A 1 282 ? 10.592 20.900 -17.914 1.00 93.69 282 LEU A C 1
ATOM 2278 O O . LEU A 1 282 ? 10.032 20.339 -16.974 1.00 93.69 282 LEU A O 1
ATOM 2282 N N . ASN A 1 283 ? 9.954 21.801 -18.664 1.00 90.31 283 ASN A N 1
ATOM 2283 C CA . ASN A 1 283 ? 8.568 22.194 -18.421 1.00 90.31 283 ASN A CA 1
ATOM 2284 C C . ASN A 1 283 ? 7.598 21.018 -18.570 1.00 90.31 283 ASN A C 1
ATOM 2286 O O . ASN A 1 283 ? 6.677 20.880 -17.762 1.00 90.31 283 ASN A O 1
ATOM 2290 N N . ARG A 1 284 ? 7.811 20.145 -19.564 1.00 87.56 284 ARG A N 1
ATOM 2291 C CA . ARG A 1 284 ? 7.013 18.923 -19.727 1.00 87.56 284 ARG A CA 1
ATOM 2292 C C . ARG A 1 284 ? 7.164 18.001 -18.518 1.00 87.56 284 ARG A C 1
ATOM 2294 O O . ARG A 1 284 ? 6.165 17.468 -18.040 1.00 87.56 284 ARG A O 1
ATOM 2301 N N . GLN A 1 285 ? 8.384 17.853 -18.001 1.00 86.31 285 GLN A N 1
ATOM 2302 C CA . GLN A 1 285 ? 8.653 17.070 -16.792 1.00 86.31 285 GLN A CA 1
ATOM 2303 C C . GLN A 1 285 ? 8.027 17.652 -15.538 1.00 86.31 285 GLN A C 1
ATOM 2305 O O . GLN A 1 285 ? 7.370 16.927 -14.798 1.00 86.31 285 GLN A O 1
ATOM 2310 N N . ARG A 1 286 ? 8.120 18.965 -15.355 1.00 88.19 286 ARG A N 1
ATOM 2311 C CA . ARG A 1 286 ? 7.454 19.670 -14.263 1.00 88.19 286 ARG A CA 1
ATOM 2312 C C . ARG A 1 286 ? 5.943 19.413 -14.261 1.00 88.19 286 ARG A C 1
ATOM 2314 O O . ARG A 1 286 ? 5.373 19.097 -13.221 1.00 88.19 286 ARG A O 1
ATOM 2321 N N . VAL A 1 287 ? 5.289 19.502 -15.425 1.00 84.88 287 VAL A N 1
ATOM 2322 C CA . VAL A 1 287 ? 3.844 19.228 -15.552 1.00 84.88 287 VAL A CA 1
ATOM 2323 C C . VAL A 1 287 ? 3.511 17.777 -15.194 1.00 84.88 287 VAL A C 1
ATOM 2325 O O . VAL A 1 287 ? 2.533 17.548 -14.486 1.00 84.88 287 VAL A O 1
ATOM 2328 N N . ILE A 1 288 ? 4.308 16.808 -15.654 1.00 81.19 288 ILE A N 1
ATOM 2329 C CA . ILE A 1 288 ? 4.116 15.386 -15.326 1.00 81.19 288 ILE A CA 1
ATOM 2330 C C . ILE A 1 288 ? 4.279 15.156 -13.820 1.00 81.19 288 ILE A C 1
ATOM 2332 O O . ILE A 1 288 ? 3.371 14.612 -13.200 1.00 81.19 288 ILE A O 1
ATOM 2336 N N . HIS A 1 289 ? 5.357 15.666 -13.223 1.00 83.31 289 HIS A N 1
ATOM 2337 C CA . HIS A 1 289 ? 5.629 15.555 -11.791 1.00 83.31 289 HIS A CA 1
ATOM 2338 C C . HIS A 1 289 ? 4.470 16.085 -10.935 1.00 83.31 289 HIS A C 1
ATOM 2340 O O . HIS A 1 289 ? 3.982 15.393 -10.041 1.00 83.31 289 HIS A O 1
ATOM 2346 N N . TYR A 1 290 ? 3.982 17.300 -11.214 1.00 83.19 290 TYR A N 1
ATOM 2347 C CA . TYR A 1 290 ? 2.859 17.854 -10.453 1.00 83.19 290 TYR A CA 1
ATOM 2348 C C . TYR A 1 290 ? 1.558 17.101 -10.712 1.00 83.19 290 TYR A C 1
ATOM 2350 O O . TYR A 1 290 ? 0.771 16.932 -9.788 1.00 83.19 290 TYR A O 1
ATOM 2358 N N . ARG A 1 291 ? 1.330 16.600 -11.930 1.00 79.31 291 ARG A N 1
ATOM 2359 C CA . ARG A 1 291 ? 0.151 15.781 -12.225 1.00 79.31 291 ARG A CA 1
ATOM 2360 C C . ARG A 1 291 ? 0.158 14.469 -11.444 1.00 79.31 291 ARG A C 1
ATOM 2362 O O . ARG A 1 291 ? -0.887 14.083 -10.936 1.00 79.31 291 ARG A O 1
ATOM 2369 N N . GLU A 1 292 ? 1.304 13.803 -11.346 1.00 75.88 292 GLU A N 1
ATOM 2370 C CA . GLU A 1 292 ? 1.461 12.579 -10.555 1.00 75.88 292 GLU A CA 1
ATOM 2371 C C . GLU A 1 292 ? 1.266 12.851 -9.061 1.00 75.88 292 GLU A C 1
ATOM 2373 O O . GLU A 1 292 ? 0.550 12.103 -8.401 1.00 75.88 292 GLU A O 1
ATOM 2378 N N . ARG A 1 293 ? 1.808 13.961 -8.536 1.00 78.25 293 ARG A N 1
ATOM 2379 C CA . ARG A 1 293 ? 1.552 14.380 -7.147 1.00 78.25 293 ARG A CA 1
ATOM 2380 C C . ARG A 1 293 ? 0.077 14.676 -6.890 1.00 78.25 293 ARG A C 1
ATOM 2382 O O . ARG A 1 293 ? -0.455 14.244 -5.875 1.00 78.25 293 ARG A O 1
ATOM 2389 N N . GLU A 1 294 ? -0.597 15.382 -7.793 1.00 74.88 294 GLU A N 1
ATOM 2390 C CA . GLU A 1 294 ? -2.031 15.660 -7.655 1.00 74.88 294 GLU A CA 1
ATOM 2391 C C . GLU A 1 294 ? -2.868 14.382 -7.742 1.00 74.88 294 GLU A C 1
ATOM 2393 O O . GLU A 1 294 ? -3.787 14.206 -6.948 1.00 74.88 294 GLU A O 1
ATOM 2398 N N . LEU A 1 295 ? -2.533 13.462 -8.652 1.00 73.25 295 LEU A N 1
ATOM 2399 C CA . LEU A 1 295 ? -3.201 12.165 -8.728 1.00 73.25 295 LEU A CA 1
ATOM 2400 C C . LEU A 1 295 ? -3.023 11.386 -7.422 1.00 73.25 295 LEU A C 1
ATOM 2402 O O . LEU A 1 295 ? -4.011 10.937 -6.851 1.00 73.25 295 LEU A O 1
ATOM 2406 N N . LYS A 1 296 ? -1.793 11.328 -6.903 1.00 69.44 296 LYS A N 1
ATOM 2407 C CA . LYS A 1 296 ? -1.488 10.679 -5.628 1.00 69.44 296 LYS A CA 1
ATOM 2408 C C . LYS A 1 296 ? -2.261 11.307 -4.466 1.00 69.44 296 LYS A C 1
ATOM 2410 O O . LYS A 1 296 ? -2.836 10.590 -3.659 1.00 69.44 296 LYS A O 1
ATOM 2415 N N . ARG A 1 297 ? -2.363 12.638 -4.407 1.00 70.00 297 ARG A N 1
ATOM 2416 C CA . ARG A 1 297 ? -3.178 13.344 -3.399 1.00 70.00 297 ARG A CA 1
ATOM 2417 C C . ARG A 1 297 ? -4.660 13.022 -3.515 1.00 70.00 297 ARG A C 1
ATOM 2419 O O . ARG A 1 297 ? -5.336 12.893 -2.500 1.00 70.00 297 ARG A O 1
ATOM 2426 N N . VAL A 1 298 ? -5.182 12.920 -4.736 1.00 72.19 298 VAL A N 1
ATOM 2427 C CA . VAL A 1 298 ? -6.578 12.535 -4.976 1.00 72.19 298 VAL A CA 1
ATOM 2428 C C . VAL A 1 298 ? -6.820 11.094 -4.530 1.00 72.19 298 VAL A C 1
ATOM 2430 O O . VAL A 1 298 ? -7.833 10.834 -3.883 1.00 72.19 298 VAL A O 1
ATOM 2433 N N . GLU A 1 299 ? -5.896 10.181 -4.824 1.00 69.00 299 GLU A N 1
ATOM 2434 C CA . GLU A 1 299 ? -5.941 8.788 -4.370 1.00 69.00 299 GLU A CA 1
ATOM 2435 C C . GLU A 1 299 ? -5.886 8.702 -2.838 1.00 69.00 299 GLU A C 1
ATOM 2437 O O . GLU A 1 299 ? -6.770 8.109 -2.222 1.00 69.00 299 GLU A O 1
ATOM 2442 N N . GLU A 1 300 ? -4.936 9.387 -2.199 1.00 70.00 300 GLU A N 1
ATOM 2443 C CA . GLU A 1 300 ? -4.824 9.458 -0.739 1.00 70.00 300 GLU A CA 1
ATOM 2444 C C . GLU A 1 300 ? -6.077 10.076 -0.098 1.00 70.00 300 GLU A C 1
ATOM 2446 O O . GLU A 1 300 ? -6.592 9.561 0.894 1.00 70.00 300 GLU A O 1
ATOM 2451 N N . ALA A 1 301 ? -6.635 11.143 -0.674 1.00 70.19 301 ALA A N 1
ATOM 2452 C CA . ALA A 1 301 ? -7.878 11.754 -0.202 1.00 70.19 301 ALA A CA 1
ATOM 2453 C C . ALA A 1 301 ? -9.100 10.836 -0.383 1.00 70.19 301 ALA A C 1
ATOM 2455 O O . ALA A 1 301 ? -10.054 10.915 0.394 1.00 70.19 301 ALA A O 1
ATOM 2456 N N . ALA A 1 302 ? -9.092 9.973 -1.402 1.00 75.62 302 ALA A N 1
ATOM 2457 C CA . ALA A 1 302 ? -10.125 8.967 -1.621 1.00 75.62 302 ALA A CA 1
ATOM 2458 C C . ALA A 1 302 ? -9.976 7.754 -0.688 1.00 75.62 302 ALA A C 1
ATOM 2460 O O . ALA A 1 302 ? -10.969 7.064 -0.440 1.00 75.62 302 ALA A O 1
ATOM 2461 N N . ASP A 1 303 ? -8.770 7.495 -0.177 1.00 83.25 303 ASP A N 1
ATOM 2462 C CA . ASP A 1 303 ? -8.423 6.397 0.737 1.00 83.25 303 ASP A CA 1
ATOM 2463 C C . ASP A 1 303 ? -8.460 6.805 2.222 1.00 83.25 303 ASP A C 1
ATOM 2465 O O . ASP A 1 303 ? -8.357 5.947 3.102 1.00 83.25 303 ASP A O 1
ATOM 2469 N N . THR A 1 304 ? -8.639 8.093 2.533 1.00 85.81 304 THR A N 1
ATOM 2470 C CA . THR A 1 304 ? -8.600 8.618 3.908 1.00 85.81 304 THR A CA 1
ATOM 2471 C C . THR A 1 304 ? -9.954 9.107 4.420 1.00 85.81 304 THR A C 1
ATOM 2473 O O . THR A 1 304 ? -10.836 9.529 3.669 1.00 85.81 304 THR A O 1
ATOM 2476 N N . ASP A 1 305 ? -10.148 9.022 5.737 1.00 91.12 305 ASP A N 1
ATOM 2477 C CA . ASP A 1 305 ? -11.259 9.653 6.445 1.00 91.12 305 ASP A CA 1
ATOM 2478 C C . ASP A 1 305 ? -10.935 11.128 6.711 1.00 91.12 305 ASP A C 1
ATOM 2480 O O . ASP A 1 305 ? -9.920 11.458 7.326 1.00 91.12 305 ASP A O 1
ATOM 2484 N N . ARG A 1 306 ? -11.820 12.030 6.270 1.00 86.00 306 ARG A N 1
ATOM 2485 C CA . ARG A 1 306 ? -11.568 13.482 6.288 1.00 86.00 306 ARG A CA 1
ATOM 2486 C C . ARG A 1 306 ? -11.431 14.079 7.686 1.00 86.00 306 ARG A C 1
ATOM 2488 O O . ARG A 1 306 ? -10.777 15.106 7.824 1.00 86.00 306 ARG A O 1
ATOM 2495 N N . LEU A 1 307 ? -12.077 13.487 8.691 1.00 88.88 307 LEU A N 1
ATOM 2496 C CA . LEU A 1 307 ? -12.019 13.996 10.061 1.00 88.88 307 LEU A CA 1
ATOM 2497 C C . LEU A 1 307 ? -10.721 13.567 10.747 1.00 88.88 307 LEU A C 1
ATOM 2499 O O . LEU A 1 307 ? -10.068 14.366 11.410 1.00 88.88 307 LEU A O 1
ATOM 2503 N N . THR A 1 308 ? -10.372 12.292 10.605 1.00 90.81 308 THR A N 1
ATOM 2504 C CA . THR A 1 308 ? -9.329 11.661 11.420 1.00 90.81 308 THR A CA 1
ATOM 2505 C C . THR A 1 308 ? -7.978 11.559 10.718 1.00 90.81 308 THR A C 1
ATOM 2507 O O . THR A 1 308 ? -6.965 11.347 11.388 1.00 90.81 308 THR A O 1
ATOM 2510 N N . GLY A 1 309 ? -7.943 11.679 9.385 1.00 87.12 309 GLY A N 1
ATOM 2511 C CA . GLY A 1 309 ? -6.741 11.490 8.566 1.00 87.12 309 GLY A CA 1
ATOM 2512 C C . GLY A 1 309 ? -6.201 10.053 8.569 1.00 87.12 309 GLY A C 1
ATOM 2513 O O . GLY A 1 309 ? -5.061 9.822 8.154 1.00 87.12 309 GLY A O 1
ATOM 2514 N N . LEU A 1 310 ? -6.981 9.098 9.086 1.00 91.00 310 LEU A N 1
ATOM 2515 C CA . LEU A 1 310 ? -6.714 7.663 8.995 1.00 91.00 310 LEU A CA 1
ATOM 2516 C C . LEU A 1 310 ? -7.218 7.112 7.666 1.00 91.00 310 LEU A C 1
ATOM 2518 O O . LEU A 1 310 ? -7.909 7.808 6.926 1.00 91.00 310 LEU A O 1
ATOM 2522 N N . ALA A 1 311 ? -6.899 5.851 7.376 1.00 89.81 311 ALA A N 1
ATOM 2523 C CA . ALA A 1 311 ? -7.551 5.154 6.278 1.00 89.81 311 ALA A CA 1
ATOM 2524 C C . ALA A 1 311 ? -9.071 5.112 6.506 1.00 89.81 311 ALA A C 1
ATOM 2526 O O . ALA A 1 311 ? -9.542 4.999 7.641 1.00 89.81 311 ALA A O 1
ATOM 2527 N N . ASN A 1 312 ? -9.845 5.227 5.436 1.00 89.50 312 ASN A N 1
ATOM 2528 C CA . ASN A 1 312 ? -11.282 5.004 5.506 1.00 89.50 312 ASN A CA 1
ATOM 2529 C C . ASN A 1 312 ? -11.608 3.508 5.399 1.00 89.50 312 ASN A C 1
ATOM 2531 O O . ASN A 1 312 ? -10.742 2.672 5.135 1.00 89.50 312 ASN A O 1
ATOM 2535 N N . ARG A 1 313 ? -12.887 3.175 5.587 1.00 89.88 313 ARG A N 1
ATOM 2536 C CA . ARG A 1 313 ? -13.370 1.795 5.516 1.00 89.88 313 ARG A CA 1
ATOM 2537 C C . ARG A 1 313 ? -13.056 1.104 4.185 1.00 89.88 313 ARG A C 1
ATOM 2539 O O . ARG A 1 313 ? -12.643 -0.045 4.207 1.00 89.88 313 ARG A O 1
ATOM 2546 N N . ARG A 1 314 ? -13.173 1.798 3.046 1.00 85.94 314 ARG A N 1
ATOM 2547 C CA . ARG A 1 314 ? -12.842 1.201 1.740 1.00 85.94 314 ARG A CA 1
ATOM 2548 C C . ARG A 1 314 ? -11.379 0.758 1.700 1.00 85.94 314 ARG A C 1
ATOM 2550 O O . ARG A 1 314 ? -11.098 -0.380 1.346 1.00 85.94 314 ARG A O 1
ATOM 2557 N N . ARG A 1 315 ? -10.460 1.636 2.114 1.00 86.06 315 ARG A N 1
ATOM 2558 C CA . ARG A 1 315 ? -9.026 1.325 2.147 1.00 86.06 315 ARG A CA 1
ATOM 2559 C C . ARG A 1 315 ? -8.695 0.193 3.124 1.00 86.06 315 ARG A C 1
ATOM 2561 O O . ARG A 1 315 ? -7.794 -0.597 2.856 1.00 86.06 315 ARG A O 1
ATOM 2568 N N . LEU A 1 316 ? -9.404 0.116 4.251 1.00 89.88 316 LEU A N 1
ATOM 2569 C CA . LEU A 1 316 ? -9.295 -0.999 5.192 1.00 89.88 316 LEU A CA 1
ATOM 2570 C C . LEU A 1 316 ? -9.697 -2.326 4.539 1.00 89.88 316 LEU A C 1
ATOM 2572 O O . LEU A 1 316 ? -8.921 -3.276 4.605 1.00 89.88 316 LEU A O 1
ATOM 2576 N N . ASP A 1 317 ? -10.875 -2.372 3.917 1.00 86.00 317 ASP A N 1
ATOM 2577 C CA . ASP A 1 317 ? -11.422 -3.587 3.305 1.00 86.00 317 ASP A CA 1
ATOM 2578 C C . ASP A 1 317 ? -10.461 -4.126 2.229 1.00 86.00 317 ASP A C 1
ATOM 2580 O O . ASP A 1 317 ? -10.066 -5.291 2.276 1.00 86.00 317 ASP A O 1
ATOM 2584 N N . GLU A 1 318 ? -9.978 -3.247 1.344 1.00 84.31 318 GLU A N 1
ATOM 2585 C CA . GLU A 1 318 ? -8.990 -3.584 0.310 1.00 84.31 318 GLU A CA 1
ATOM 2586 C C . GLU A 1 318 ? -7.677 -4.128 0.915 1.00 84.31 318 GLU A C 1
ATOM 2588 O O . GLU A 1 318 ? -7.093 -5.088 0.410 1.00 84.31 318 GLU A O 1
ATOM 2593 N N . PHE A 1 319 ? -7.204 -3.546 2.025 1.00 87.75 319 PHE A N 1
ATOM 2594 C CA . PHE A 1 319 ? -5.934 -3.938 2.642 1.00 87.75 319 PHE A CA 1
ATOM 2595 C C . PHE A 1 319 ? -6.030 -5.305 3.320 1.00 87.75 319 PHE A C 1
ATOM 2597 O O . PHE A 1 319 ? -5.107 -6.117 3.231 1.00 87.75 319 PHE A O 1
ATOM 2604 N N . VAL A 1 320 ? -7.151 -5.581 3.987 1.00 87.19 320 VAL A N 1
ATOM 2605 C CA . VAL A 1 320 ? -7.395 -6.880 4.621 1.00 87.19 320 VAL A CA 1
ATOM 2606 C C . VAL A 1 320 ? -7.596 -7.968 3.564 1.00 87.19 320 VAL A C 1
ATOM 2608 O O . VAL A 1 320 ? -7.036 -9.057 3.704 1.00 87.19 320 VAL A O 1
ATOM 2611 N N . GLU A 1 321 ? -8.304 -7.675 2.471 1.00 82.94 321 GLU A N 1
ATOM 2612 C CA . GLU A 1 321 ? -8.441 -8.594 1.335 1.00 82.94 321 GLU A CA 1
ATOM 2613 C C . GLU A 1 321 ? -7.081 -8.912 0.689 1.00 82.94 321 GLU A C 1
ATOM 2615 O O . GLU A 1 321 ? -6.797 -10.070 0.361 1.00 82.94 321 GLU A O 1
ATOM 2620 N N . ALA A 1 322 ? -6.193 -7.918 0.574 1.00 82.38 322 ALA A N 1
ATOM 2621 C CA . ALA A 1 322 ? -4.827 -8.122 0.098 1.00 82.38 322 ALA A CA 1
ATOM 2622 C C . ALA A 1 322 ? -4.019 -9.053 1.024 1.00 82.38 322 ALA A C 1
ATOM 2624 O O . ALA A 1 322 ? -3.313 -9.942 0.539 1.00 82.38 322 ALA A O 1
ATOM 2625 N N . LEU A 1 323 ? -4.147 -8.903 2.348 1.00 84.12 323 LEU A N 1
ATOM 2626 C CA . LEU A 1 323 ? -3.496 -9.793 3.318 1.00 84.12 323 LEU A CA 1
ATOM 2627 C C . LEU A 1 323 ? -4.034 -11.220 3.233 1.00 84.12 323 LEU A C 1
ATOM 2629 O O . LEU A 1 323 ? -3.239 -12.153 3.154 1.00 84.12 323 LEU A O 1
ATOM 2633 N N . VAL A 1 324 ? -5.355 -11.406 3.187 1.00 79.94 324 VAL A N 1
ATOM 2634 C CA . VAL A 1 324 ? -5.962 -12.740 3.033 1.00 79.94 324 VAL A CA 1
ATOM 2635 C C . VAL A 1 324 ? -5.643 -13.354 1.674 1.00 79.94 324 VAL A C 1
ATOM 2637 O O . VAL A 1 324 ? -5.512 -14.565 1.573 1.00 79.94 324 VAL A O 1
ATOM 2640 N N . THR A 1 325 ? -5.432 -12.556 0.630 1.00 75.12 325 THR A N 1
ATOM 2641 C CA . THR A 1 325 ? -4.975 -13.080 -0.665 1.00 75.12 325 THR A CA 1
ATOM 2642 C C . THR A 1 325 ? -3.537 -13.612 -0.602 1.00 75.12 325 THR A C 1
ATOM 2644 O O . THR A 1 325 ? -3.211 -14.557 -1.316 1.00 75.12 325 THR A O 1
ATOM 2647 N N . LEU A 1 326 ? -2.665 -13.027 0.227 1.00 71.62 326 LEU A N 1
ATOM 2648 C CA . LEU A 1 326 ? -1.227 -13.334 0.238 1.00 71.62 326 LEU A CA 1
ATOM 2649 C C . LEU A 1 326 ? -0.787 -14.279 1.365 1.00 71.62 326 LEU A C 1
ATOM 2651 O O . LEU A 1 326 ? 0.101 -15.108 1.171 1.00 71.62 326 LEU A O 1
ATOM 2655 N N . TYR A 1 327 ? -1.361 -14.147 2.558 1.00 69.88 327 TYR A N 1
ATOM 2656 C CA . TYR A 1 327 ? -0.852 -14.781 3.778 1.00 69.88 327 TYR A CA 1
ATOM 2657 C C . TYR A 1 327 ? -1.263 -16.245 4.024 1.00 69.88 327 TYR A C 1
ATOM 2659 O O . TYR A 1 327 ? -0.533 -16.901 4.774 1.00 69.88 327 TYR A O 1
ATOM 2667 N N . PRO A 1 328 ? -2.315 -16.823 3.401 1.00 59.50 328 PRO A N 1
ATOM 2668 C CA . PRO A 1 328 ? -2.593 -18.257 3.508 1.00 59.50 328 PRO A CA 1
ATOM 2669 C C . PRO A 1 328 ? -1.408 -19.134 3.080 1.00 59.50 328 PRO A C 1
ATOM 2671 O O . PRO A 1 328 ? -1.159 -20.173 3.688 1.00 59.50 328 PRO A O 1
ATOM 2674 N N . GLU A 1 329 ? -0.624 -18.694 2.089 1.00 54.69 329 GLU A N 1
ATOM 2675 C CA . GLU A 1 329 ? 0.557 -19.427 1.615 1.00 54.69 329 GLU A CA 1
ATOM 2676 C C . GLU A 1 329 ? 1.811 -19.167 2.455 1.00 54.69 329 GLU A C 1
ATOM 2678 O O . GLU A 1 329 ? 2.604 -20.077 2.696 1.00 54.69 329 GLU A O 1
ATOM 2683 N N . GLU A 1 330 ? 2.002 -17.927 2.917 1.00 59.41 330 GLU A N 1
ATOM 2684 C CA . GLU A 1 330 ? 3.148 -17.562 3.760 1.00 59.41 330 GLU A CA 1
ATOM 2685 C C . GLU A 1 330 ? 3.000 -18.084 5.201 1.00 59.41 330 GLU A C 1
ATOM 2687 O O . GLU A 1 330 ? 3.954 -18.011 5.978 1.00 59.41 330 GLU A O 1
ATOM 2692 N N . ARG A 1 331 ? 1.806 -18.588 5.573 1.00 61.53 331 ARG A N 1
ATOM 2693 C CA . ARG A 1 331 ? 1.386 -18.878 6.959 1.00 61.53 331 ARG A CA 1
ATOM 2694 C C . ARG A 1 331 ? 1.733 -17.737 7.920 1.00 61.53 331 ARG A C 1
ATOM 2696 O O . ARG A 1 331 ? 2.003 -17.956 9.101 1.00 61.53 331 ARG A O 1
ATOM 2703 N N . ALA A 1 332 ? 1.763 -16.514 7.403 1.00 76.69 332 ALA A N 1
ATOM 2704 C CA . ALA A 1 332 ? 2.107 -15.344 8.178 1.00 76.69 332 ALA A CA 1
ATOM 2705 C C . ALA A 1 332 ? 0.845 -14.887 8.916 1.00 76.69 332 ALA A C 1
ATOM 2707 O O . ALA A 1 332 ? -0.140 -14.546 8.261 1.00 76.69 332 ALA A O 1
ATOM 2708 N N . PRO A 1 333 ? 0.831 -14.874 10.258 1.00 87.81 333 PRO A N 1
ATOM 2709 C CA . PRO A 1 333 ? -0.342 -14.411 10.972 1.00 87.81 333 PRO A CA 1
ATOM 2710 C C . PRO A 1 333 ? -0.508 -12.910 10.757 1.00 87.81 333 PRO A C 1
ATOM 2712 O O . PRO A 1 333 ? 0.477 -12.170 10.724 1.00 87.81 333 PRO A O 1
ATOM 2715 N N . PHE A 1 334 ? -1.738 -12.433 10.653 1.00 92.69 334 PHE A N 1
ATOM 2716 C CA . PHE A 1 334 ? -2.026 -11.014 10.828 1.00 92.69 334 PHE A CA 1
ATOM 2717 C C . PHE A 1 334 ? -3.128 -10.862 11.860 1.00 92.69 334 PHE A C 1
ATOM 2719 O O . PHE A 1 334 ? -3.993 -11.724 11.990 1.00 92.69 334 PHE A O 1
ATOM 2726 N N . SER A 1 335 ? -3.085 -9.770 12.610 1.00 95.31 335 SER A N 1
ATOM 2727 C CA . SER A 1 335 ? -4.077 -9.508 13.646 1.00 95.31 335 SER A CA 1
ATOM 2728 C C . SER A 1 335 ? -4.885 -8.269 13.325 1.00 95.31 335 SER A C 1
ATOM 2730 O O . SER A 1 335 ? -4.359 -7.287 12.797 1.00 95.31 335 SER A O 1
ATOM 2732 N N . LEU A 1 336 ? -6.163 -8.339 13.665 1.00 96.31 336 LEU A N 1
ATOM 2733 C CA . LEU A 1 336 ? -7.123 -7.260 13.582 1.00 96.31 336 LEU A CA 1
ATOM 2734 C C . LEU A 1 336 ? -7.477 -6.825 14.999 1.00 96.31 336 LEU A C 1
ATOM 2736 O O . LEU A 1 336 ? -7.834 -7.646 15.844 1.00 96.31 336 LEU A O 1
ATOM 2740 N N . VAL A 1 337 ? -7.378 -5.525 15.244 1.00 97.56 337 VAL A N 1
ATOM 2741 C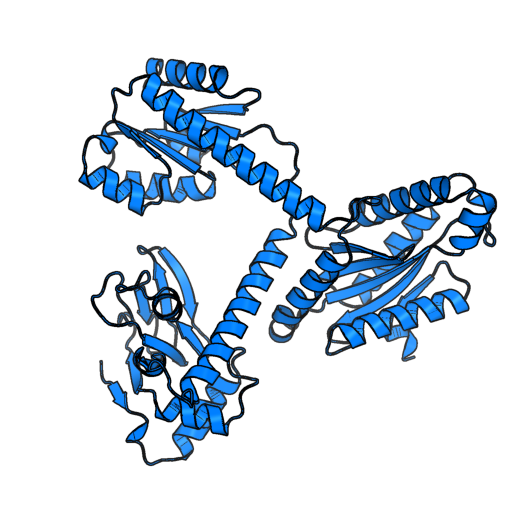 CA . VAL A 1 337 ? -7.809 -4.887 16.483 1.00 97.56 337 VAL A CA 1
ATOM 2742 C C . VAL A 1 337 ? -8.937 -3.931 16.130 1.00 97.56 337 VAL A C 1
ATOM 2744 O O . VAL A 1 337 ? -8.702 -2.966 15.409 1.00 97.56 337 VAL A O 1
ATOM 2747 N N . ILE A 1 338 ? -10.147 -4.187 16.614 1.00 97.44 338 ILE A N 1
ATOM 2748 C CA . ILE A 1 338 ? -11.258 -3.235 16.545 1.00 97.44 338 ILE A CA 1
ATOM 2749 C C . ILE A 1 338 ? -11.356 -2.502 17.879 1.00 97.44 338 ILE A C 1
ATOM 2751 O O . ILE A 1 338 ? -11.126 -3.088 18.935 1.00 97.44 338 ILE A O 1
ATOM 2755 N N . SER A 1 339 ? -11.664 -1.215 17.848 1.00 97.38 339 SER A N 1
ATOM 2756 C CA . SER A 1 339 ? -11.786 -0.399 19.050 1.00 97.38 339 SER A CA 1
ATOM 2757 C C . SER A 1 339 ? -12.923 0.593 18.933 1.00 97.38 339 SER A C 1
ATOM 2759 O O . SER A 1 339 ? -13.190 1.089 17.841 1.00 97.38 339 SER A O 1
ATOM 2761 N N . ASP A 1 340 ? -13.538 0.912 20.062 1.00 97.69 340 ASP A N 1
ATOM 2762 C CA . ASP A 1 340 ? -14.642 1.861 20.158 1.00 97.69 340 ASP A CA 1
ATOM 2763 C C . ASP A 1 340 ? -14.470 2.741 21.397 1.00 97.69 340 ASP A C 1
ATOM 2765 O O . ASP A 1 340 ? -14.031 2.276 22.456 1.00 97.69 340 ASP A O 1
ATOM 2769 N N . VAL A 1 341 ? -14.771 4.029 21.230 1.00 97.06 341 VAL A N 1
ATOM 2770 C CA . VAL A 1 341 ? -14.633 5.033 22.286 1.00 97.06 341 VAL A CA 1
ATOM 2771 C C . VAL A 1 341 ? -15.752 4.882 23.312 1.00 97.06 341 VAL A C 1
ATOM 2773 O O . VAL A 1 341 ? -16.940 5.062 23.033 1.00 97.06 341 VAL A O 1
ATOM 2776 N N . ASP A 1 342 ? -15.360 4.623 24.553 1.00 96.81 342 ASP A N 1
ATOM 2777 C CA . ASP A 1 342 ? -16.286 4.311 25.625 1.00 96.81 342 ASP A CA 1
ATOM 2778 C C . ASP A 1 342 ? -17.183 5.502 25.957 1.00 96.81 342 ASP A C 1
ATOM 2780 O O . ASP A 1 342 ? -16.726 6.602 26.260 1.00 96.81 342 ASP A O 1
ATOM 2784 N N . ASN A 1 343 ? -18.495 5.260 25.952 1.00 95.50 343 ASN A N 1
ATOM 2785 C CA . ASN A 1 343 ? -19.516 6.257 26.277 1.00 95.50 343 ASN A CA 1
ATOM 2786 C C . ASN A 1 343 ? -19.467 7.514 25.382 1.00 95.50 343 ASN A C 1
ATOM 2788 O O . ASN A 1 343 ? -19.962 8.570 25.779 1.00 95.50 343 ASN A O 1
ATOM 2792 N N . PHE A 1 344 ? -18.966 7.403 24.147 1.00 96.38 344 PHE A N 1
ATOM 2793 C CA . PHE A 1 344 ? -18.821 8.538 23.230 1.00 96.38 344 PHE A CA 1
ATOM 2794 C C . PHE A 1 344 ? -20.120 9.318 22.988 1.00 96.38 344 PHE A C 1
ATOM 2796 O O . PHE A 1 344 ? -20.124 10.549 22.929 1.00 96.38 344 PHE A O 1
ATOM 2803 N N . LYS A 1 345 ? -21.260 8.621 22.932 1.00 94.62 345 LYS A N 1
ATOM 2804 C CA . LYS A 1 345 ? -22.576 9.266 22.861 1.00 94.62 345 LYS A CA 1
ATOM 2805 C C . LYS A 1 345 ? -22.832 10.212 24.041 1.00 94.62 345 LYS A C 1
ATOM 2807 O O . LYS A 1 345 ? -23.312 11.316 23.826 1.00 94.62 345 LYS A O 1
ATOM 2812 N N . HIS A 1 346 ? -22.483 9.814 25.265 1.00 96.06 346 HIS A N 1
ATOM 2813 C CA . HIS A 1 346 ? -22.641 10.665 26.445 1.00 96.06 346 HIS A CA 1
ATOM 2814 C C . HIS A 1 346 ? -21.759 11.917 26.362 1.00 96.06 346 HIS A C 1
ATOM 2816 O O . HIS A 1 346 ? -22.219 13.013 26.682 1.00 96.06 346 HIS A O 1
ATOM 2822 N N . TYR A 1 347 ? -20.520 11.769 25.883 1.00 95.31 347 TYR A N 1
ATOM 2823 C CA . TYR A 1 347 ? -19.636 12.903 25.616 1.00 95.31 347 TYR A CA 1
ATOM 2824 C C . TYR A 1 347 ? -20.262 13.877 24.603 1.00 95.31 347 TYR A C 1
ATOM 2826 O O . TYR A 1 347 ? -20.362 15.073 24.873 1.00 95.31 347 TYR A O 1
ATOM 2834 N N . ASN A 1 348 ? -20.763 13.365 23.474 1.00 94.50 348 ASN A N 1
ATOM 2835 C CA . ASN A 1 348 ? -21.430 14.172 22.447 1.00 94.50 348 ASN A CA 1
ATOM 2836 C C . ASN A 1 348 ? -22.697 14.865 22.952 1.00 94.50 348 ASN A C 1
ATOM 2838 O O . ASN A 1 348 ? -22.894 16.047 22.676 1.00 94.50 348 ASN A O 1
ATOM 2842 N N . ASP A 1 349 ? -23.541 14.156 23.700 1.00 95.88 349 ASP A N 1
ATOM 2843 C CA . ASP A 1 349 ? -24.787 14.703 24.239 1.00 95.88 349 ASP A CA 1
ATOM 2844 C C . ASP A 1 349 ? -24.513 15.822 25.267 1.00 95.88 349 ASP A C 1
ATOM 2846 O O . ASP A 1 349 ? -25.322 16.738 25.417 1.00 95.88 349 ASP A O 1
ATOM 2850 N N . THR A 1 350 ? -23.359 15.779 25.945 1.00 94.38 350 THR A N 1
ATOM 2851 C CA . THR A 1 350 ? -22.974 16.747 26.988 1.00 94.38 350 THR A CA 1
ATOM 2852 C C . THR A 1 350 ? -22.190 17.943 26.433 1.00 94.38 350 THR A C 1
ATOM 2854 O O . THR A 1 350 ? -22.388 19.072 26.884 1.00 94.38 350 THR A O 1
ATOM 2857 N N . HIS A 1 351 ? -21.316 17.726 25.445 1.00 91.81 351 HIS A N 1
ATOM 2858 C CA . HIS A 1 351 ? -20.354 18.732 24.961 1.00 91.81 351 HIS A CA 1
ATOM 2859 C C . HIS A 1 351 ? -20.541 19.130 23.491 1.00 91.81 351 HIS A C 1
ATOM 2861 O O . HIS A 1 351 ? -19.878 20.048 23.006 1.00 91.81 351 HIS A O 1
ATOM 2867 N N . GLY A 1 352 ? -21.471 18.482 22.789 1.00 91.81 352 GLY A N 1
ATOM 2868 C CA . GLY A 1 352 ? -21.757 18.705 21.378 1.00 91.81 352 GLY A CA 1
ATOM 2869 C C . GLY A 1 352 ? -20.802 17.967 20.437 1.00 91.81 352 GLY A C 1
ATOM 2870 O O . GLY A 1 352 ? -19.644 17.695 20.753 1.00 91.81 352 GLY A O 1
ATOM 2871 N N . HIS A 1 353 ? -21.287 17.696 19.223 1.00 90.44 353 HIS A N 1
ATOM 2872 C CA . HIS A 1 353 ? -20.559 16.924 18.209 1.00 90.44 353 HIS A CA 1
ATOM 2873 C C . HIS A 1 353 ? -19.208 17.522 17.807 1.00 90.44 353 HIS A C 1
ATOM 2875 O O . HIS A 1 353 ? -18.279 16.774 17.541 1.00 90.44 353 HIS A O 1
ATOM 2881 N N . GLN A 1 354 ? -19.060 18.851 17.822 1.00 88.56 354 GLN A N 1
ATOM 2882 C CA . GLN A 1 354 ? -17.774 19.493 17.521 1.00 88.56 354 GLN A CA 1
ATOM 2883 C C . GLN A 1 354 ? -16.679 19.082 18.507 1.00 88.56 354 GLN A C 1
ATOM 2885 O O . GLN A 1 354 ? -15.520 18.962 18.125 1.00 88.56 354 GLN A O 1
ATOM 2890 N N . MET A 1 355 ? -17.037 18.866 19.776 1.00 90.06 355 MET A N 1
ATOM 2891 C CA . MET A 1 355 ? -16.075 18.400 20.765 1.00 90.06 355 MET A CA 1
ATOM 2892 C C . MET A 1 355 ? -15.799 16.904 20.595 1.00 90.06 355 MET A C 1
ATOM 2894 O O . MET A 1 355 ? -14.656 16.478 20.725 1.00 90.06 355 MET A O 1
ATOM 2898 N N . GLY A 1 356 ? -16.810 16.114 20.222 1.00 92.06 356 GLY A N 1
ATOM 2899 C CA . GLY A 1 356 ? -16.608 14.721 19.818 1.00 92.06 356 GLY A CA 1
ATOM 2900 C C . GLY A 1 356 ? -15.659 14.578 18.629 1.00 92.06 356 GLY A C 1
ATOM 2901 O O . GLY A 1 356 ? -14.790 13.714 18.641 1.00 92.06 356 GLY A O 1
ATOM 2902 N N . ASP A 1 357 ? -15.750 15.464 17.639 1.00 91.94 357 ASP A N 1
ATOM 2903 C CA . ASP A 1 357 ? -14.831 15.490 16.499 1.00 91.94 357 ASP A CA 1
ATOM 2904 C C . ASP A 1 357 ? -13.373 15.708 16.944 1.00 91.94 357 ASP A C 1
ATOM 2906 O O . ASP A 1 357 ? -12.463 15.052 16.432 1.00 91.94 357 ASP A O 1
ATOM 2910 N N . VAL A 1 358 ? -13.145 16.566 17.949 1.00 89.44 358 VAL A N 1
ATOM 2911 C CA . VAL A 1 358 ? -11.818 16.772 18.560 1.00 89.44 358 VAL A CA 1
ATOM 2912 C C . VAL A 1 358 ? -11.322 15.503 19.256 1.00 89.44 358 VAL A C 1
ATOM 2914 O O . VAL A 1 358 ? -10.151 15.152 19.104 1.00 89.44 358 VAL A O 1
ATOM 2917 N N . VAL A 1 359 ? -12.192 14.797 19.984 1.00 93.69 359 VAL A N 1
ATOM 2918 C CA . VAL A 1 359 ? -11.860 13.506 20.611 1.00 93.69 359 VAL A CA 1
ATOM 2919 C C . VAL A 1 359 ? -11.415 12.496 19.556 1.00 93.69 359 VAL A C 1
ATOM 2921 O O . VAL A 1 359 ? -10.342 11.907 19.679 1.00 93.69 359 VAL A O 1
ATOM 2924 N N . LEU A 1 360 ? -12.198 12.334 18.486 1.00 95.12 360 LEU A N 1
ATOM 2925 C CA . LEU A 1 360 ? -11.892 11.381 17.418 1.00 95.12 360 LEU A CA 1
ATOM 2926 C C . LEU A 1 360 ? -10.577 11.716 16.707 1.00 95.12 360 LEU A C 1
ATOM 2928 O O . LEU A 1 360 ? -9.808 10.807 16.402 1.00 95.12 360 LEU A O 1
ATOM 2932 N N . ALA A 1 361 ? -10.289 13.002 16.487 1.00 91.38 361 ALA A N 1
ATOM 2933 C CA . ALA A 1 361 ? -9.028 13.452 15.901 1.00 91.38 361 ALA A CA 1
ATOM 2934 C C . ALA A 1 361 ? -7.812 13.213 16.821 1.00 91.38 361 ALA A C 1
ATOM 2936 O O . ALA A 1 361 ? -6.714 12.926 16.341 1.00 91.38 361 ALA A O 1
ATOM 2937 N N . ARG A 1 362 ? -7.976 13.308 18.147 1.00 93.00 362 ARG A N 1
ATOM 2938 C CA . ARG A 1 362 ? -6.895 12.988 19.096 1.00 93.00 362 ARG A CA 1
ATOM 2939 C C . ARG A 1 362 ? -6.611 11.496 19.148 1.00 93.00 362 ARG A C 1
ATOM 2941 O O . ARG A 1 362 ? -5.463 11.089 18.986 1.00 93.00 362 ARG A O 1
ATOM 2948 N N . ILE A 1 363 ? -7.658 10.686 19.288 1.00 94.62 363 ILE A N 1
ATOM 2949 C CA . ILE A 1 363 ? -7.536 9.225 19.300 1.00 94.62 363 ILE A CA 1
ATOM 2950 C C . ILE A 1 363 ? -6.919 8.739 17.991 1.00 94.62 363 ILE A C 1
ATOM 2952 O O . ILE A 1 363 ? -6.001 7.918 18.005 1.00 94.62 363 ILE A O 1
ATOM 2956 N N . SER A 1 364 ? -7.329 9.304 16.854 1.00 93.75 364 SER A N 1
ATOM 2957 C CA . SER A 1 364 ? -6.733 8.946 15.574 1.00 93.75 364 SER A CA 1
ATOM 2958 C C . SER A 1 364 ? -5.240 9.268 15.498 1.00 93.75 364 SER A C 1
ATOM 2960 O O . SER A 1 364 ? -4.473 8.459 14.976 1.00 93.75 364 SER A O 1
ATOM 2962 N N . GLY A 1 365 ? -4.804 10.396 16.067 1.00 91.50 365 GLY A N 1
ATOM 2963 C CA . GLY A 1 365 ? -3.391 10.746 16.209 1.00 91.50 365 GLY A CA 1
ATOM 2964 C C . GLY A 1 365 ? -2.602 9.724 17.034 1.00 91.50 365 GLY A C 1
ATOM 2965 O O . GLY A 1 365 ? -1.505 9.330 16.633 1.00 91.50 365 GLY A O 1
ATOM 2966 N N . ILE A 1 366 ? -3.178 9.236 18.138 1.00 94.06 366 ILE A N 1
ATOM 2967 C CA . ILE A 1 366 ? -2.578 8.188 18.978 1.00 94.06 366 ILE A CA 1
ATOM 2968 C C . ILE A 1 366 ? -2.387 6.908 18.168 1.00 94.06 366 ILE A C 1
ATOM 2970 O O . ILE A 1 366 ? -1.266 6.402 18.081 1.00 94.06 366 ILE A O 1
ATOM 2974 N N . LEU A 1 367 ? -3.451 6.420 17.519 1.00 93.31 367 LEU A N 1
ATOM 2975 C CA . LEU A 1 367 ? -3.386 5.217 16.686 1.00 93.31 367 LEU A CA 1
ATOM 2976 C C . LEU A 1 367 ? -2.336 5.380 15.580 1.00 93.31 367 LEU A C 1
ATOM 2978 O O . LEU A 1 367 ? -1.478 4.520 15.401 1.00 93.31 367 LEU A O 1
ATOM 2982 N N . LYS A 1 368 ? -2.348 6.522 14.884 1.00 89.00 368 LYS A N 1
ATOM 2983 C CA . LYS A 1 368 ? -1.444 6.826 13.768 1.00 89.00 368 LYS A CA 1
ATOM 2984 C C . LYS A 1 368 ? 0.035 6.804 14.162 1.00 89.00 368 LYS A C 1
ATOM 2986 O O . LYS A 1 368 ? 0.848 6.355 13.359 1.00 89.00 368 LYS A O 1
ATOM 2991 N N . ASN A 1 369 ? 0.372 7.299 15.354 1.00 87.31 369 ASN A N 1
ATOM 2992 C CA . ASN A 1 369 ? 1.756 7.457 15.816 1.00 87.31 369 ASN A CA 1
ATOM 2993 C C . ASN A 1 369 ? 2.317 6.213 16.520 1.00 87.31 369 ASN A C 1
ATOM 2995 O O . ASN A 1 369 ? 3.530 6.102 16.699 1.00 87.31 369 ASN A O 1
ATOM 2999 N N . ARG A 1 370 ? 1.447 5.305 16.971 1.00 87.25 370 ARG A N 1
ATOM 3000 C CA . ARG A 1 370 ? 1.829 4.118 17.751 1.00 87.25 370 ARG A CA 1
ATOM 3001 C C . ARG A 1 370 ? 1.905 2.840 16.915 1.00 87.25 370 ARG A C 1
ATOM 3003 O O . ARG A 1 370 ? 2.533 1.882 17.358 1.00 87.25 370 ARG A O 1
ATOM 3010 N N . VAL A 1 371 ? 1.310 2.823 15.722 1.00 85.88 371 VAL A N 1
ATOM 3011 C CA . VAL A 1 371 ? 1.458 1.721 14.759 1.00 85.88 371 VAL A CA 1
ATOM 3012 C C . VAL A 1 371 ? 2.738 1.888 13.936 1.00 85.88 371 VAL A C 1
ATOM 3014 O O . VAL A 1 371 ? 3.160 3.009 13.644 1.00 85.88 371 VAL A O 1
ATOM 3017 N N . ARG A 1 372 ? 3.399 0.783 13.573 1.00 84.81 372 ARG A N 1
ATOM 3018 C CA . ARG A 1 372 ? 4.664 0.844 12.811 1.00 84.81 372 ARG A CA 1
ATOM 3019 C C . ARG A 1 372 ? 4.407 1.032 11.314 1.00 84.81 372 ARG A C 1
ATOM 3021 O O . ARG A 1 372 ? 3.308 0.822 10.808 1.00 84.81 372 ARG A O 1
ATOM 3028 N N . ARG A 1 373 ? 5.473 1.354 10.575 1.00 74.19 373 ARG A N 1
ATOM 3029 C CA . ARG A 1 373 ? 5.462 1.362 9.105 1.00 74.19 373 ARG A CA 1
ATOM 3030 C C . ARG A 1 373 ? 5.012 -0.010 8.581 1.00 74.19 373 ARG A C 1
ATOM 3032 O O . ARG A 1 373 ? 5.598 -1.025 8.954 1.00 74.19 373 ARG A O 1
ATOM 3039 N N . GLY A 1 374 ? 3.990 -0.019 7.727 1.00 76.88 374 GLY A N 1
ATOM 3040 C CA . GLY A 1 374 ? 3.383 -1.229 7.164 1.00 76.88 374 GLY A CA 1
ATOM 3041 C C . GLY A 1 374 ? 2.106 -1.698 7.872 1.00 76.88 374 GLY A C 1
ATOM 3042 O O . GLY A 1 374 ? 1.311 -2.383 7.235 1.00 76.88 374 GLY A O 1
ATOM 3043 N N . ASP A 1 375 ? 1.861 -1.294 9.124 1.00 89.81 375 ASP A N 1
ATOM 3044 C CA . ASP A 1 375 ? 0.554 -1.477 9.767 1.00 89.81 375 ASP A CA 1
ATOM 3045 C C . ASP A 1 375 ? -0.464 -0.474 9.187 1.00 89.81 375 ASP A C 1
ATOM 3047 O O . ASP A 1 375 ? -0.092 0.568 8.634 1.00 89.81 375 ASP A O 1
ATOM 3051 N N . LEU A 1 376 ? -1.759 -0.761 9.330 1.00 91.62 376 LEU A N 1
ATOM 3052 C CA . LEU A 1 376 ? -2.829 0.132 8.882 1.00 91.62 376 LEU A CA 1
ATOM 3053 C C . LEU A 1 376 ? -3.736 0.500 10.055 1.00 91.62 376 LEU A C 1
ATOM 3055 O O . LEU A 1 376 ? -4.302 -0.381 10.686 1.00 91.62 376 LEU A O 1
ATOM 3059 N N . ALA A 1 377 ? -3.915 1.796 10.306 1.00 94.81 377 ALA A N 1
ATOM 3060 C CA . ALA A 1 377 ? -4.953 2.311 11.196 1.00 94.81 377 ALA A CA 1
ATOM 3061 C C . ALA A 1 377 ? -6.037 3.005 10.362 1.00 94.81 377 ALA A C 1
ATOM 3063 O O . ALA A 1 377 ? -5.728 3.860 9.521 1.00 94.81 377 ALA A O 1
ATOM 3064 N N . ALA A 1 378 ? -7.292 2.640 10.604 1.00 94.75 378 ALA A N 1
ATOM 3065 C CA . ALA A 1 378 ? -8.456 3.080 9.853 1.00 94.75 378 ALA A CA 1
ATOM 3066 C C . ALA A 1 378 ? -9.601 3.500 10.780 1.00 94.75 378 ALA A C 1
ATOM 3068 O O . ALA A 1 378 ? -9.748 2.974 11.884 1.00 94.75 378 ALA A O 1
ATOM 3069 N N . ARG A 1 379 ? -10.448 4.417 10.310 1.00 95.31 379 ARG A N 1
ATOM 3070 C CA . ARG A 1 379 ? -11.749 4.690 10.927 1.00 95.31 379 ARG A CA 1
ATOM 3071 C C . ARG A 1 379 ? -12.804 3.829 10.239 1.00 95.31 379 ARG A C 1
ATOM 3073 O O . ARG A 1 379 ? -13.031 3.974 9.037 1.00 95.31 379 ARG A O 1
ATOM 3080 N N . PHE A 1 380 ? -13.435 2.943 10.999 1.00 91.12 380 PHE A N 1
ATOM 3081 C CA . PHE A 1 380 ? -14.426 2.001 10.480 1.00 91.12 380 PHE A CA 1
ATOM 3082 C C . PHE A 1 380 ? -15.788 2.673 10.267 1.00 91.12 380 PHE A C 1
ATOM 3084 O O . PHE A 1 380 ? -16.431 2.483 9.231 1.00 91.12 380 PHE A O 1
ATOM 3091 N N . GLY A 1 381 ? -16.177 3.537 11.204 1.00 88.19 381 GLY A N 1
ATOM 3092 C CA . GLY A 1 381 ? -17.393 4.346 11.153 1.00 88.19 381 GLY A CA 1
ATOM 3093 C C . GLY A 1 381 ? -17.686 4.959 12.521 1.00 88.19 381 GLY A C 1
ATOM 3094 O O . GLY A 1 381 ? -17.309 4.388 13.530 1.00 88.19 381 GLY A O 1
ATOM 3095 N N . GLY A 1 382 ? -18.316 6.138 12.575 1.00 91.81 382 GLY A N 1
ATOM 3096 C CA . GLY A 1 382 ? -18.651 6.776 13.859 1.00 91.81 382 GLY A CA 1
ATOM 3097 C C . GLY A 1 382 ? -17.429 6.939 14.775 1.00 91.81 382 GLY A C 1
ATOM 3098 O O . GLY A 1 382 ? -16.472 7.628 14.411 1.00 91.81 382 GLY A O 1
ATOM 3099 N N . GLU A 1 383 ? -17.482 6.308 15.940 1.00 93.94 383 GLU A N 1
ATOM 3100 C CA . GLU A 1 383 ? -16.451 6.221 16.978 1.00 93.94 383 GLU A CA 1
ATOM 3101 C C . GLU A 1 383 ? -15.590 4.947 16.930 1.00 93.94 383 GLU A C 1
ATOM 3103 O O . GLU A 1 383 ? -14.773 4.720 17.822 1.00 93.94 383 GLU A O 1
ATOM 3108 N N . GLU A 1 384 ? -15.761 4.125 15.897 1.00 96.06 384 GLU A N 1
ATOM 3109 C CA . GLU A 1 384 ? -15.078 2.846 15.739 1.00 96.06 384 GLU A CA 1
ATOM 3110 C C . GLU A 1 384 ? -13.817 2.988 14.879 1.00 96.06 384 GLU A C 1
ATOM 3112 O O . GLU A 1 384 ? -13.825 3.545 13.770 1.00 96.06 384 GLU A O 1
ATOM 3117 N N . PHE A 1 385 ? -12.724 2.418 15.372 1.00 97.50 385 PHE A N 1
ATOM 3118 C CA . PHE A 1 385 ? -11.433 2.360 14.698 1.00 97.50 385 PHE A CA 1
ATOM 3119 C C . PHE A 1 385 ? -10.971 0.917 14.554 1.00 97.50 385 PHE A C 1
ATOM 3121 O O . PHE A 1 385 ? -11.250 0.076 15.406 1.00 97.50 385 PHE A O 1
ATOM 3128 N N . VAL A 1 386 ? -10.225 0.641 13.488 1.00 96.88 386 VAL A N 1
ATOM 3129 C CA . VAL A 1 386 ? -9.616 -0.666 13.238 1.00 96.88 386 VAL A CA 1
ATOM 3130 C C . VAL A 1 386 ? -8.126 -0.491 12.986 1.00 96.88 386 VAL A C 1
ATOM 3132 O O . VAL A 1 386 ? -7.709 0.390 12.234 1.00 96.88 386 VAL A O 1
ATOM 3135 N N . VAL A 1 387 ? -7.322 -1.353 13.598 1.00 96.62 387 VAL A N 1
ATOM 3136 C CA . VAL A 1 387 ? -5.889 -1.477 13.345 1.00 96.62 387 VAL A CA 1
ATOM 3137 C C . VAL A 1 387 ? -5.591 -2.872 12.810 1.00 96.62 387 VAL A C 1
ATOM 3139 O O . VAL A 1 387 ? -5.934 -3.875 13.432 1.00 96.62 387 VAL A O 1
ATOM 3142 N N . ILE A 1 388 ? -4.923 -2.931 11.661 1.00 95.19 388 ILE A N 1
ATOM 3143 C CA . ILE A 1 388 ? -4.437 -4.162 11.044 1.00 95.19 388 ILE A CA 1
ATOM 3144 C C . ILE A 1 388 ? -2.930 -4.256 11.240 1.00 95.19 388 ILE A C 1
ATOM 3146 O O . ILE A 1 388 ? -2.186 -3.334 10.896 1.00 95.19 388 ILE A O 1
ATOM 3150 N N . LEU A 1 389 ? -2.493 -5.397 11.771 1.00 94.31 389 LEU A N 1
ATOM 3151 C CA . LEU A 1 389 ? -1.113 -5.697 12.133 1.00 94.31 389 LEU A CA 1
ATOM 3152 C C . LEU A 1 389 ? -0.614 -6.889 11.292 1.00 94.31 389 LEU A C 1
ATOM 3154 O O . LEU A 1 389 ? -0.784 -8.043 11.703 1.00 94.31 389 LEU A O 1
ATOM 3158 N N . PRO A 1 390 ? -0.006 -6.655 10.114 1.00 90.62 390 PRO A N 1
ATOM 3159 C CA . PRO A 1 390 ? 0.545 -7.726 9.285 1.00 90.62 390 PRO A CA 1
ATOM 3160 C C . PRO A 1 390 ? 1.683 -8.468 9.999 1.00 90.62 390 PRO A C 1
ATOM 3162 O O . PRO A 1 390 ? 2.465 -7.854 10.717 1.00 90.62 390 PRO A O 1
ATOM 3165 N N . LYS A 1 391 ? 1.850 -9.778 9.795 1.00 89.12 391 LYS A N 1
ATOM 3166 C CA . LYS A 1 391 ? 2.953 -10.561 10.405 1.00 89.12 391 LYS A CA 1
ATOM 3167 C C . LYS A 1 391 ? 2.984 -10.436 11.938 1.00 89.12 391 LYS A C 1
ATOM 3169 O O . LYS A 1 391 ? 4.050 -10.315 12.542 1.00 89.12 391 LYS A O 1
ATOM 3174 N N . CYS A 1 392 ? 1.807 -10.407 12.559 1.00 90.50 392 CYS A N 1
ATOM 3175 C CA . CYS A 1 392 ? 1.611 -10.231 13.992 1.00 90.50 392 CYS A CA 1
ATOM 3176 C C . CYS A 1 392 ? 0.615 -11.276 14.505 1.00 90.50 392 CYS A C 1
ATOM 3178 O O . CYS A 1 392 ? -0.541 -11.286 14.082 1.00 90.50 392 CYS A O 1
ATOM 3180 N N . GLY A 1 393 ? 1.071 -12.156 15.398 1.00 91.88 393 GLY A N 1
ATOM 3181 C CA . GLY A 1 393 ? 0.219 -13.129 16.090 1.00 91.88 393 GLY A CA 1
ATOM 3182 C C . GLY A 1 393 ? -0.487 -12.545 17.320 1.00 91.88 393 GLY A C 1
ATOM 3183 O O . GLY A 1 393 ? -0.165 -11.436 17.755 1.00 91.88 393 GLY A O 1
ATOM 3184 N N . SER A 1 394 ? -1.399 -13.327 17.905 1.00 92.19 394 SER A N 1
ATOM 3185 C CA . SER A 1 394 ? -2.332 -12.888 18.957 1.00 92.19 394 SER A CA 1
ATOM 3186 C C . SER A 1 394 ? -1.649 -12.263 20.182 1.00 92.19 394 SER A C 1
ATOM 3188 O O . SER A 1 394 ? -2.031 -11.176 20.607 1.00 92.19 394 SER A O 1
ATOM 3190 N N . GLU A 1 395 ? -0.573 -12.862 20.707 1.00 92.75 395 GLU A N 1
ATOM 3191 C CA . GLU A 1 395 ? 0.142 -12.338 21.887 1.00 92.75 395 GLU A CA 1
ATOM 3192 C C . GLU A 1 395 ? 0.725 -10.930 21.654 1.00 92.75 395 GLU A C 1
ATOM 3194 O O . GLU A 1 395 ? 0.551 -10.016 22.464 1.00 92.75 395 GLU A O 1
ATOM 3199 N N . ASN A 1 396 ? 1.388 -10.722 20.512 1.00 93.12 396 ASN A N 1
ATOM 3200 C CA . ASN A 1 396 ? 1.945 -9.414 20.167 1.00 93.12 396 ASN A CA 1
ATOM 3201 C C . ASN A 1 396 ? 0.848 -8.397 19.848 1.00 93.12 396 ASN A C 1
ATOM 3203 O O . ASN A 1 396 ? 0.988 -7.228 20.209 1.00 93.12 396 ASN A O 1
ATOM 3207 N N . ALA A 1 397 ? -0.238 -8.833 19.207 1.00 95.19 397 ALA A N 1
ATOM 3208 C CA . ALA A 1 397 ? -1.384 -7.983 18.924 1.00 95.19 397 ALA A CA 1
ATOM 3209 C C . ALA A 1 397 ? -2.059 -7.500 20.210 1.00 95.19 397 ALA A C 1
ATOM 3211 O O . ALA A 1 397 ? -2.335 -6.311 20.330 1.00 95.19 397 ALA A O 1
ATOM 3212 N N . MET A 1 398 ? -2.219 -8.378 21.203 1.00 95.94 398 MET A N 1
ATOM 3213 C CA . MET A 1 398 ? -2.705 -8.021 22.538 1.00 95.94 398 MET A CA 1
ATOM 3214 C C . MET A 1 398 ? -1.815 -6.978 23.209 1.00 95.94 398 MET A C 1
ATOM 3216 O O . MET A 1 398 ? -2.314 -5.987 23.737 1.00 95.94 398 MET A O 1
ATOM 3220 N N . ARG A 1 399 ? -0.488 -7.148 23.145 1.00 95.25 399 ARG A N 1
ATOM 3221 C CA . ARG A 1 399 ? 0.454 -6.167 23.701 1.00 95.25 399 ARG A CA 1
ATOM 3222 C C . ARG A 1 399 ? 0.340 -4.805 23.013 1.00 95.25 399 ARG A C 1
ATOM 3224 O O . ARG A 1 399 ? 0.409 -3.785 23.690 1.00 95.25 399 ARG A O 1
ATOM 3231 N N . ILE A 1 400 ? 0.189 -4.779 21.689 1.00 95.62 400 ILE A N 1
ATOM 3232 C CA . ILE A 1 400 ? 0.007 -3.535 20.927 1.00 95.62 400 ILE A CA 1
ATOM 3233 C C . ILE A 1 400 ? -1.340 -2.893 21.275 1.00 95.62 400 ILE A C 1
ATOM 3235 O O . ILE A 1 400 ? -1.375 -1.704 21.572 1.00 95.62 400 ILE A O 1
ATOM 3239 N N . ALA A 1 401 ? -2.427 -3.666 21.308 1.00 97.12 401 ALA A N 1
ATOM 3240 C CA . ALA A 1 401 ? -3.751 -3.179 21.684 1.00 97.12 401 ALA A CA 1
ATOM 3241 C C . ALA A 1 401 ? -3.761 -2.586 23.102 1.00 97.12 401 ALA A C 1
ATOM 3243 O O . ALA A 1 401 ? -4.306 -1.506 23.304 1.00 97.12 401 ALA A O 1
ATOM 3244 N N . GLU A 1 402 ? -3.078 -3.215 24.061 1.00 97.38 402 GLU A N 1
ATOM 3245 C CA . GLU A 1 402 ? -2.950 -2.681 25.421 1.00 97.38 402 GLU A CA 1
ATOM 3246 C C . GLU A 1 402 ? -2.130 -1.386 25.464 1.00 97.38 402 GLU A C 1
ATOM 3248 O O . GLU A 1 402 ? -2.490 -0.445 26.166 1.00 97.38 402 GLU A O 1
ATOM 3253 N N . GLN A 1 403 ? -1.065 -1.281 24.663 1.00 96.75 403 GLN A N 1
ATOM 3254 C CA . GLN A 1 403 ? -0.316 -0.028 24.526 1.00 96.75 403 GLN A CA 1
ATOM 3255 C C . GLN A 1 403 ? -1.174 1.100 23.942 1.00 96.75 403 GLN A C 1
ATOM 3257 O O . GLN A 1 403 ? -1.046 2.244 24.375 1.00 96.75 403 GLN A O 1
ATOM 3262 N N . LEU A 1 404 ? -2.039 0.792 22.972 1.00 97.19 404 LEU A N 1
ATOM 3263 C CA . LEU A 1 404 ? -2.987 1.755 22.412 1.00 97.19 404 LEU A CA 1
ATOM 3264 C C . LEU A 1 404 ? -4.037 2.161 23.449 1.00 97.19 404 LEU A C 1
ATOM 3266 O O . LEU A 1 404 ? -4.288 3.352 23.606 1.00 97.19 404 LEU A O 1
ATOM 3270 N N . ARG A 1 405 ? -4.595 1.197 24.190 1.00 97.94 405 ARG A N 1
ATOM 3271 C CA . ARG A 1 405 ? -5.580 1.443 25.249 1.00 97.94 405 ARG A CA 1
ATOM 3272 C C . ARG A 1 405 ? -5.036 2.379 26.323 1.00 97.94 405 ARG A C 1
ATOM 3274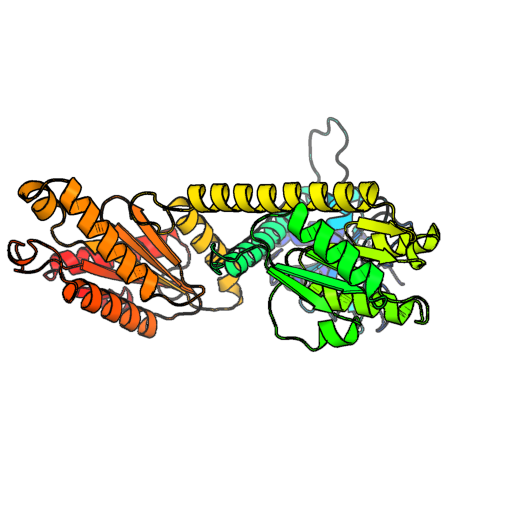 O O . ARG A 1 405 ? -5.661 3.396 26.607 1.00 97.94 405 ARG A O 1
ATOM 3281 N N . VAL A 1 406 ? -3.856 2.069 26.865 1.00 97.50 406 VAL A N 1
ATOM 3282 C CA . VAL A 1 406 ? -3.184 2.912 27.866 1.00 97.50 406 VAL A CA 1
ATOM 3283 C C . VAL A 1 406 ? -2.902 4.302 27.301 1.00 97.50 406 VAL A C 1
ATOM 3285 O O . VAL A 1 406 ? -3.168 5.293 27.965 1.00 97.50 406 VAL A O 1
ATOM 3288 N N . ALA A 1 407 ? -2.429 4.403 26.055 1.00 96.62 407 ALA A N 1
ATOM 3289 C CA . ALA A 1 407 ? -2.162 5.704 25.447 1.00 96.62 407 ALA A CA 1
ATOM 3290 C C . ALA A 1 407 ? -3.430 6.557 25.263 1.00 96.62 407 ALA A C 1
ATOM 3292 O O . ALA A 1 407 ? -3.343 7.773 25.378 1.00 96.62 407 ALA A O 1
ATOM 3293 N N . VAL A 1 408 ? -4.587 5.943 24.982 1.00 96.25 408 VAL A N 1
ATOM 3294 C CA . VAL A 1 408 ? -5.881 6.647 24.940 1.00 96.25 408 VAL A CA 1
ATOM 3295 C C . VAL A 1 408 ? -6.301 7.099 26.336 1.00 96.25 408 VAL A C 1
ATOM 3297 O O . VAL A 1 408 ? -6.721 8.237 26.494 1.00 96.25 408 VAL A O 1
ATOM 3300 N N . GLU A 1 409 ? -6.158 6.237 27.343 1.00 95.75 409 GLU A N 1
ATOM 3301 C CA . GLU A 1 409 ? -6.484 6.551 28.740 1.00 95.75 409 GLU A CA 1
ATOM 3302 C C . GLU A 1 409 ? -5.608 7.677 29.324 1.00 95.75 409 GLU A C 1
ATOM 3304 O O . GLU A 1 409 ? -6.080 8.463 30.145 1.00 95.75 409 GLU A O 1
ATOM 3309 N N . GLU A 1 410 ? -4.341 7.761 28.913 1.00 95.19 410 GLU A N 1
ATOM 3310 C CA . GLU A 1 410 ? -3.382 8.780 29.361 1.00 95.19 410 GLU A CA 1
ATOM 3311 C C . GLU A 1 410 ? -3.479 10.110 28.590 1.00 95.19 410 GLU A C 1
ATOM 3313 O O . GLU A 1 410 ? -2.843 11.091 28.986 1.00 95.19 410 GLU A O 1
ATOM 3318 N N . GLU A 1 411 ? -4.233 10.165 27.489 1.00 94.12 411 GLU A N 1
ATOM 3319 C CA . GLU A 1 411 ? -4.366 11.378 26.682 1.00 94.12 411 GLU A CA 1
ATOM 3320 C C . GLU A 1 411 ? -5.144 12.461 27.443 1.00 94.12 411 GLU A C 1
ATOM 3322 O O . GLU A 1 411 ? -6.184 12.220 28.049 1.00 94.12 411 GLU A O 1
ATOM 3327 N N . ASP A 1 412 ? -4.662 13.703 27.382 1.00 91.81 412 ASP A N 1
ATOM 3328 C CA . ASP A 1 412 ? -5.358 14.832 27.998 1.00 91.81 412 ASP A CA 1
ATOM 3329 C C . ASP A 1 412 ? -6.478 15.342 27.079 1.00 91.81 412 ASP A C 1
ATOM 3331 O O . ASP A 1 412 ? -6.260 16.181 26.191 1.00 91.81 412 ASP A O 1
ATOM 3335 N N . ILE A 1 413 ? -7.681 14.799 27.273 1.00 91.12 413 ILE A N 1
ATOM 3336 C CA . ILE A 1 413 ? -8.880 15.167 26.524 1.00 91.12 413 ILE A CA 1
ATOM 3337 C C . ILE A 1 413 ? -9.737 16.147 27.343 1.00 91.12 413 ILE A C 1
ATOM 3339 O O . ILE A 1 413 ? -10.099 15.861 28.486 1.00 91.12 413 ILE A O 1
ATOM 3343 N N . PRO A 1 414 ? -10.145 17.294 26.765 1.00 88.62 414 PRO A N 1
ATOM 3344 C CA . PRO A 1 414 ? -11.024 18.236 27.450 1.00 88.62 414 PRO A CA 1
ATOM 3345 C C . PRO A 1 414 ? -12.305 17.578 27.978 1.00 88.62 414 PRO A C 1
ATOM 3347 O O . PRO A 1 414 ? -12.960 16.824 27.260 1.00 88.62 414 PRO A O 1
ATOM 3350 N N . TYR A 1 415 ? -12.695 17.918 29.208 1.00 91.50 415 TYR A N 1
ATOM 3351 C CA . TYR A 1 415 ? -13.931 17.455 29.860 1.00 91.50 415 TYR A CA 1
ATOM 3352 C C . TYR A 1 415 ? -14.023 15.936 30.106 1.00 91.50 415 TYR A C 1
ATOM 3354 O O . TYR A 1 415 ? -15.102 15.422 30.402 1.00 91.50 415 TYR A O 1
ATOM 3362 N N . GLN A 1 416 ? -12.913 15.199 30.000 1.00 90.62 416 GLN A N 1
ATOM 3363 C CA . GLN A 1 416 ? -12.897 13.748 30.211 1.00 90.62 416 GLN A CA 1
ATOM 3364 C C . GLN A 1 416 ? -13.276 13.318 31.636 1.00 90.62 416 GLN A C 1
ATOM 3366 O O . GLN A 1 416 ? -13.852 12.249 31.824 1.00 90.62 416 GLN A O 1
ATOM 3371 N N . ASP A 1 417 ? -13.045 14.183 32.625 1.00 92.31 417 ASP A N 1
ATOM 3372 C CA . ASP A 1 417 ? -13.417 13.994 34.032 1.00 92.31 417 ASP A CA 1
ATOM 3373 C C . ASP A 1 417 ? -14.937 13.896 34.253 1.00 92.31 417 ASP A C 1
ATOM 3375 O O . ASP A 1 417 ? -15.392 13.378 35.273 1.00 92.31 417 ASP A O 1
ATOM 3379 N N . GLN A 1 418 ? -15.729 14.359 33.282 1.00 91.81 418 GLN A N 1
ATOM 3380 C CA . GLN A 1 418 ? -17.194 14.331 33.317 1.00 91.81 418 GLN A CA 1
ATOM 3381 C C . GLN A 1 418 ? -17.780 13.039 32.732 1.00 91.81 418 GLN A C 1
ATOM 3383 O O . GLN A 1 418 ? -18.998 12.863 32.729 1.00 91.81 418 GLN A O 1
ATOM 3388 N N . GLN A 1 419 ? -16.940 12.124 32.239 1.00 93.38 419 GLN A N 1
ATOM 3389 C CA . GLN A 1 419 ? -17.390 10.833 31.728 1.00 93.38 419 GLN A CA 1
ATOM 3390 C C . GLN A 1 419 ? -17.874 9.893 32.845 1.00 93.38 419 GLN A C 1
ATOM 3392 O O . GLN A 1 419 ? -17.440 10.015 33.992 1.00 93.38 419 GLN A O 1
ATOM 3397 N N . PRO A 1 420 ? -18.712 8.882 32.533 1.00 91.00 420 PRO A N 1
ATOM 3398 C CA . PRO A 1 420 ? -19.236 7.951 33.537 1.00 91.00 420 PRO A CA 1
ATOM 3399 C C . PRO A 1 420 ? -18.160 7.173 34.307 1.00 91.00 420 PRO A C 1
ATOM 3401 O O . PRO A 1 420 ? -18.405 6.745 35.432 1.00 91.00 420 PRO A O 1
ATOM 3404 N N . LEU A 1 421 ? -16.981 6.988 33.706 1.00 88.31 421 LEU A N 1
ATOM 3405 C CA . LEU A 1 421 ? -15.826 6.323 34.318 1.00 88.31 421 LEU A CA 1
ATOM 3406 C C . LEU A 1 421 ? -14.804 7.315 34.902 1.00 88.31 421 LEU A C 1
ATOM 3408 O O . LEU A 1 421 ? -13.732 6.903 35.332 1.00 88.31 421 LEU A O 1
ATOM 3412 N N . GLY A 1 422 ? -15.115 8.615 34.915 1.00 90.88 422 GLY A N 1
ATOM 3413 C CA . GLY A 1 422 ? -14.207 9.684 35.345 1.00 90.88 422 GLY A CA 1
ATOM 3414 C C . GLY A 1 422 ? -13.047 9.954 34.382 1.00 90.88 422 GLY A C 1
ATOM 3415 O O . GLY A 1 422 ? -12.180 10.763 34.700 1.00 90.88 422 GLY A O 1
ATOM 3416 N N . ASN A 1 423 ? -13.017 9.272 33.236 1.00 94.19 423 ASN A N 1
ATOM 3417 C CA . ASN A 1 423 ? -12.056 9.484 32.166 1.00 94.19 423 ASN A CA 1
ATOM 3418 C C . ASN A 1 423 ? -12.658 9.074 30.811 1.00 94.19 423 ASN A C 1
ATOM 3420 O O . ASN A 1 423 ? -13.629 8.308 30.773 1.00 94.19 423 ASN A O 1
ATOM 3424 N N . LEU A 1 424 ? -12.074 9.555 29.711 1.00 95.06 424 LEU A N 1
ATOM 3425 C CA . LEU A 1 424 ? -12.399 9.095 28.365 1.00 95.06 424 LEU A CA 1
ATOM 3426 C C . LEU A 1 424 ? -11.477 7.930 28.005 1.00 95.06 424 LEU A C 1
ATOM 3428 O O . LEU A 1 424 ? -10.258 8.056 28.012 1.00 95.06 424 LEU A O 1
ATOM 3432 N N . THR A 1 425 ? -12.074 6.781 27.715 1.00 97.06 425 THR A N 1
ATOM 3433 C CA . THR A 1 425 ? -11.354 5.530 27.457 1.00 97.06 425 THR A CA 1
ATOM 3434 C C . THR A 1 425 ? -11.833 4.896 26.158 1.00 97.06 425 THR A C 1
ATOM 3436 O O . THR A 1 425 ? -12.773 5.376 25.520 1.00 97.06 425 THR A O 1
ATOM 3439 N N . ALA A 1 426 ? -11.186 3.812 25.747 1.00 97.25 426 ALA A N 1
ATOM 3440 C CA . ALA A 1 426 ? -11.650 2.990 24.641 1.00 97.25 426 ALA A CA 1
ATOM 3441 C C . ALA A 1 426 ? -11.529 1.508 24.996 1.00 97.25 426 ALA A C 1
ATOM 3443 O O . ALA A 1 426 ? -10.613 1.091 25.712 1.00 97.25 426 ALA A O 1
ATOM 3444 N N . THR A 1 427 ? -12.448 0.714 24.459 1.00 98.31 427 THR A N 1
ATOM 3445 C CA . THR A 1 427 ? -12.432 -0.745 24.575 1.00 98.31 427 THR A CA 1
ATOM 3446 C C . THR A 1 427 ? -11.923 -1.343 23.268 1.00 98.31 427 THR A C 1
ATOM 3448 O O . THR A 1 427 ? -12.210 -0.812 22.197 1.00 98.31 427 THR A O 1
ATOM 3451 N N . PHE A 1 428 ? -11.165 -2.439 23.347 1.00 98.31 428 PHE A N 1
ATOM 3452 C CA . PHE A 1 428 ? -10.494 -3.065 22.208 1.00 98.31 428 PHE A CA 1
ATOM 3453 C C . PHE A 1 428 ? -10.832 -4.561 22.123 1.00 98.31 428 PHE A C 1
ATOM 3455 O O . PHE A 1 428 ? -10.730 -5.294 23.107 1.00 98.31 428 PHE A O 1
ATOM 3462 N N . GLY A 1 429 ? -11.194 -5.023 20.930 1.00 97.88 429 GLY A N 1
ATOM 3463 C CA . GLY A 1 429 ? -11.369 -6.427 20.579 1.00 97.88 429 GLY A CA 1
ATOM 3464 C C . GLY A 1 429 ? -10.285 -6.884 19.604 1.00 97.88 429 GLY A C 1
ATOM 3465 O O . GLY A 1 429 ? -9.986 -6.185 18.639 1.00 97.88 429 GLY A O 1
ATOM 3466 N N . VAL A 1 430 ? -9.685 -8.049 19.845 1.00 97.75 430 VAL A N 1
ATOM 3467 C CA . VAL A 1 430 ? -8.574 -8.590 19.047 1.00 97.75 430 VAL A CA 1
ATOM 3468 C C . VAL A 1 430 ? -8.942 -9.957 18.473 1.00 97.75 430 VAL A C 1
ATOM 3470 O O . VAL A 1 430 ? -9.430 -10.829 19.196 1.00 97.75 430 VAL A O 1
ATOM 3473 N N . ALA A 1 431 ? -8.655 -10.161 17.190 1.00 96.38 431 ALA A N 1
ATOM 3474 C CA . ALA A 1 431 ? -8.703 -11.463 16.529 1.00 96.38 431 ALA A CA 1
ATOM 3475 C C . ALA A 1 431 ? -7.501 -11.632 15.589 1.00 96.38 431 ALA A C 1
ATOM 3477 O O . ALA A 1 431 ? -6.998 -10.657 15.024 1.00 96.38 431 ALA A O 1
ATOM 3478 N N . THR A 1 432 ? -7.034 -12.863 15.404 1.00 94.62 432 THR A N 1
ATOM 3479 C CA . THR A 1 432 ? -5.831 -13.174 14.626 1.00 94.62 432 THR A CA 1
ATOM 3480 C C . THR A 1 432 ? -6.126 -14.191 13.532 1.00 94.62 432 THR A C 1
ATOM 3482 O O . THR A 1 432 ? -6.593 -15.290 13.795 1.00 94.62 432 THR A O 1
ATOM 3485 N N . PHE A 1 433 ? -5.790 -13.861 12.289 1.00 90.75 433 PHE A N 1
ATOM 3486 C CA . PHE A 1 433 ? -5.814 -14.799 11.173 1.00 90.75 433 PHE A CA 1
ATOM 3487 C C . PHE A 1 433 ? -4.496 -15.593 11.108 1.00 90.75 433 PHE A C 1
ATOM 3489 O O . PHE A 1 433 ? -3.433 -14.995 11.304 1.00 90.75 433 PHE A O 1
ATOM 3496 N N . PRO A 1 434 ? -4.510 -16.899 10.779 1.00 87.75 434 PRO A N 1
ATOM 3497 C CA . PRO A 1 434 ? -5.691 -17.747 10.571 1.00 87.75 434 PRO A CA 1
ATOM 3498 C C . PRO A 1 434 ? -6.203 -18.426 11.858 1.00 87.75 434 PRO A C 1
ATOM 3500 O O . PRO A 1 434 ? -7.143 -19.205 11.809 1.00 87.75 434 PRO A O 1
ATOM 3503 N N . GLU A 1 435 ? -5.572 -18.181 13.012 1.00 89.06 435 GLU A N 1
ATOM 3504 C CA . GL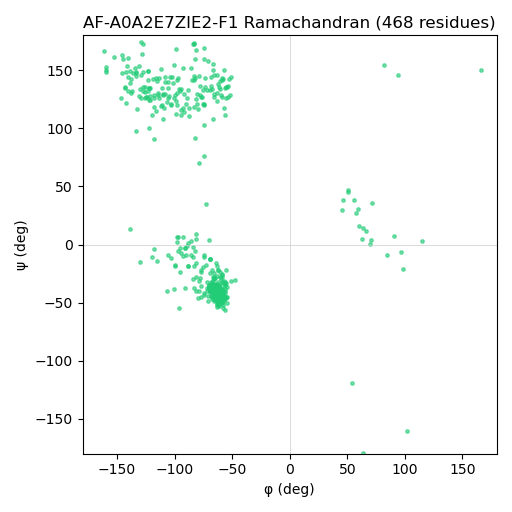U A 1 435 ? -5.860 -18.884 14.277 1.00 89.06 435 GLU A CA 1
ATOM 3505 C C . GLU A 1 435 ? -7.337 -18.795 14.697 1.00 89.06 435 GLU A C 1
ATOM 3507 O O . GLU A 1 435 ? -7.934 -19.783 15.125 1.00 89.06 435 GLU A O 1
ATOM 3512 N N . ASP A 1 436 ? -7.934 -17.618 14.538 1.00 90.44 436 ASP A N 1
ATOM 3513 C CA . ASP A 1 436 ? -9.309 -17.340 14.914 1.00 90.44 436 ASP A CA 1
ATOM 3514 C C . ASP A 1 436 ? -10.294 -17.485 13.744 1.00 90.44 436 ASP A C 1
ATOM 3516 O O . ASP A 1 436 ? -11.480 -17.708 13.987 1.00 90.44 436 ASP A O 1
ATOM 3520 N N . ALA A 1 437 ? -9.867 -17.359 12.490 1.00 87.94 437 ALA A N 1
ATOM 3521 C CA . ALA A 1 437 ? -10.769 -17.354 11.339 1.00 87.94 437 ALA A CA 1
ATOM 3522 C C . ALA A 1 437 ? -10.047 -17.691 10.030 1.00 87.94 437 ALA A C 1
ATOM 3524 O O . ALA A 1 437 ? -8.891 -17.313 9.859 1.00 87.94 437 ALA A O 1
ATOM 3525 N N . ASP A 1 438 ? -10.775 -18.298 9.088 1.00 82.56 438 ASP A N 1
ATOM 3526 C CA . ASP A 1 438 ? -10.290 -18.632 7.738 1.00 82.56 438 ASP A CA 1
ATOM 3527 C C . ASP A 1 438 ? -10.684 -17.587 6.674 1.00 82.56 438 ASP A C 1
ATOM 3529 O O . ASP A 1 438 ? -10.246 -17.660 5.526 1.00 82.56 438 ASP A O 1
ATOM 3533 N N . ASP A 1 439 ? -11.483 -16.586 7.048 1.00 83.81 439 ASP A N 1
ATOM 3534 C CA . ASP A 1 439 ? -11.950 -15.516 6.170 1.00 83.81 439 ASP A CA 1
ATOM 3535 C C . ASP A 1 439 ? -12.089 -14.176 6.919 1.00 83.81 439 ASP A C 1
ATOM 3537 O O . ASP A 1 439 ? -12.120 -14.117 8.153 1.00 83.81 439 ASP A O 1
ATOM 3541 N N . VAL A 1 440 ? -12.160 -13.083 6.153 1.00 85.44 440 VAL A N 1
ATOM 3542 C CA . VAL A 1 440 ? -12.201 -11.705 6.673 1.00 85.44 440 VAL A CA 1
ATOM 3543 C C . VAL A 1 440 ? -13.468 -11.416 7.478 1.00 85.44 440 VAL A C 1
ATOM 3545 O O . VAL A 1 440 ? -13.400 -10.738 8.504 1.00 85.44 440 VAL A O 1
ATOM 3548 N N . GLU A 1 441 ? -14.620 -11.912 7.025 1.00 88.31 441 GLU A N 1
ATOM 3549 C CA . GLU A 1 441 ? -15.917 -11.639 7.647 1.00 88.31 441 GLU A CA 1
ATOM 3550 C C . GLU A 1 441 ? -15.980 -12.279 9.037 1.00 88.31 441 GLU A C 1
ATOM 3552 O O . GLU A 1 441 ? -16.332 -11.622 10.022 1.00 88.31 441 GLU A O 1
ATOM 3557 N N . THR A 1 442 ? -15.543 -13.534 9.142 1.00 90.81 442 THR A N 1
ATOM 3558 C CA . THR A 1 442 ? -15.444 -14.255 10.412 1.00 90.81 442 THR A CA 1
ATOM 3559 C C . THR A 1 442 ? -14.414 -13.615 11.349 1.00 90.81 442 THR A C 1
ATOM 3561 O O . THR A 1 442 ? -14.672 -13.510 12.552 1.00 90.81 442 THR A O 1
ATOM 3564 N N . LEU A 1 443 ? -13.273 -13.143 10.828 1.00 91.38 443 LEU A N 1
ATOM 3565 C CA . LEU A 1 443 ? -12.246 -12.464 11.627 1.00 91.38 443 LEU A CA 1
ATOM 3566 C C . LEU A 1 443 ? -12.776 -11.165 12.252 1.00 91.38 443 LEU A C 1
ATOM 3568 O O . LEU A 1 443 ? -12.628 -10.955 13.458 1.00 91.38 443 LEU A O 1
ATOM 3572 N N . LEU A 1 444 ? -13.417 -10.316 11.442 1.00 91.69 444 LEU A N 1
ATOM 3573 C CA . LEU A 1 444 ? -14.040 -9.069 11.893 1.00 91.69 444 LEU A CA 1
ATOM 3574 C C . LEU A 1 444 ? -15.106 -9.338 12.950 1.00 91.69 444 LEU A C 1
ATOM 3576 O O . LEU A 1 444 ? -15.100 -8.707 14.004 1.00 91.69 444 LEU A O 1
ATOM 3580 N N . LYS A 1 445 ? -15.980 -10.317 12.697 1.00 93.44 445 LYS A N 1
ATOM 3581 C CA . LYS A 1 445 ? -17.036 -10.696 13.636 1.00 93.44 445 LYS A CA 1
ATOM 3582 C C . LYS A 1 445 ? -16.476 -11.147 14.984 1.00 93.44 445 LYS A C 1
ATOM 3584 O O . LYS A 1 445 ? -16.988 -10.741 16.019 1.00 93.44 445 LYS A O 1
ATOM 3589 N N . LYS A 1 446 ? -15.409 -11.951 14.994 1.00 95.19 446 LYS A N 1
ATOM 3590 C CA . LYS A 1 446 ? -14.765 -12.366 16.248 1.00 95.19 446 LYS A CA 1
ATOM 3591 C C . LYS A 1 446 ? -14.160 -11.192 17.012 1.00 95.19 446 LYS A C 1
ATOM 3593 O O . LYS A 1 446 ? -14.276 -11.150 18.233 1.00 95.19 446 LYS A O 1
ATOM 3598 N N . ALA A 1 447 ? -13.525 -10.249 16.318 1.00 95.62 447 ALA A N 1
ATOM 3599 C CA . ALA A 1 447 ? -13.003 -9.046 16.959 1.00 95.62 447 ALA A CA 1
ATOM 3600 C C . ALA A 1 447 ? -14.137 -8.181 17.544 1.00 95.62 447 ALA A C 1
ATOM 3602 O O . ALA A 1 447 ? -14.002 -7.679 18.659 1.00 95.62 447 ALA A O 1
ATOM 3603 N N . ASP A 1 448 ? -15.266 -8.063 16.840 1.00 95.44 448 ASP A N 1
ATOM 3604 C CA . ASP A 1 448 ? -16.462 -7.356 17.316 1.00 95.44 448 ASP A CA 1
ATOM 3605 C C . ASP A 1 448 ? -17.092 -8.036 18.547 1.00 95.44 448 ASP A C 1
ATOM 3607 O O . ASP A 1 448 ? -17.367 -7.383 19.552 1.00 95.44 448 ASP A O 1
ATOM 3611 N N . ASP A 1 449 ? -17.201 -9.369 18.548 1.00 96.06 449 ASP A N 1
ATOM 3612 C CA . ASP A 1 449 ? -17.664 -10.140 19.711 1.00 96.06 449 ASP A CA 1
ATOM 3613 C C . ASP A 1 449 ? -16.766 -9.902 20.947 1.00 96.06 449 ASP A C 1
ATOM 3615 O O . ASP A 1 449 ? -17.253 -9.804 22.080 1.00 96.06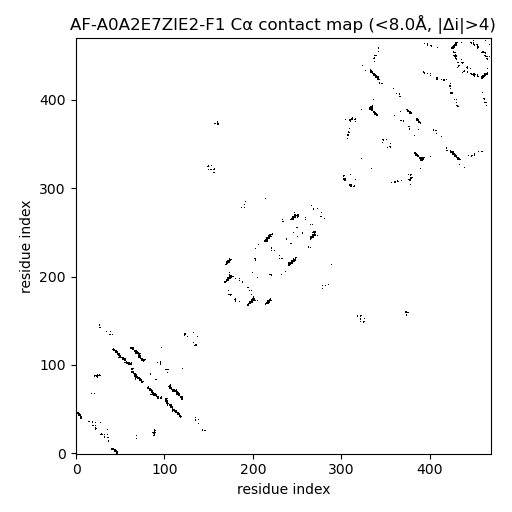 449 ASP A O 1
ATOM 3619 N N . CYS A 1 450 ? -15.447 -9.785 20.750 1.00 96.50 450 CYS A N 1
ATOM 3620 C CA . CYS A 1 450 ? -14.499 -9.417 21.806 1.00 96.50 450 CYS A CA 1
ATOM 3621 C C . CYS A 1 450 ? -14.735 -7.998 22.328 1.00 96.50 450 CYS A C 1
ATOM 3623 O O . CYS A 1 450 ? -14.767 -7.789 23.544 1.00 96.50 450 CYS A O 1
ATOM 3625 N N . LEU A 1 451 ? -14.918 -7.034 21.425 1.00 96.06 451 LEU A N 1
ATOM 3626 C CA . LEU A 1 451 ? -15.198 -5.641 21.766 1.00 96.06 451 LEU A CA 1
ATOM 3627 C C . LEU A 1 451 ? -16.492 -5.522 22.578 1.00 96.06 451 LEU A C 1
ATOM 3629 O O . LEU A 1 451 ? -16.516 -4.876 23.629 1.00 96.06 451 LEU A O 1
ATOM 3633 N N . TYR A 1 452 ? -17.553 -6.191 22.123 1.00 95.56 452 TYR A N 1
ATOM 3634 C CA . TYR A 1 452 ? -18.841 -6.235 22.803 1.00 95.56 452 TYR A CA 1
ATOM 3635 C C . TYR A 1 452 ? -18.702 -6.775 24.233 1.00 95.56 452 TYR A C 1
ATOM 3637 O O . TYR A 1 452 ? -19.151 -6.138 25.189 1.00 95.56 452 TYR A O 1
ATOM 3645 N N . LYS A 1 453 ? -18.000 -7.901 24.408 1.00 95.94 453 LYS A N 1
ATOM 3646 C CA . LYS A 1 453 ? -17.738 -8.468 25.740 1.00 95.94 453 LYS A CA 1
ATOM 3647 C C . LYS A 1 453 ? -16.912 -7.535 26.625 1.00 95.94 453 LYS A C 1
ATOM 3649 O O . LYS A 1 453 ? -17.187 -7.448 27.818 1.00 95.94 453 LYS A O 1
ATOM 3654 N N . GLY A 1 454 ? -15.958 -6.796 26.055 1.00 95.50 454 GLY A N 1
ATOM 3655 C CA . GLY A 1 454 ? -15.171 -5.797 26.783 1.00 95.50 454 GLY A CA 1
ATOM 3656 C C . GLY A 1 454 ? -16.037 -4.662 27.328 1.00 95.50 454 GLY A C 1
ATOM 3657 O O . GLY A 1 454 ? -15.884 -4.231 28.475 1.00 95.50 454 GLY A O 1
ATOM 3658 N N . LYS A 1 455 ? -17.023 -4.227 26.535 1.00 94.50 455 LYS A N 1
ATOM 3659 C CA . LYS A 1 455 ? -17.998 -3.215 26.956 1.00 94.50 455 LYS A CA 1
ATOM 3660 C C . LYS A 1 455 ? -18.899 -3.719 28.088 1.00 94.50 455 LYS A C 1
ATOM 3662 O O . LYS A 1 455 ? -19.225 -2.942 28.990 1.00 94.50 455 LYS A O 1
ATOM 3667 N N . GLU A 1 456 ? -19.277 -4.998 28.077 1.00 94.94 456 GLU A N 1
ATOM 3668 C CA . GLU A 1 456 ? -20.037 -5.632 29.166 1.00 94.94 456 GLU A CA 1
ATOM 3669 C C . GLU A 1 456 ? -19.196 -5.856 30.432 1.00 94.94 456 GLU A C 1
ATOM 3671 O O . GLU A 1 456 ? -19.717 -5.739 31.541 1.00 94.94 456 GLU A O 1
ATOM 3676 N N . SER A 1 457 ? -17.892 -6.115 30.294 1.00 92.31 457 SER A N 1
ATOM 3677 C CA . SER A 1 457 ? -16.987 -6.382 31.420 1.00 92.31 457 SER A CA 1
ATOM 3678 C C . SER A 1 457 ? -16.472 -5.132 32.140 1.00 92.31 457 SER A C 1
ATOM 3680 O O . SER A 1 457 ? -15.592 -5.241 32.990 1.00 92.31 457 SER A O 1
ATOM 3682 N N . GLY A 1 458 ? -17.005 -3.951 31.819 1.00 91.88 458 GLY A N 1
ATOM 3683 C CA . GLY A 1 458 ? -16.664 -2.701 32.502 1.00 91.88 458 GLY A CA 1
ATOM 3684 C C . GLY A 1 458 ? -15.944 -1.658 31.651 1.00 91.88 458 GLY A C 1
ATOM 3685 O O . GLY A 1 458 ? -15.691 -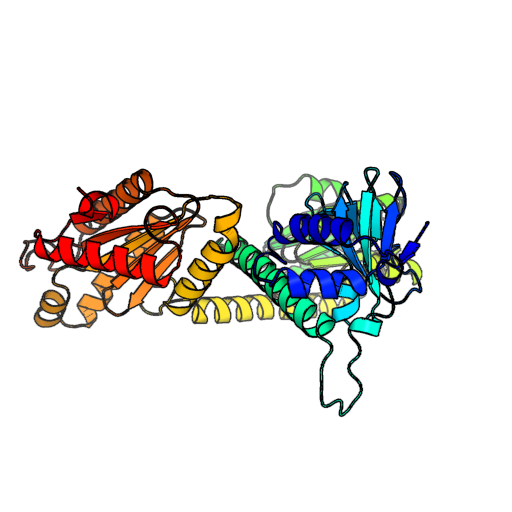0.582 32.189 1.00 91.88 458 GLY A O 1
ATOM 3686 N N . ARG A 1 459 ? -15.721 -1.919 30.349 1.00 96.88 459 ARG A N 1
ATOM 3687 C CA . ARG A 1 459 ? -15.029 -1.022 29.398 1.00 96.88 459 ARG A CA 1
ATOM 3688 C C . ARG A 1 459 ? -13.563 -0.765 29.759 1.00 96.88 459 ARG A C 1
ATOM 3690 O O . ARG A 1 459 ? -13.076 -1.326 30.735 1.00 96.88 459 ARG A O 1
ATOM 3697 N N . ASN A 1 460 ? -12.856 0.041 28.962 1.00 96.81 460 ASN A N 1
ATOM 3698 C CA . ASN A 1 460 ? -11.431 0.323 29.144 1.00 96.81 460 ASN A CA 1
ATOM 3699 C C . ASN A 1 460 ? -10.592 -0.961 29.292 1.00 96.81 460 ASN A C 1
ATOM 3701 O O . ASN A 1 460 ? -9.773 -1.100 30.201 1.00 96.81 460 ASN A O 1
ATOM 3705 N N . VAL A 1 461 ? -10.830 -1.931 28.408 1.00 97.12 461 VAL A N 1
ATOM 3706 C CA . VAL A 1 461 ? -10.168 -3.242 28.420 1.00 97.12 461 VAL A CA 1
ATOM 3707 C C . VAL A 1 461 ? -9.847 -3.709 27.006 1.00 97.12 461 VAL A C 1
ATOM 3709 O O . VAL A 1 461 ? -10.456 -3.261 26.033 1.00 97.12 461 VAL A O 1
ATOM 3712 N N . VAL A 1 462 ? -8.908 -4.648 26.911 1.00 97.69 462 VAL A N 1
ATOM 3713 C CA . VAL A 1 462 ? -8.602 -5.394 25.688 1.00 97.69 462 VAL A CA 1
ATOM 3714 C C . VAL A 1 462 ? -9.048 -6.845 25.874 1.00 97.69 462 VAL A C 1
ATOM 3716 O O . VAL A 1 462 ? -8.670 -7.491 26.853 1.00 97.69 462 VAL A O 1
ATOM 3719 N N . ILE A 1 463 ? -9.815 -7.383 24.924 1.00 96.88 463 ILE A N 1
ATOM 3720 C CA . ILE A 1 463 ? -10.206 -8.799 24.885 1.00 96.88 463 ILE A CA 1
ATOM 3721 C C . ILE A 1 463 ? -9.756 -9.422 23.562 1.00 96.88 463 ILE A C 1
ATOM 3723 O O . ILE A 1 463 ? -10.023 -8.865 22.501 1.00 96.88 463 ILE A O 1
ATOM 3727 N N . SER A 1 464 ? -9.116 -10.594 23.607 1.00 94.19 464 SER A N 1
ATOM 3728 C CA . SER A 1 464 ? -8.836 -11.413 22.420 1.00 94.19 464 SER A CA 1
ATOM 3729 C C . SER A 1 464 ? -9.812 -12.571 22.264 1.00 94.19 464 SER A C 1
ATOM 3731 O O . SER A 1 464 ? -10.329 -13.107 23.246 1.00 94.19 464 SER A O 1
ATOM 3733 N N . ALA A 1 465 ? -9.990 -13.033 21.027 1.00 89.44 465 ALA A N 1
ATOM 3734 C CA . ALA A 1 465 ? -10.788 -14.219 20.725 1.00 89.44 465 ALA A CA 1
ATOM 3735 C C . ALA A 1 465 ? -10.214 -15.494 21.378 1.00 89.44 465 ALA A C 1
ATOM 3737 O O . ALA A 1 465 ? -10.971 -16.344 21.859 1.00 89.44 465 ALA A O 1
ATOM 3738 N N . SER A 1 466 ? -8.888 -15.574 21.527 1.00 78.38 466 SER A N 1
ATOM 3739 C CA . SER A 1 466 ? -8.215 -16.614 22.314 1.00 78.38 466 SER A CA 1
ATOM 3740 C C . SER A 1 466 ? -8.665 -16.637 23.786 1.00 78.38 466 SER A C 1
ATOM 3742 O O . SER A 1 466 ? -8.893 -17.714 24.338 1.00 78.38 466 SER A O 1
ATOM 3744 N N . ASN A 1 467 ? -8.915 -15.473 24.401 1.00 68.94 467 ASN A N 1
ATOM 3745 C CA . ASN A 1 467 ? -9.390 -15.367 25.788 1.00 68.94 467 ASN A CA 1
ATOM 3746 C C . ASN A 1 467 ? -10.877 -15.721 25.956 1.00 68.94 467 ASN A C 1
ATOM 3748 O O . ASN A 1 467 ? -11.303 -16.015 27.066 1.00 68.94 467 ASN A O 1
ATOM 3752 N N . LEU A 1 468 ? -11.675 -15.698 24.883 1.00 67.38 468 LEU A N 1
ATOM 3753 C CA . LEU A 1 468 ? -13.101 -16.060 24.922 1.00 67.38 468 LEU A CA 1
ATOM 3754 C C . LEU A 1 468 ? -13.360 -17.566 24.877 1.00 67.38 468 LEU A C 1
ATOM 3756 O O . LEU A 1 468 ? -14.480 -18.002 25.142 1.00 67.38 468 LEU A O 1
ATOM 3760 N N . SER A 1 469 ? -12.343 -18.325 24.478 1.00 53.97 469 SER A N 1
ATOM 3761 C CA . SER A 1 469 ? -12.388 -19.777 24.295 1.00 53.97 469 SER A CA 1
ATOM 3762 C C . SER A 1 469 ? -11.990 -20.548 25.562 1.00 53.97 469 SER A C 1
ATOM 3764 O O . SER A 1 469 ? -12.012 -21.779 25.556 1.00 53.97 469 SER A O 1
ATOM 3766 N N . SER A 1 470 ? -11.598 -19.823 26.617 1.00 40.09 470 SER A N 1
ATOM 3767 C CA . SER A 1 470 ? -11.208 -20.322 27.944 1.00 40.09 470 SER A CA 1
ATOM 3768 C C . SER A 1 470 ? -12.299 -20.004 28.956 1.00 40.09 470 SER A C 1
ATOM 3770 O O . SER A 1 470 ? -12.585 -20.881 29.803 1.00 40.09 470 SER A O 1
#